Protein AF-0000000086031268 (afdb_homodimer)

Structure (mmCIF, N/CA/C/O backbone):
data_AF-0000000086031268-model_v1
#
loop_
_entity.id
_entity.type
_entity.pdbx_description
1 polymer 'Prepilin leader peptidase/N-methyltransferase'
#
loop_
_atom_site.group_PDB
_atom_site.id
_atom_site.type_symbol
_atom_site.label_atom_id
_atom_site.label_alt_id
_atom_site.label_comp_id
_atom_site.label_asym_id
_atom_site.label_entity_id
_atom_site.label_seq_id
_atom_site.pdbx_PDB_ins_code
_atom_site.Cartn_x
_atom_site.Cartn_y
_atom_site.Cartn_z
_atom_site.occupancy
_atom_site.B_iso_or_equiv
_atom_site.auth_seq_id
_atom_site.auth_comp_id
_atom_site.auth_asym_id
_atom_site.auth_atom_id
_atom_site.pdbx_PDB_model_num
ATOM 1 N N . MET A 1 1 ? 30.828 -24.812 -19.688 1 65 1 MET A N 1
ATOM 2 C CA . MET A 1 1 ? 30.031 -24.578 -18.484 1 65 1 MET A CA 1
ATOM 3 C C . MET A 1 1 ? 30.719 -23.594 -17.547 1 65 1 MET A C 1
ATOM 5 O O . MET A 1 1 ? 30.125 -22.609 -17.125 1 65 1 MET A O 1
ATOM 9 N N . MET A 1 2 ? 32.031 -23.766 -17.344 1 73.25 2 MET A N 1
ATOM 10 C CA . MET A 1 2 ? 32.812 -22.875 -16.5 1 73.25 2 MET A CA 1
ATOM 11 C C . MET A 1 2 ? 32.969 -21.5 -17.141 1 73.25 2 MET A C 1
ATOM 13 O O . MET A 1 2 ? 32.844 -20.469 -16.484 1 73.25 2 MET A O 1
ATOM 17 N N . GLU A 1 3 ? 33.156 -21.562 -18.469 1 80.81 3 GLU A N 1
ATOM 18 C CA . GLU A 1 3 ? 33.344 -20.297 -19.172 1 80.81 3 GLU A CA 1
ATOM 19 C C . GLU A 1 3 ? 32.062 -19.469 -19.156 1 80.81 3 GLU A C 1
ATOM 21 O O . GLU A 1 3 ? 32.125 -18.25 -18.984 1 80.81 3 GLU A O 1
ATOM 26 N N . GLU A 1 4 ? 31.031 -20.141 -19.266 1 86.69 4 GLU A N 1
ATOM 27 C CA . GLU A 1 4 ? 29.75 -19.438 -19.25 1 86.69 4 GLU A CA 1
ATOM 28 C C . GLU A 1 4 ? 29.484 -18.812 -17.891 1 86.69 4 GLU A C 1
ATOM 30 O O . GLU A 1 4 ? 28.953 -17.703 -17.797 1 86.69 4 GLU A O 1
ATOM 35 N N . THR A 1 5 ? 29.859 -19.516 -16.922 1 87.88 5 THR A N 1
ATOM 36 C CA . THR A 1 5 ? 29.672 -19.016 -15.562 1 87.88 5 THR A CA 1
ATOM 37 C C . THR A 1 5 ? 30.562 -17.797 -15.297 1 87.88 5 THR A C 1
ATOM 39 O O . THR A 1 5 ? 30.109 -16.812 -14.703 1 87.88 5 THR A O 1
ATOM 42 N N . VAL A 1 6 ? 31.812 -17.875 -15.766 1 90.69 6 VAL A N 1
ATOM 43 C CA . VAL A 1 6 ? 32.75 -16.781 -15.57 1 90.69 6 VAL A CA 1
ATOM 44 C C . VAL A 1 6 ? 32.219 -15.531 -16.297 1 90.69 6 VAL A C 1
ATOM 46 O O . VAL A 1 6 ? 32.281 -14.422 -15.75 1 90.69 6 VAL A O 1
ATOM 49 N N . PHE A 1 7 ? 31.75 -15.758 -17.438 1 92.69 7 PHE A N 1
ATOM 50 C CA . PHE A 1 7 ? 31.203 -14.641 -18.203 1 92.69 7 PHE A CA 1
ATOM 51 C C . PHE A 1 7 ? 29.984 -14.047 -17.5 1 92.69 7 PHE A C 1
ATOM 53 O O . PHE A 1 7 ? 29.844 -12.828 -17.422 1 92.69 7 PHE A O 1
ATOM 60 N N . ALA A 1 8 ? 29.141 -14.938 -17.047 1 94.56 8 ALA A N 1
ATOM 61 C CA . ALA A 1 8 ? 27.938 -14.484 -16.359 1 94.56 8 ALA A CA 1
ATOM 62 C C . ALA A 1 8 ? 28.297 -13.703 -15.102 1 94.56 8 ALA A C 1
ATOM 64 O O . ALA A 1 8 ? 27.672 -12.672 -14.812 1 94.56 8 ALA A O 1
ATOM 65 N N . VAL A 1 9 ? 29.219 -14.148 -14.391 1 96.44 9 VAL A N 1
ATOM 66 C CA . VAL A 1 9 ? 29.656 -13.508 -13.156 1 96.44 9 VAL A CA 1
ATOM 67 C C . VAL A 1 9 ? 30.25 -12.133 -13.477 1 96.44 9 VAL A C 1
ATOM 69 O O . VAL A 1 9 ? 29.922 -11.141 -12.82 1 96.44 9 VAL A O 1
ATOM 72 N N . ALA A 1 10 ? 31.062 -12.094 -14.5 1 96.06 10 ALA A N 1
ATOM 73 C CA . ALA A 1 10 ? 31.688 -10.836 -14.898 1 96.06 10 ALA A CA 1
ATOM 74 C C . ALA A 1 10 ? 30.641 -9.836 -15.383 1 96.06 10 ALA A C 1
ATOM 76 O O . ALA A 1 10 ? 30.672 -8.664 -15 1 96.06 10 ALA A O 1
ATOM 77 N N . ALA A 1 11 ? 29.797 -10.281 -16.188 1 96.56 11 ALA A N 1
ATOM 78 C CA . ALA A 1 11 ? 28.75 -9.422 -16.719 1 96.56 11 ALA A CA 1
ATOM 79 C C . ALA A 1 11 ? 27.844 -8.898 -15.602 1 96.56 11 ALA A C 1
ATOM 81 O O . ALA A 1 11 ? 27.516 -7.711 -15.562 1 96.56 11 ALA A O 1
ATOM 82 N N . ALA A 1 12 ? 27.438 -9.797 -14.719 1 97.5 12 ALA A N 1
ATOM 83 C CA . ALA A 1 12 ? 26.609 -9.406 -13.594 1 97.5 12 ALA A CA 1
ATOM 84 C C . ALA A 1 12 ? 27.328 -8.422 -12.68 1 97.5 12 ALA A C 1
ATOM 86 O O . ALA A 1 12 ? 26.734 -7.449 -12.203 1 97.5 12 ALA A O 1
ATOM 87 N N . GLY A 1 13 ? 28.547 -8.727 -12.453 1 97.5 13 GLY A N 1
ATOM 88 C CA . GLY A 1 13 ? 29.344 -7.816 -11.641 1 97.5 13 GLY A CA 1
ATOM 89 C C . GLY A 1 13 ? 29.422 -6.422 -12.227 1 97.5 13 GLY A C 1
ATOM 90 O O . GLY A 1 13 ? 29.234 -5.434 -11.516 1 97.5 13 GLY A O 1
ATOM 91 N N . LEU A 1 14 ? 29.688 -6.344 -13.531 1 96.31 14 LEU A N 1
ATOM 92 C CA . LEU A 1 14 ? 29.781 -5.055 -14.203 1 96.31 14 LEU A CA 1
ATOM 93 C C . LEU A 1 14 ? 28.453 -4.328 -14.18 1 96.31 14 LEU A C 1
ATOM 95 O O . LEU A 1 14 ? 28.391 -3.123 -13.922 1 96.31 14 LEU A O 1
ATOM 99 N N . LEU A 1 15 ? 27.406 -5.055 -14.461 1 96.94 15 LEU A N 1
ATOM 100 C CA . LEU A 1 15 ? 26.062 -4.477 -14.359 1 96.94 15 LEU A CA 1
ATOM 101 C C . LEU A 1 15 ? 25.797 -3.982 -12.945 1 96.94 15 LEU A C 1
ATOM 103 O O . LEU A 1 15 ? 25.188 -2.924 -12.766 1 96.94 15 LEU A O 1
ATOM 107 N N . GLY A 1 16 ? 26.156 -4.805 -11.992 1 97.88 16 GLY A N 1
ATOM 108 C CA . GLY A 1 16 ? 25.984 -4.438 -10.602 1 97.88 16 GLY A CA 1
ATOM 109 C C . GLY A 1 16 ? 26.672 -3.137 -10.234 1 97.88 16 GLY A C 1
ATOM 110 O O . GLY A 1 16 ? 26.141 -2.348 -9.445 1 97.88 16 GLY A O 1
ATOM 111 N N . LEU A 1 17 ? 27.844 -2.93 -10.797 1 96.31 17 LEU A N 1
ATOM 112 C CA . LEU A 1 17 ? 28.531 -1.673 -10.555 1 96.31 17 LEU A CA 1
ATOM 113 C C . LEU A 1 17 ? 27.719 -0.489 -11.07 1 96.31 17 LEU A C 1
ATOM 115 O O . LEU A 1 17 ? 27.609 0.533 -10.391 1 96.31 17 LEU A O 1
ATOM 119 N N . MET A 1 18 ? 27.172 -0.633 -12.219 1 95.5 18 MET A N 1
ATOM 120 C CA . MET A 1 18 ? 26.375 0.433 -12.812 1 95.5 18 MET A CA 1
ATOM 121 C C . MET A 1 18 ? 25.094 0.661 -12.008 1 95.5 18 MET A C 1
ATOM 123 O O . MET A 1 18 ? 24.734 1.802 -11.703 1 95.5 18 MET A O 1
ATOM 127 N N . VAL A 1 19 ? 24.438 -0.408 -11.648 1 97.12 19 VAL A N 1
ATOM 128 C CA . VAL A 1 19 ? 23.219 -0.322 -10.859 1 97.12 19 VAL A CA 1
ATOM 129 C C . VAL A 1 19 ? 23.516 0.261 -9.484 1 97.12 19 VAL A C 1
ATOM 131 O O . VAL A 1 19 ? 22.719 1.023 -8.938 1 97.12 19 VAL A O 1
ATOM 134 N N . GLY A 1 20 ? 24.641 -0.118 -8.992 1 96.81 20 GLY A N 1
ATOM 135 C CA . GLY A 1 20 ? 25.062 0.415 -7.703 1 96.81 20 GLY A CA 1
ATOM 136 C C . GLY A 1 20 ? 25.188 1.927 -7.695 1 96.81 20 GLY A C 1
ATOM 137 O O . GLY A 1 20 ? 24.859 2.578 -6.703 1 96.81 20 GLY A O 1
ATOM 138 N N . SER A 1 21 ? 25.703 2.461 -8.773 1 94.12 21 SER A N 1
ATOM 139 C CA . SER A 1 21 ? 25.781 3.914 -8.898 1 94.12 21 SER A CA 1
ATOM 140 C C . SER A 1 21 ? 24.391 4.551 -8.82 1 94.12 21 SER A C 1
ATOM 142 O O . SER A 1 21 ? 24.219 5.559 -8.133 1 94.12 21 SER A O 1
ATOM 144 N N . PHE A 1 22 ? 23.531 3.957 -9.461 1 94.56 22 PHE A N 1
ATOM 145 C CA . PHE A 1 22 ? 22.156 4.449 -9.43 1 94.56 22 PHE A CA 1
ATOM 146 C C . PHE A 1 22 ? 21.547 4.254 -8.047 1 94.56 22 PHE A C 1
ATOM 148 O O . PHE A 1 22 ? 20.766 5.086 -7.59 1 94.56 22 PHE A O 1
ATOM 155 N N . LEU A 1 23 ? 21.844 3.18 -7.367 1 97 23 LEU A N 1
ATOM 156 C CA . LEU A 1 23 ? 21.312 2.926 -6.031 1 97 23 LEU A CA 1
ATOM 157 C C . LEU A 1 23 ? 21.734 4.023 -5.062 1 97 23 LEU A C 1
ATOM 159 O O . LEU A 1 23 ? 20.969 4.371 -4.148 1 97 23 LEU A O 1
ATOM 163 N N . ASN A 1 24 ? 22.906 4.582 -5.281 1 94.75 24 ASN A N 1
ATOM 164 C CA . ASN A 1 24 ? 23.312 5.711 -4.449 1 94.75 24 ASN A CA 1
ATOM 165 C C . ASN A 1 24 ? 22.312 6.863 -4.543 1 94.75 24 ASN A C 1
ATOM 167 O O . ASN A 1 24 ? 22 7.5 -3.533 1 94.75 24 ASN A O 1
ATOM 171 N N . VAL A 1 25 ? 21.844 7.051 -5.719 1 93.88 25 VAL A N 1
ATOM 172 C CA . VAL A 1 25 ? 20.859 8.109 -5.945 1 93.88 25 VAL A CA 1
ATOM 173 C C . VAL A 1 25 ? 19.547 7.762 -5.246 1 93.88 25 VAL A C 1
ATOM 175 O O . VAL A 1 25 ? 18.969 8.594 -4.543 1 93.88 25 VAL A O 1
ATOM 178 N N . VAL A 1 26 ? 19.078 6.555 -5.367 1 96.75 26 VAL A N 1
ATOM 179 C CA . VAL A 1 26 ? 17.828 6.109 -4.789 1 96.75 26 VAL A CA 1
ATOM 180 C C . VAL A 1 26 ? 17.891 6.207 -3.268 1 96.75 26 VAL A C 1
ATOM 182 O O . VAL A 1 26 ? 16.969 6.727 -2.635 1 96.75 26 VAL A O 1
ATOM 185 N N . ILE A 1 27 ? 18.969 5.734 -2.74 1 96.56 27 ILE A N 1
ATOM 186 C CA . ILE A 1 27 ? 19.156 5.676 -1.295 1 96.56 27 ILE A CA 1
ATOM 187 C C . ILE A 1 27 ? 19.109 7.086 -0.712 1 96.56 27 ILE A C 1
ATOM 189 O O . ILE A 1 27 ? 18.547 7.301 0.366 1 96.56 27 ILE A O 1
ATOM 193 N N . TYR A 1 28 ? 19.609 7.977 -1.403 1 93.5 28 TYR A N 1
ATOM 194 C CA . TYR A 1 28 ? 19.672 9.352 -0.917 1 93.5 28 TYR A CA 1
ATOM 195 C C . TYR A 1 28 ? 18.391 10.102 -1.251 1 93.5 28 TYR A C 1
ATOM 197 O O . TYR A 1 28 ? 17.766 10.695 -0.371 1 93.5 28 TYR A O 1
ATOM 205 N N . ARG A 1 29 ? 17.891 10.023 -2.473 1 94.88 29 ARG A N 1
ATOM 206 C CA . ARG A 1 29 ? 16.891 10.953 -2.965 1 94.88 29 ARG A CA 1
ATOM 207 C C . ARG A 1 29 ? 15.484 10.484 -2.594 1 94.88 29 ARG A C 1
ATOM 209 O O . ARG A 1 29 ? 14.594 11.305 -2.363 1 94.88 29 ARG A O 1
ATOM 216 N N . LEU A 1 30 ? 15.258 9.227 -2.494 1 96.25 30 LEU A N 1
ATOM 217 C CA . LEU A 1 30 ? 13.906 8.734 -2.279 1 96.25 30 LEU A CA 1
ATOM 218 C C . LEU A 1 30 ? 13.367 9.188 -0.925 1 96.25 30 LEU A C 1
ATOM 220 O O . LEU A 1 30 ? 12.266 9.734 -0.841 1 96.25 30 LEU A O 1
ATOM 224 N N . PRO A 1 31 ? 14.117 8.977 0.141 1 96.12 31 PRO A N 1
ATOM 225 C CA . PRO A 1 31 ? 13.617 9.484 1.422 1 96.12 31 PRO A CA 1
ATOM 226 C C . PRO A 1 31 ? 13.375 10.992 1.404 1 96.12 31 PRO A C 1
ATOM 228 O O . PRO A 1 31 ? 12.414 11.477 2.012 1 96.12 31 PRO A O 1
ATOM 231 N N . VAL A 1 32 ? 14.25 11.734 0.732 1 94.44 32 VAL A N 1
ATOM 232 C CA . VAL A 1 32 ? 14.094 13.18 0.633 1 94.44 32 VAL A CA 1
ATOM 233 C C . VAL A 1 32 ? 12.797 13.508 -0.104 1 94.44 32 VAL A C 1
ATOM 235 O O . VAL A 1 32 ? 12.039 14.383 0.318 1 94.44 32 VAL A O 1
ATOM 238 N N . MET A 1 33 ? 12.609 12.828 -1.173 1 94.69 33 MET A N 1
ATOM 239 C CA . MET A 1 33 ? 11.383 13.008 -1.945 1 94.69 33 MET A CA 1
ATOM 240 C C . MET A 1 33 ? 10.148 12.734 -1.086 1 94.69 33 MET A C 1
ATOM 242 O O . MET A 1 33 ? 9.188 13.5 -1.111 1 94.69 33 MET A O 1
ATOM 246 N N . MET A 1 34 ? 10.164 11.734 -0.323 1 94.69 34 MET A N 1
ATOM 247 C CA . MET A 1 34 ? 9.047 11.352 0.538 1 94.69 34 MET A CA 1
ATOM 248 C C . MET A 1 34 ? 8.805 12.406 1.613 1 94.69 34 MET A C 1
ATOM 250 O O . MET A 1 34 ? 7.66 12.773 1.88 1 94.69 34 MET A O 1
ATOM 254 N N . ASN A 1 35 ? 9.844 12.852 2.188 1 93.62 35 ASN A N 1
ATOM 255 C CA . ASN A 1 35 ? 9.719 13.867 3.223 1 93.62 35 ASN A CA 1
ATOM 256 C C . ASN A 1 35 ? 9.109 15.156 2.67 1 93.62 35 ASN A C 1
ATOM 258 O O . ASN A 1 35 ? 8.273 15.781 3.322 1 93.62 35 ASN A O 1
ATOM 262 N N . ARG A 1 36 ? 9.578 15.508 1.521 1 92.19 36 ARG A N 1
ATOM 263 C CA . ARG A 1 36 ? 9.023 16.703 0.879 1 92.19 36 ARG A CA 1
ATOM 264 C C . ARG A 1 36 ? 7.531 16.531 0.604 1 92.19 36 ARG A C 1
ATOM 266 O O . ARG A 1 36 ? 6.754 17.469 0.784 1 92.19 36 ARG A O 1
ATOM 273 N N . GLU A 1 37 ? 7.211 15.383 0.177 1 92.19 37 GLU A N 1
ATOM 274 C CA . GLU A 1 37 ? 5.805 15.086 -0.093 1 92.19 37 GLU A CA 1
ATOM 275 C C . GLU A 1 37 ? 4.98 15.117 1.19 1 92.19 37 GLU A C 1
ATOM 277 O O . GLU A 1 37 ? 3.85 15.609 1.197 1 92.19 37 GLU A O 1
ATOM 282 N N . TYR A 1 38 ? 5.52 14.57 2.244 1 93.06 38 TYR A N 1
ATOM 283 C CA . TYR A 1 38 ? 4.828 14.562 3.527 1 93.06 38 TYR A CA 1
ATOM 284 C C . TYR A 1 38 ? 4.633 15.984 4.051 1 93.06 38 TYR A C 1
ATOM 286 O O . TYR A 1 38 ? 3.57 16.312 4.578 1 93.06 38 TYR A O 1
ATOM 294 N N . ASP A 1 39 ? 5.645 16.734 3.871 1 93.81 39 ASP A N 1
ATOM 295 C CA . ASP A 1 39 ? 5.582 18.125 4.316 1 93.81 39 ASP A CA 1
ATOM 296 C C . ASP A 1 39 ? 4.504 18.891 3.562 1 93.81 39 ASP A C 1
ATOM 298 O O . ASP A 1 39 ? 3.695 19.609 4.172 1 93.81 39 ASP A O 1
ATOM 302 N N . ARG A 1 40 ? 4.516 18.719 2.34 1 92.44 40 ARG A N 1
ATOM 303 C CA . ARG A 1 40 ? 3.521 19.406 1.517 1 92.44 40 ARG A CA 1
ATOM 304 C C . ARG A 1 40 ? 2.111 18.938 1.872 1 92.44 40 ARG A C 1
ATOM 306 O O . ARG A 1 40 ? 1.199 19.766 2.004 1 92.44 40 ARG A O 1
ATOM 313 N N . ALA A 1 41 ? 1.973 17.703 1.988 1 93.25 41 ALA A N 1
ATOM 314 C CA . ALA A 1 41 ? 0.667 17.141 2.334 1 93.25 41 ALA A CA 1
ATOM 315 C C . ALA A 1 41 ? 0.204 17.641 3.701 1 93.25 41 ALA A C 1
ATOM 317 O O . ALA A 1 41 ? -0.973 17.953 3.889 1 93.25 41 ALA A O 1
ATOM 318 N N . ALA A 1 42 ? 1.089 17.688 4.566 1 96 42 ALA A N 1
ATOM 319 C CA . ALA A 1 42 ? 0.761 18.156 5.91 1 96 42 ALA A CA 1
ATOM 320 C C . ALA A 1 42 ? 0.282 19.609 5.879 1 96 42 ALA A C 1
ATOM 322 O O . ALA A 1 42 ? -0.714 19.953 6.523 1 96 42 ALA A O 1
ATOM 323 N N . LYS A 1 43 ? 0.963 20.422 5.172 1 95.25 43 LYS A N 1
ATOM 324 C CA . LYS A 1 43 ? 0.586 21.828 5.066 1 95.25 43 LYS A CA 1
ATOM 325 C C . LYS A 1 43 ? -0.783 21.984 4.406 1 95.25 43 LYS A C 1
ATOM 327 O O . LYS A 1 43 ? -1.57 22.859 4.797 1 95.25 43 LYS A O 1
ATOM 332 N N . GLU A 1 44 ? -1.047 21.141 3.484 1 93.94 44 GLU A N 1
ATOM 333 C CA . GLU A 1 44 ? -2.346 21.188 2.82 1 93.94 44 GLU A CA 1
ATOM 334 C C . GLU A 1 44 ? -3.465 20.766 3.768 1 93.94 44 GLU A C 1
ATOM 336 O O . GLU A 1 44 ? -4.547 21.359 3.766 1 93.94 44 GLU A O 1
ATOM 341 N N . ILE A 1 45 ? -3.205 19.797 4.504 1 94.62 45 ILE A N 1
ATOM 342 C CA . ILE A 1 45 ? -4.199 19.266 5.43 1 94.62 45 ILE A CA 1
ATOM 343 C C . ILE A 1 45 ? -4.527 20.312 6.492 1 94.62 45 ILE A C 1
ATOM 345 O O . ILE A 1 45 ? -5.691 20.5 6.844 1 94.62 45 ILE A O 1
ATOM 349 N N . LEU A 1 46 ? -3.551 21.062 6.906 1 95.69 46 LEU A N 1
ATOM 350 C CA . LEU A 1 46 ? -3.736 22.016 7.992 1 95.69 46 LEU A CA 1
ATOM 351 C C . LEU A 1 46 ? -3.883 23.438 7.449 1 95.69 46 LEU A C 1
ATOM 353 O O . LEU A 1 46 ? -3.705 24.406 8.188 1 95.69 46 LEU A O 1
ATOM 357 N N . ALA A 1 47 ? -4.16 23.547 6.254 1 95.12 47 ALA A N 1
ATOM 358 C CA . ALA A 1 47 ? -4.18 24.844 5.59 1 95.12 47 ALA A CA 1
ATOM 359 C C . ALA A 1 47 ? -5.133 25.797 6.285 1 95.12 47 ALA A C 1
ATOM 361 O O . ALA A 1 47 ? -4.777 26.953 6.57 1 95.12 47 ALA A O 1
ATOM 362 N N . LYS A 1 48 ? -6.312 25.359 6.68 1 95.25 48 LYS A N 1
ATOM 363 C CA . LYS A 1 48 ? -7.34 26.234 7.238 1 95.25 48 LYS A CA 1
ATOM 364 C C . LYS A 1 48 ? -6.957 26.719 8.633 1 95.25 48 LYS A C 1
ATOM 366 O O . LYS A 1 48 ? -6.922 27.922 8.898 1 95.25 48 LYS A O 1
ATOM 371 N N . PRO A 1 49 ? -6.613 25.812 9.453 1 95.56 49 PRO A N 1
ATOM 372 C CA . PRO A 1 49 ? -6.195 26.297 10.766 1 95.56 49 PRO A CA 1
ATOM 373 C C . PRO A 1 49 ? -4.918 27.141 10.711 1 95.56 49 PRO A C 1
ATOM 375 O O . PRO A 1 49 ? -4.746 28.062 11.508 1 95.56 49 PRO A O 1
ATOM 378 N N . VAL A 1 50 ? -4.086 26.875 9.844 1 96.06 50 VAL A N 1
ATOM 379 C CA . VAL A 1 50 ? -2.846 27.625 9.695 1 96.06 50 VAL A CA 1
ATOM 380 C C . VAL A 1 50 ? -3.156 29.062 9.273 1 96.06 50 VAL A C 1
ATOM 382 O O . VAL A 1 50 ? -2.578 30.016 9.812 1 96.06 50 VAL A O 1
ATOM 385 N N . GLU A 1 51 ? -4.043 29.203 8.328 1 95.44 51 GLU A N 1
ATOM 386 C CA . GLU A 1 51 ? -4.418 30.547 7.883 1 95.44 51 GLU A CA 1
ATOM 387 C C . GLU A 1 51 ? -5.016 31.359 9.023 1 95.44 51 GLU A C 1
ATOM 389 O O . GLU A 1 51 ? -4.781 32.562 9.117 1 95.44 51 GLU A O 1
ATOM 394 N N . GLN A 1 52 ? -5.73 30.703 9.844 1 95.62 52 GLN A N 1
ATOM 395 C CA . GLN A 1 52 ? -6.316 31.359 11.008 1 95.62 52 GLN A CA 1
ATOM 396 C C . GLN A 1 52 ? -5.234 31.828 11.977 1 95.62 52 GLN A C 1
ATOM 398 O O . GLN A 1 52 ? -5.273 32.969 12.461 1 95.62 52 GLN A O 1
ATOM 403 N N . VAL A 1 53 ? -4.324 31.078 12.195 1 95.94 53 VAL A N 1
ATOM 404 C CA . VAL A 1 53 ? -3.256 31.406 13.133 1 95.94 53 VAL A CA 1
ATOM 405 C C . VAL A 1 53 ? -2.348 32.469 12.539 1 95.94 53 VAL A C 1
ATOM 407 O O . VAL A 1 53 ? -1.895 33.375 13.242 1 95.94 53 VAL A O 1
ATOM 410 N N . LEU A 1 54 ? -2.133 32.344 11.273 1 94.69 54 LEU A N 1
ATOM 411 C CA . LEU A 1 54 ? -1.3 33.344 10.602 1 94.69 54 LEU A CA 1
ATOM 412 C C . LEU A 1 54 ? -1.941 34.719 10.672 1 94.69 54 LEU A C 1
ATOM 414 O O . LEU A 1 54 ? -1.241 35.719 10.75 1 94.69 54 LEU A O 1
ATOM 418 N N . ALA A 1 55 ? -3.246 34.75 10.703 1 95.38 55 ALA A N 1
ATOM 419 C CA . ALA A 1 55 ? -3.986 36 10.773 1 95.38 55 ALA A CA 1
ATOM 420 C C . ALA A 1 55 ? -3.809 36.656 12.141 1 95.38 55 ALA A C 1
ATOM 422 O O . ALA A 1 55 ? -4.02 37.875 12.281 1 95.38 55 ALA A O 1
ATOM 423 N N . TRP A 1 56 ? -3.41 35.938 13.109 1 95.56 56 TRP A N 1
ATOM 424 C CA . TRP A 1 56 ? -3.266 36.438 14.469 1 95.56 56 TRP A CA 1
ATOM 425 C C . TRP A 1 56 ? -1.844 36.938 14.719 1 95.56 56 TRP A C 1
ATOM 427 O O . TRP A 1 56 ? -1.563 37.531 15.758 1 95.56 56 TRP A O 1
ATOM 437 N N . LEU A 1 57 ? -0.945 36.719 13.781 1 94.75 57 LEU A N 1
ATOM 438 C CA . LEU A 1 57 ? 0.454 37.094 13.969 1 94.75 57 LEU A CA 1
ATOM 439 C C . LEU A 1 57 ? 0.639 38.594 13.859 1 94.75 57 LEU A C 1
ATOM 441 O O . LEU A 1 57 ? -0.089 39.25 13.117 1 94.75 57 LEU A O 1
ATOM 445 N N . PRO A 1 58 ? 1.658 39.062 14.602 1 94.62 58 PRO A N 1
ATOM 446 C CA . PRO A 1 58 ? 2.031 40.469 14.375 1 94.62 58 PRO A CA 1
ATOM 447 C C . PRO A 1 58 ? 2.525 40.719 12.953 1 94.62 58 PRO A C 1
ATOM 449 O O . PRO A 1 58 ? 3.014 39.812 12.289 1 94.62 58 PRO A O 1
ATOM 452 N N . ALA A 1 59 ? 2.471 41.969 12.516 1 92.94 59 ALA A N 1
ATOM 453 C CA . ALA A 1 59 ? 2.775 42.344 11.141 1 92.94 59 ALA A CA 1
ATOM 454 C C . ALA A 1 59 ? 4.215 42 10.773 1 92.94 59 ALA A C 1
ATOM 456 O O . ALA A 1 59 ? 4.496 41.594 9.641 1 92.94 59 ALA A O 1
ATOM 457 N N . ASP A 1 60 ? 5.09 42.062 11.766 1 94.25 60 ASP A N 1
ATOM 458 C CA . ASP A 1 60 ? 6.508 41.875 11.492 1 94.25 60 ASP A CA 1
ATOM 459 C C . ASP A 1 60 ? 6.828 40.375 11.344 1 94.25 60 ASP A C 1
ATOM 461 O O . ASP A 1 60 ? 7.883 40.031 10.812 1 94.25 60 ASP A O 1
ATOM 465 N N . LYS A 1 61 ? 5.844 39.5 11.719 1 95.25 61 LYS A N 1
ATOM 466 C CA . LYS A 1 61 ? 6.113 38.062 11.68 1 95.25 61 LYS A CA 1
ATOM 467 C C . LYS A 1 61 ? 5.242 37.344 10.633 1 95.25 61 LYS A C 1
ATOM 469 O O . LYS A 1 61 ? 5.355 36.156 10.422 1 95.25 61 LYS A O 1
ATOM 474 N N . ALA A 1 62 ? 4.445 38.062 9.977 1 92.75 62 ALA A N 1
ATOM 475 C CA . ALA A 1 62 ? 3.477 37.5 9.039 1 92.75 62 ALA A CA 1
ATOM 476 C C . ALA A 1 62 ? 4.176 36.812 7.883 1 92.75 62 ALA A C 1
ATOM 478 O O . ALA A 1 62 ? 3.83 35.688 7.535 1 92.75 62 ALA A O 1
ATOM 479 N N . ALA A 1 63 ? 5.16 37.469 7.395 1 93.38 63 ALA A N 1
ATOM 480 C CA . ALA A 1 63 ? 5.879 36.906 6.254 1 93.38 63 ALA A CA 1
ATOM 481 C C . ALA A 1 63 ? 6.648 35.656 6.652 1 93.38 63 ALA A C 1
ATOM 483 O O . ALA A 1 63 ? 6.668 34.656 5.914 1 93.38 63 ALA A O 1
ATOM 484 N N . SER A 1 64 ? 7.234 35.688 7.809 1 94.44 64 SER A N 1
ATOM 485 C CA . SER A 1 64 ? 8.008 34.562 8.289 1 94.44 64 SER A CA 1
ATOM 486 C C . SER A 1 64 ? 7.105 33.375 8.602 1 94.44 64 SER A C 1
ATOM 488 O O . SER A 1 64 ? 7.461 32.219 8.328 1 94.44 64 SER A O 1
ATOM 490 N N . GLY A 1 65 ? 6.016 33.688 9.148 1 94.81 65 GLY A N 1
ATOM 491 C CA . GLY A 1 65 ? 5.059 32.625 9.438 1 94.81 65 GLY A CA 1
ATOM 492 C C . GLY A 1 65 ? 4.559 31.938 8.195 1 94.81 65 GLY A C 1
ATOM 493 O O . GLY A 1 65 ? 4.484 30.703 8.156 1 94.81 65 GLY A O 1
ATOM 494 N N . ARG A 1 66 ? 4.258 32.688 7.207 1 93.56 66 ARG A N 1
ATOM 495 C CA . ARG A 1 66 ? 3.785 32.125 5.945 1 93.56 66 ARG A CA 1
ATOM 496 C C . ARG A 1 66 ? 4.867 31.266 5.281 1 93.56 66 ARG A C 1
ATOM 498 O O . ARG A 1 66 ? 4.57 30.25 4.668 1 93.56 66 ARG A O 1
ATOM 505 N N . ALA A 1 67 ? 6.051 31.656 5.438 1 92.38 67 ALA A N 1
ATOM 506 C CA . ALA A 1 67 ? 7.164 30.906 4.863 1 92.38 67 ALA A CA 1
ATOM 507 C C . ALA A 1 67 ? 7.332 29.547 5.562 1 92.38 67 ALA A C 1
ATOM 509 O O . ALA A 1 67 ? 7.691 28.562 4.926 1 92.38 67 ALA A O 1
ATOM 510 N N . LEU A 1 68 ? 6.992 29.531 6.797 1 93.62 68 LEU A N 1
ATOM 511 C CA . LEU A 1 68 ? 7.207 28.328 7.598 1 93.62 68 LEU A CA 1
ATOM 512 C C . LEU A 1 68 ? 6.051 27.344 7.434 1 93.62 68 LEU A C 1
ATOM 514 O O . LEU A 1 68 ? 6.266 26.141 7.312 1 93.62 68 LEU A O 1
ATOM 518 N N . LEU A 1 69 ? 4.836 27.859 7.367 1 95.06 69 LEU A N 1
ATOM 519 C CA . LEU A 1 69 ? 3.695 26.953 7.492 1 95.06 69 LEU A CA 1
ATOM 520 C C . LEU A 1 69 ? 2.781 27.062 6.273 1 95.06 69 LEU A C 1
ATOM 522 O O . LEU A 1 69 ? 1.93 26.203 6.055 1 95.06 69 LEU A O 1
ATOM 526 N N . GLY A 1 70 ? 2.938 28.125 5.504 1 90.81 70 GLY A N 1
ATOM 527 C CA . GLY A 1 70 ? 2.041 28.344 4.383 1 90.81 70 GLY A CA 1
ATOM 528 C C . GLY A 1 70 ? 2.217 27.328 3.27 1 90.81 70 GLY A C 1
ATOM 529 O O . GLY A 1 70 ? 3.25 26.656 3.188 1 90.81 70 GLY A O 1
ATOM 530 N N . VAL A 1 71 ? 1.128 27.125 2.488 1 87.31 71 VAL A N 1
ATOM 531 C CA . VAL A 1 71 ? 1.193 26.281 1.294 1 87.31 71 VAL A CA 1
ATOM 532 C C . VAL A 1 71 ? 1.816 27.078 0.144 1 87.31 71 VAL A C 1
ATOM 534 O O . VAL A 1 71 ? 1.33 28.156 -0.215 1 87.31 71 VAL A O 1
ATOM 537 N N . ALA A 1 72 ? 2.873 26.578 -0.205 1 79 72 ALA A N 1
ATOM 538 C CA . ALA A 1 72 ? 3.598 27.281 -1.265 1 79 72 ALA A CA 1
ATOM 539 C C . ALA A 1 72 ? 2.748 27.391 -2.527 1 79 72 ALA A C 1
ATOM 541 O O . ALA A 1 72 ? 2.072 26.438 -2.916 1 79 72 ALA A O 1
ATOM 542 N N . ALA A 1 73 ? 2.691 28.578 -3.02 1 75.5 73 ALA A N 1
ATOM 543 C CA . ALA A 1 73 ? 1.932 28.812 -4.242 1 75.5 73 ALA A CA 1
ATOM 544 C C . ALA A 1 73 ? 2.643 28.219 -5.457 1 75.5 73 ALA A C 1
ATOM 546 O O . ALA A 1 73 ? 1.998 27.672 -6.355 1 75.5 73 ALA A O 1
ATOM 547 N N . GLU A 1 74 ? 4.055 28.344 -5.375 1 75.5 74 GLU A N 1
ATOM 548 C CA . GLU A 1 74 ? 4.844 27.859 -6.496 1 75.5 74 GLU A CA 1
ATOM 549 C C . GLU A 1 74 ? 5.367 26.453 -6.227 1 75.5 74 GLU A C 1
ATOM 551 O O . GLU A 1 74 ? 5.68 26.109 -5.082 1 75.5 74 GLU A O 1
ATOM 556 N N . PRO A 1 75 ? 5.273 25.609 -7.316 1 75.69 75 PRO A N 1
ATOM 557 C CA . PRO A 1 75 ? 5.84 24.281 -7.145 1 75.69 75 PRO A CA 1
ATOM 558 C C . PRO A 1 75 ? 7.34 24.297 -6.852 1 75.69 75 PRO A C 1
ATOM 560 O O . PRO A 1 75 ? 8.062 25.156 -7.383 1 75.69 75 PRO A O 1
ATOM 563 N N . PRO A 1 76 ? 7.758 23.625 -5.863 1 77.31 76 PRO A N 1
ATOM 564 C CA . PRO A 1 76 ? 9.195 23.531 -5.598 1 77.31 76 PRO A CA 1
ATOM 565 C C . PRO A 1 76 ? 9.984 23.031 -6.801 1 77.31 76 PRO A C 1
ATOM 567 O O . PRO A 1 76 ? 9.414 22.422 -7.715 1 77.31 76 PRO A O 1
ATOM 570 N N . PRO A 1 77 ? 11.211 23.422 -6.758 1 79.12 77 PRO A N 1
ATOM 571 C CA . PRO A 1 77 ? 12.023 22.891 -7.855 1 79.12 77 PRO A CA 1
ATOM 572 C C . PRO A 1 77 ? 11.938 21.375 -7.98 1 79.12 77 PRO A C 1
ATOM 574 O O . PRO A 1 77 ? 11.758 20.672 -6.98 1 79.12 77 PRO A O 1
ATOM 577 N N . ARG A 1 78 ? 12.078 21 -9.219 1 83.62 78 ARG A N 1
ATOM 578 C CA . ARG A 1 78 ? 11.953 19.578 -9.508 1 83.62 78 ARG A CA 1
ATOM 579 C C . ARG A 1 78 ? 13.031 18.766 -8.789 1 83.62 78 ARG A C 1
ATOM 581 O O . ARG A 1 78 ? 14.203 19.156 -8.781 1 83.62 78 ARG A O 1
ATOM 588 N N . PHE A 1 79 ? 12.664 17.828 -8.062 1 86.38 79 PHE A N 1
ATOM 589 C CA . PHE A 1 79 ? 13.555 16.922 -7.352 1 86.38 79 PHE A CA 1
ATOM 590 C C . PHE A 1 79 ? 13.031 15.484 -7.418 1 86.38 79 PHE A C 1
ATOM 592 O O . PHE A 1 79 ? 12.055 15.148 -6.746 1 86.38 79 PHE A O 1
ATOM 599 N N . ASN A 1 80 ? 13.555 14.797 -8.312 1 91 80 ASN A N 1
ATOM 600 C CA . ASN A 1 80 ? 13.227 13.383 -8.469 1 91 80 ASN A CA 1
ATOM 601 C C . ASN A 1 80 ? 14.477 12.523 -8.625 1 91 80 ASN A C 1
ATOM 603 O O . ASN A 1 80 ? 15.57 12.938 -8.242 1 91 80 ASN A O 1
ATOM 607 N N . LEU A 1 81 ? 14.32 11.336 -9.086 1 89.75 81 LEU A N 1
ATOM 608 C CA . LEU A 1 81 ? 15.461 10.43 -9.156 1 89.75 81 LEU A CA 1
ATOM 609 C C . LEU A 1 81 ? 16.359 10.781 -10.336 1 89.75 81 LEU A C 1
ATOM 611 O O . LEU A 1 81 ? 17.5 10.328 -10.398 1 89.75 81 LEU A O 1
ATOM 615 N N . LEU A 1 82 ? 15.844 11.688 -11.203 1 86.19 82 LEU A N 1
ATOM 616 C CA . LEU A 1 82 ? 16.594 12.023 -12.406 1 86.19 82 LEU A CA 1
ATOM 617 C C . LEU A 1 82 ? 17.125 13.445 -12.328 1 86.19 82 LEU A C 1
ATOM 619 O O . LEU A 1 82 ? 18.266 13.719 -12.742 1 86.19 82 LEU A O 1
ATOM 623 N N . LEU A 1 83 ? 16.297 14.398 -11.695 1 86.94 83 LEU A N 1
ATOM 624 C CA . LEU A 1 83 ? 16.641 15.812 -11.648 1 86.94 83 LEU A CA 1
ATOM 625 C C . LEU A 1 83 ? 16.594 16.344 -10.219 1 86.94 83 LEU A C 1
ATOM 627 O O . LEU A 1 83 ? 15.742 15.938 -9.43 1 86.94 83 LEU A O 1
ATOM 631 N N . PRO A 1 84 ? 17.438 17.203 -9.977 1 86 84 PRO A N 1
ATOM 632 C CA . PRO A 1 84 ? 18.531 17.719 -10.805 1 86 84 PRO A CA 1
ATOM 633 C C . PRO A 1 84 ? 19.672 16.703 -10.969 1 86 84 PRO A C 1
ATOM 635 O O . PRO A 1 84 ? 19.719 15.711 -10.242 1 86 84 PRO A O 1
ATOM 638 N N . ARG A 1 85 ? 20.5 17.031 -11.867 1 84.88 85 ARG A N 1
ATOM 639 C CA . ARG A 1 85 ? 21.625 16.141 -12.109 1 84.88 85 ARG A CA 1
ATOM 640 C C . ARG A 1 85 ? 22.578 16.141 -10.93 1 84.88 85 ARG A C 1
ATOM 642 O O . ARG A 1 85 ? 22.578 17.078 -10.117 1 84.88 85 ARG A O 1
ATOM 649 N N . SER A 1 86 ? 23.297 15.164 -10.836 1 81.38 86 SER A N 1
ATOM 650 C CA . SER A 1 86 ? 24.219 15.008 -9.719 1 81.38 86 SER A CA 1
ATOM 651 C C . SER A 1 86 ? 25.156 16.203 -9.609 1 81.38 86 SER A C 1
ATOM 653 O O . SER A 1 86 ? 25.625 16.734 -10.625 1 81.38 86 SER A O 1
ATOM 655 N N . ARG A 1 87 ? 25.188 16.688 -8.414 1 81.12 87 ARG A N 1
ATOM 656 C CA . ARG A 1 87 ? 26.047 17.844 -8.148 1 81.12 87 ARG A CA 1
ATOM 657 C C . ARG A 1 87 ? 26.859 17.641 -6.875 1 81.12 87 ARG A C 1
ATOM 659 O O . ARG A 1 87 ? 26.469 16.875 -5.996 1 81.12 87 ARG A O 1
ATOM 666 N N . CYS A 1 88 ? 27.984 18.266 -6.879 1 78.56 88 CYS A N 1
ATOM 667 C CA . CYS A 1 88 ? 28.781 18.266 -5.668 1 78.56 88 CYS A CA 1
ATOM 668 C C . CYS A 1 88 ? 28.062 18.953 -4.52 1 78.56 88 CYS A C 1
ATOM 670 O O . CYS A 1 88 ? 27.5 20.031 -4.695 1 78.56 88 CYS A O 1
ATOM 672 N N . GLY A 1 89 ? 28 18.375 -3.402 1 78.19 89 GLY A N 1
ATOM 673 C CA . GLY A 1 89 ? 27.312 18.922 -2.244 1 78.19 89 GLY A CA 1
ATOM 674 C C . GLY A 1 89 ? 27.984 20.156 -1.687 1 78.19 89 GLY A C 1
ATOM 675 O O . GLY A 1 89 ? 27.344 20.969 -1.02 1 78.19 89 GLY A O 1
ATOM 676 N N . SER A 1 90 ? 29.25 20.297 -2.041 1 80.94 90 SER A N 1
ATOM 677 C CA . SER A 1 90 ? 30.016 21.406 -1.488 1 80.94 90 SER A CA 1
ATOM 678 C C . SER A 1 90 ? 29.984 22.625 -2.408 1 80.94 90 SER A C 1
ATOM 680 O O . SER A 1 90 ? 29.625 23.719 -1.979 1 80.94 90 SER A O 1
ATOM 682 N N . CYS A 1 91 ? 30.297 22.422 -3.562 1 83.62 91 CYS A N 1
ATOM 683 C CA . CYS A 1 91 ? 30.422 23.578 -4.461 1 83.62 91 CYS A CA 1
ATOM 684 C C . CYS A 1 91 ? 29.234 23.625 -5.43 1 83.62 91 CYS A C 1
ATOM 686 O O . CYS A 1 91 ? 29.062 24.609 -6.145 1 83.62 91 CYS A O 1
ATOM 688 N N . GLY A 1 92 ? 28.5 22.531 -5.578 1 83.69 92 GLY A N 1
ATOM 689 C CA . GLY A 1 92 ? 27.312 22.531 -6.426 1 83.69 92 GLY A CA 1
ATOM 690 C C . GLY A 1 92 ? 27.641 22.25 -7.883 1 83.69 92 GLY A C 1
ATOM 691 O O . GLY A 1 92 ? 26.734 22.219 -8.727 1 83.69 92 GLY A O 1
ATOM 692 N N . ALA A 1 93 ? 28.875 22.016 -8.203 1 82.12 93 ALA A N 1
ATOM 693 C CA . ALA A 1 93 ? 29.281 21.75 -9.578 1 82.12 93 ALA A CA 1
ATOM 694 C C . ALA A 1 93 ? 28.672 20.438 -10.078 1 82.12 93 ALA A C 1
ATOM 696 O O . ALA A 1 93 ? 28.578 19.469 -9.328 1 82.12 93 ALA A O 1
ATOM 697 N N . GLY A 1 94 ? 28.281 20.484 -11.352 1 83.88 94 GLY A N 1
ATOM 698 C CA . GLY A 1 94 ? 27.719 19.297 -11.969 1 83.88 94 GLY A CA 1
ATOM 699 C C . GLY A 1 94 ? 28.734 18.188 -12.164 1 83.88 94 GLY A C 1
ATOM 700 O O . GLY A 1 94 ? 29.891 18.453 -12.508 1 83.88 94 GLY A O 1
ATOM 701 N N . ILE A 1 95 ? 28.359 17.062 -11.945 1 78.19 95 ILE A N 1
ATOM 702 C CA . ILE A 1 95 ? 29.234 15.914 -12.125 1 78.19 95 ILE A CA 1
ATOM 703 C C . ILE A 1 95 ? 29.156 15.43 -13.57 1 78.19 95 ILE A C 1
ATOM 705 O O . ILE A 1 95 ? 28.078 15.109 -14.07 1 78.19 95 ILE A O 1
ATOM 709 N N . LYS A 1 96 ? 30.328 15.43 -14.18 1 77.62 96 LYS A N 1
ATOM 710 C CA . LYS A 1 96 ? 30.406 14.992 -15.57 1 77.62 96 LYS A CA 1
ATOM 711 C C . LYS A 1 96 ? 30.141 13.492 -15.688 1 77.62 96 LYS A C 1
ATOM 713 O O . LYS A 1 96 ? 30.266 12.758 -14.703 1 77.62 96 LYS A O 1
ATOM 718 N N . ALA A 1 97 ? 29.812 13.031 -16.891 1 78 97 ALA A N 1
ATOM 719 C CA . ALA A 1 97 ? 29.422 11.648 -17.156 1 78 97 ALA A CA 1
ATOM 720 C C . ALA A 1 97 ? 30.516 10.68 -16.75 1 78 97 ALA A C 1
ATOM 722 O O . ALA A 1 97 ? 30.25 9.625 -16.156 1 78 97 ALA A O 1
ATOM 723 N N . TRP A 1 98 ? 31.75 11.07 -17.172 1 77.56 98 TRP A N 1
ATOM 724 C CA . TRP A 1 98 ? 32.844 10.148 -16.891 1 77.56 98 TRP A CA 1
ATOM 725 C C . TRP A 1 98 ? 33.125 10.07 -15.383 1 77.56 98 TRP A C 1
ATOM 727 O O . TRP A 1 98 ? 33.688 9.086 -14.898 1 77.56 98 TRP A O 1
ATOM 737 N N . GLN A 1 99 ? 32.688 11.023 -14.68 1 74.69 99 GLN A N 1
ATOM 738 C CA . GLN A 1 99 ? 32.875 11.062 -13.227 1 74.69 99 GLN A CA 1
ATOM 739 C C . GLN A 1 99 ? 31.828 10.195 -12.523 1 74.69 99 GLN A C 1
ATOM 741 O O . GLN A 1 99 ? 31.891 10.008 -11.305 1 74.69 99 GLN A O 1
ATOM 746 N N . ASN A 1 100 ? 30.953 9.609 -13.367 1 76.19 100 ASN A N 1
ATOM 747 C CA . ASN A 1 100 ? 29.922 8.727 -12.812 1 76.19 100 ASN A CA 1
ATOM 748 C C . ASN A 1 100 ? 30.25 7.258 -13.062 1 76.19 100 ASN A C 1
ATOM 750 O O . ASN A 1 100 ? 29.438 6.379 -12.789 1 76.19 100 ASN A O 1
ATOM 754 N N . ILE A 1 101 ? 31.516 7.102 -13.625 1 79.69 101 ILE A N 1
ATOM 755 C CA . ILE A 1 101 ? 31.953 5.719 -13.812 1 79.69 101 ILE A CA 1
ATOM 756 C C . ILE A 1 101 ? 32.188 5.066 -12.453 1 79.69 101 ILE A C 1
ATOM 758 O O . ILE A 1 101 ? 33.031 5.52 -11.68 1 79.69 101 ILE A O 1
ATOM 762 N N . PRO A 1 102 ? 31.5 4.055 -12.195 1 82.5 102 PRO A N 1
ATOM 763 C CA . PRO A 1 102 ? 31.516 3.477 -10.844 1 82.5 102 PRO A CA 1
ATOM 764 C C . PRO A 1 102 ? 32.906 3.135 -10.359 1 82.5 102 PRO A C 1
ATOM 766 O O . PRO A 1 102 ? 33.75 2.645 -11.133 1 82.5 102 PRO A O 1
ATOM 769 N N . VAL A 1 103 ? 33.125 3.363 -9.195 1 84.38 103 VAL A N 1
ATOM 770 C CA . VAL A 1 103 ? 34.344 3.057 -8.461 1 84.38 103 VAL A CA 1
ATOM 771 C C . VAL A 1 103 ? 35.531 3.777 -9.102 1 84.38 103 VAL A C 1
ATOM 773 O O . VAL A 1 103 ? 36.312 4.441 -8.406 1 84.38 103 VAL A O 1
ATOM 776 N N . LEU A 1 104 ? 35.625 3.805 -10.43 1 85.19 104 LEU A N 1
ATOM 777 C CA . LEU A 1 104 ? 36.812 4.305 -11.156 1 85.19 104 LEU A CA 1
ATOM 778 C C . LEU A 1 104 ? 36.906 5.816 -11.008 1 85.19 104 LEU A C 1
ATOM 780 O O . LEU A 1 104 ? 38.031 6.344 -10.852 1 85.19 104 LEU A O 1
ATOM 784 N N . SER A 1 105 ? 35.844 6.484 -11.062 1 84.31 105 SER A N 1
ATOM 785 C CA . SER A 1 105 ? 35.906 7.938 -10.945 1 84.31 105 SER A CA 1
ATOM 786 C C . SER A 1 105 ? 36.375 8.367 -9.57 1 84.31 105 SER A C 1
ATOM 788 O O . SER A 1 105 ? 37.188 9.297 -9.445 1 84.31 105 SER A O 1
ATOM 790 N N . TRP A 1 106 ? 35.906 7.625 -8.586 1 83.75 106 TRP A N 1
ATOM 791 C CA . TRP A 1 106 ? 36.312 7.941 -7.219 1 83.75 106 TRP A CA 1
ATOM 792 C C . TRP A 1 106 ? 37.781 7.688 -7.004 1 83.75 106 TRP A C 1
ATOM 794 O O . TRP A 1 106 ? 38.469 8.492 -6.375 1 83.75 106 TRP A O 1
ATOM 804 N N . LEU A 1 107 ? 38.25 6.652 -7.59 1 85.75 107 LEU A N 1
ATOM 805 C CA . LEU A 1 107 ? 39.656 6.309 -7.469 1 85.75 107 LEU A CA 1
ATOM 806 C C . LEU A 1 107 ? 40.5 7.309 -8.227 1 85.75 107 LEU A C 1
ATOM 808 O O . LEU A 1 107 ? 41.531 7.77 -7.711 1 85.75 107 LEU A O 1
ATOM 812 N N . LEU A 1 108 ? 40.094 7.637 -9.406 1 85.25 108 LEU A N 1
ATOM 813 C CA . LEU A 1 108 ? 40.875 8.539 -10.25 1 85.25 108 LEU A CA 1
ATOM 814 C C . LEU A 1 108 ? 40.938 9.938 -9.656 1 85.25 108 LEU A C 1
ATOM 816 O O . LEU A 1 108 ? 41.938 10.625 -9.766 1 85.25 108 LEU A O 1
ATOM 820 N N . LEU A 1 109 ? 39.875 10.273 -8.953 1 85.88 109 LEU A N 1
ATOM 821 C CA . LEU A 1 109 ? 39.812 11.602 -8.367 1 85.88 109 LEU A CA 1
ATOM 822 C C . LEU A 1 109 ? 40.281 11.586 -6.922 1 85.88 109 LEU A C 1
ATOM 824 O O . LEU A 1 109 ? 40.188 12.586 -6.211 1 85.88 109 LEU A O 1
ATOM 828 N N . ARG A 1 110 ? 40.688 10.406 -6.52 1 89.38 110 ARG A N 1
ATOM 829 C CA . ARG A 1 110 ? 41.219 10.219 -5.176 1 89.38 110 ARG A CA 1
ATOM 830 C C . ARG A 1 110 ? 40.188 10.602 -4.113 1 89.38 110 ARG A C 1
ATOM 832 O O . ARG A 1 110 ? 40.531 11.242 -3.117 1 89.38 110 ARG A O 1
ATOM 839 N N . GLY A 1 111 ? 39 10.375 -4.551 1 87.5 111 GLY A N 1
ATOM 840 C CA . GLY A 1 111 ? 37.906 10.562 -3.582 1 87.5 111 GLY A CA 1
ATOM 841 C C . GLY A 1 111 ? 37.562 12.023 -3.375 1 87.5 111 GLY A C 1
ATOM 842 O O . GLY A 1 111 ? 37.156 12.414 -2.281 1 87.5 111 GLY A O 1
ATOM 843 N N . ARG A 1 112 ? 37.844 12.836 -4.359 1 89.69 112 ARG A N 1
ATOM 844 C CA . ARG A 1 112 ? 37.562 14.266 -4.234 1 89.69 112 ARG A CA 1
ATOM 845 C C . ARG A 1 112 ? 36.781 14.773 -5.438 1 89.69 112 ARG A C 1
ATOM 847 O O . ARG A 1 112 ? 36.781 14.148 -6.496 1 89.69 112 ARG A O 1
ATOM 854 N N . CYS A 1 113 ? 36.094 15.844 -5.086 1 87.25 113 CYS A N 1
ATOM 855 C CA . CYS A 1 113 ? 35.375 16.5 -6.176 1 87.25 113 CYS A CA 1
ATOM 856 C C . CYS A 1 113 ? 36.344 17 -7.246 1 87.25 113 CYS A C 1
ATOM 858 O O . CYS A 1 113 ? 37.406 17.484 -6.934 1 87.25 113 CYS A O 1
ATOM 860 N N . GLY A 1 114 ? 35.969 16.984 -8.477 1 84.62 114 GLY A N 1
ATOM 861 C CA . GLY A 1 114 ? 36.812 17.422 -9.578 1 84.62 114 GLY A CA 1
ATOM 862 C C . GLY A 1 114 ? 36.969 18.938 -9.656 1 84.62 114 GLY A C 1
ATOM 863 O O . GLY A 1 114 ? 37.938 19.438 -10.227 1 84.62 114 GLY A O 1
ATOM 864 N N . SER A 1 115 ? 36.062 19.609 -8.953 1 84.69 115 SER A N 1
ATOM 865 C CA . SER A 1 115 ? 36.031 21.062 -9.055 1 84.69 115 SER A CA 1
ATOM 866 C C . SER A 1 115 ? 36.594 21.719 -7.797 1 84.69 115 SER A C 1
ATOM 868 O O . SER A 1 115 ? 37.562 22.5 -7.871 1 84.69 115 SER A O 1
ATOM 870 N N . CYS A 1 116 ? 36.094 21.359 -6.727 1 89 116 CYS A N 1
ATOM 871 C CA . CYS A 1 116 ? 36.469 22.062 -5.512 1 89 116 CYS A CA 1
ATOM 872 C C . CYS A 1 116 ? 37.375 21.188 -4.645 1 89 116 CYS A C 1
ATOM 874 O O . CYS A 1 116 ? 37.844 21.625 -3.592 1 89 116 CYS A O 1
ATOM 876 N N . ARG A 1 117 ? 37.5 19.953 -4.902 1 87.5 117 ARG A N 1
ATOM 877 C CA . ARG A 1 117 ? 38.406 18.984 -4.25 1 87.5 117 ARG A CA 1
ATOM 878 C C . ARG A 1 117 ? 37.875 18.625 -2.861 1 87.5 117 ARG A C 1
ATOM 880 O O . ARG A 1 117 ? 38.625 18.125 -2.021 1 87.5 117 ARG A O 1
ATOM 887 N N . ALA A 1 118 ? 36.656 18.844 -2.678 1 89.88 118 ALA A N 1
ATOM 888 C CA . ALA A 1 118 ? 36.031 18.391 -1.436 1 89.88 118 ALA A CA 1
ATOM 889 C C . ALA A 1 118 ? 35.938 16.859 -1.384 1 89.88 118 ALA A C 1
ATOM 891 O O . ALA A 1 118 ? 35.781 16.219 -2.414 1 89.88 118 ALA A O 1
ATOM 892 N N . PRO A 1 119 ? 36.156 16.438 -0.242 1 90.94 119 PRO A N 1
ATOM 893 C CA . PRO A 1 119 ? 36.125 14.984 -0.133 1 90.94 119 PRO A CA 1
ATOM 894 C C . PRO A 1 119 ? 34.75 14.383 -0.457 1 90.94 119 PRO A C 1
ATOM 896 O O . PRO A 1 119 ? 33.719 14.953 -0.094 1 90.94 119 PRO A O 1
ATOM 899 N N . VAL A 1 120 ? 34.781 13.289 -1.21 1 86.56 120 VAL A N 1
ATOM 900 C CA . VAL A 1 120 ? 33.594 12.508 -1.527 1 86.56 120 VAL A CA 1
ATOM 901 C C . VAL A 1 120 ? 33.531 11.266 -0.646 1 86.56 120 VAL A C 1
ATOM 903 O O . VAL A 1 120 ? 34.531 10.539 -0.516 1 86.56 120 VAL A O 1
ATOM 906 N N . SER A 1 121 ? 32.469 11.023 -0.084 1 89.19 121 SER A N 1
ATOM 907 C CA . SER A 1 121 ? 32.312 9.922 0.86 1 89.19 121 SER A CA 1
ATOM 908 C C . SER A 1 121 ? 32.656 8.586 0.213 1 89.19 121 SER A C 1
ATOM 910 O O . SER A 1 121 ? 32.312 8.344 -0.943 1 89.19 121 SER A O 1
ATOM 912 N N . VAL A 1 122 ? 33.312 7.738 0.964 1 92 122 VAL A N 1
ATOM 913 C CA . VAL A 1 122 ? 33.719 6.41 0.501 1 92 122 VAL A CA 1
ATOM 914 C C . VAL A 1 122 ? 32.469 5.508 0.392 1 92 122 VAL A C 1
ATOM 916 O O . VAL A 1 122 ? 32.531 4.457 -0.247 1 92 122 VAL A O 1
ATOM 919 N N . ARG A 1 123 ? 31.375 5.914 0.905 1 92 123 ARG A N 1
ATOM 920 C CA . ARG A 1 123 ? 30.141 5.133 0.84 1 92 123 ARG A CA 1
ATOM 921 C C . ARG A 1 123 ? 29.703 4.922 -0.605 1 92 123 ARG A C 1
ATOM 923 O O . ARG A 1 123 ? 29.156 3.869 -0.948 1 92 123 ARG A O 1
ATOM 930 N N . TYR A 1 124 ? 29.953 5.879 -1.413 1 91.25 124 TYR A N 1
ATOM 931 C CA . TYR A 1 124 ? 29.484 5.828 -2.795 1 91.25 124 TYR A CA 1
ATOM 932 C C . TYR A 1 124 ? 30.141 4.688 -3.553 1 91.25 124 TYR A C 1
ATOM 934 O O . TYR A 1 124 ? 29.469 3.762 -4.012 1 91.25 124 TYR A O 1
ATOM 942 N N . PRO A 1 125 ? 31.5 4.645 -3.545 1 93.06 125 PRO A N 1
ATOM 943 C CA . PRO A 1 125 ? 32.125 3.514 -4.242 1 93.06 125 PRO A CA 1
ATOM 944 C C . PRO A 1 125 ? 31.906 2.186 -3.521 1 93.06 125 PRO A C 1
ATOM 946 O O . PRO A 1 125 ? 31.875 1.13 -4.16 1 93.06 125 PRO A O 1
ATOM 949 N N . LEU A 1 126 ? 31.688 2.193 -2.322 1 95.19 126 LEU A N 1
ATOM 950 C CA . LEU A 1 126 ? 31.453 0.963 -1.574 1 95.19 126 LEU A CA 1
ATOM 951 C C . LEU A 1 126 ? 30.109 0.334 -1.968 1 95.19 126 LEU A C 1
ATOM 953 O O . LEU A 1 126 ? 30.016 -0.888 -2.102 1 95.19 126 LEU A O 1
ATOM 957 N N . VAL A 1 127 ? 29.109 1.155 -2.121 1 96.62 127 VAL A N 1
ATOM 958 C CA . VAL A 1 127 ? 27.797 0.652 -2.551 1 96.62 127 VAL A CA 1
ATOM 959 C C . VAL A 1 127 ? 27.906 0.089 -3.967 1 96.62 127 VAL A C 1
ATOM 961 O O . VAL A 1 127 ? 27.328 -0.959 -4.27 1 96.62 127 VAL A O 1
ATOM 964 N N . GLU A 1 128 ? 28.656 0.787 -4.777 1 96.94 128 GLU A N 1
ATOM 965 C CA . GLU A 1 128 ? 28.891 0.305 -6.141 1 96.94 128 GLU A CA 1
ATOM 966 C C . GLU A 1 128 ? 29.578 -1.054 -6.137 1 96.94 128 GLU A C 1
ATOM 968 O O . GLU A 1 128 ? 29.125 -1.989 -6.797 1 96.94 128 GLU A O 1
ATOM 973 N N . LEU A 1 129 ? 30.609 -1.122 -5.355 1 96.94 129 LEU A N 1
ATOM 974 C CA . LEU A 1 129 ? 31.391 -2.355 -5.281 1 96.94 129 LEU A CA 1
ATOM 975 C C . LEU A 1 129 ? 30.562 -3.482 -4.672 1 96.94 129 LEU A C 1
ATOM 977 O O . LEU A 1 129 ? 30.578 -4.613 -5.164 1 96.94 129 LEU A O 1
ATOM 981 N N . LEU A 1 130 ? 29.875 -3.152 -3.65 1 97.75 130 LEU A N 1
ATOM 982 C CA . LEU A 1 130 ? 29.031 -4.137 -2.984 1 97.75 130 LEU A CA 1
ATOM 983 C C . LEU A 1 130 ? 27.984 -4.691 -3.943 1 97.75 130 LEU A C 1
ATOM 985 O O . LEU A 1 130 ? 27.75 -5.902 -3.994 1 97.75 130 LEU A O 1
ATOM 989 N N . THR A 1 131 ? 27.328 -3.811 -4.676 1 98.38 131 THR A N 1
ATOM 990 C CA . THR A 1 131 ? 26.312 -4.238 -5.629 1 98.38 131 THR A CA 1
ATOM 991 C C . THR A 1 131 ? 26.922 -5.129 -6.707 1 98.38 131 THR A C 1
ATOM 993 O O . THR A 1 131 ? 26.359 -6.16 -7.066 1 98.38 131 THR A O 1
ATOM 996 N N . GLY A 1 132 ? 28.078 -4.688 -7.195 1 98.31 132 GLY A N 1
ATOM 997 C CA . GLY A 1 132 ? 28.766 -5.504 -8.18 1 98.31 132 GLY A CA 1
ATOM 998 C C . GLY A 1 132 ? 29.125 -6.891 -7.676 1 98.31 132 GLY A C 1
ATOM 999 O O . GLY A 1 132 ? 28.875 -7.887 -8.359 1 98.31 132 GLY A O 1
ATOM 1000 N N . VAL A 1 133 ? 29.641 -6.945 -6.504 1 98.19 133 VAL A N 1
ATOM 1001 C CA . VAL A 1 133 ? 30.062 -8.211 -5.914 1 98.19 133 VAL A CA 1
ATOM 1002 C C . VAL A 1 133 ? 28.828 -9.102 -5.684 1 98.19 133 VAL A C 1
ATOM 1004 O O . VAL A 1 133 ? 28.844 -10.281 -6.031 1 98.19 133 VAL A O 1
ATOM 1007 N N . LEU A 1 134 ? 27.766 -8.586 -5.164 1 98.62 134 LEU A N 1
ATOM 1008 C CA . LEU A 1 134 ? 26.578 -9.383 -4.832 1 98.62 134 LEU A CA 1
ATOM 1009 C C . LEU A 1 134 ? 25.875 -9.859 -6.098 1 98.62 134 LEU A C 1
ATOM 1011 O O . LEU A 1 134 ? 25.328 -10.961 -6.129 1 98.62 134 LEU A O 1
ATOM 1015 N N . PHE A 1 135 ? 25.844 -8.938 -7.109 1 98.56 135 PHE A N 1
ATOM 1016 C CA . PHE A 1 135 ? 25.344 -9.398 -8.398 1 98.56 135 PHE A CA 1
ATOM 1017 C C . PHE A 1 135 ? 26.156 -10.578 -8.914 1 98.56 135 PHE A C 1
ATOM 1019 O O . PHE A 1 135 ? 25.594 -11.562 -9.398 1 98.56 135 PHE A O 1
ATOM 1026 N N . GLY A 1 136 ? 27.5 -10.453 -8.773 1 98.19 136 GLY A N 1
ATOM 1027 C CA . GLY A 1 136 ? 28.391 -11.539 -9.164 1 98.19 136 GLY A CA 1
ATOM 1028 C C . GLY A 1 136 ? 28.125 -12.828 -8.398 1 98.19 136 GLY A C 1
ATOM 1029 O O . GLY A 1 136 ? 28.156 -13.914 -8.977 1 98.19 136 GLY A O 1
ATOM 1030 N N . VAL A 1 137 ? 27.844 -12.711 -7.141 1 98.06 137 VAL A N 1
ATOM 1031 C CA . VAL A 1 137 ? 27.562 -13.867 -6.293 1 98.06 137 VAL A CA 1
ATOM 1032 C C . VAL A 1 137 ? 26.297 -14.562 -6.766 1 98.06 137 VAL A C 1
ATOM 1034 O O . VAL A 1 137 ? 26.234 -15.789 -6.812 1 98.06 137 VAL A O 1
ATOM 1037 N N . VAL A 1 138 ? 25.281 -13.812 -7.141 1 98.25 138 VAL A N 1
ATOM 1038 C CA . VAL A 1 138 ? 24.031 -14.391 -7.637 1 98.25 138 VAL A CA 1
ATOM 1039 C C . VAL A 1 138 ? 24.297 -15.172 -8.922 1 98.25 138 VAL A C 1
ATOM 1041 O O . VAL A 1 138 ? 23.812 -16.281 -9.094 1 98.25 138 VAL A O 1
ATOM 1044 N N . ALA A 1 139 ? 25.109 -14.562 -9.766 1 97.69 139 ALA A N 1
ATOM 1045 C CA . ALA A 1 139 ? 25.438 -15.211 -11.039 1 97.69 139 ALA A CA 1
ATOM 1046 C C . ALA A 1 139 ? 26.281 -16.469 -10.812 1 97.69 139 ALA A C 1
ATOM 1048 O O . ALA A 1 139 ? 26.156 -17.438 -11.555 1 97.69 139 ALA A O 1
ATOM 1049 N N . TRP A 1 140 ? 27.125 -16.359 -9.836 1 96.38 140 TRP A N 1
ATOM 1050 C CA . TRP A 1 140 ? 27.938 -17.516 -9.492 1 96.38 140 TRP A CA 1
ATOM 1051 C C . TRP A 1 140 ? 27.078 -18.672 -9.008 1 96.38 140 TRP A C 1
ATOM 1053 O O . TRP A 1 140 ? 27.328 -19.828 -9.344 1 96.38 140 TRP A O 1
ATOM 1063 N N . ARG A 1 141 ? 26.047 -18.406 -8.336 1 95.88 141 ARG A N 1
ATOM 1064 C CA . ARG A 1 141 ? 25.172 -19.406 -7.719 1 95.88 141 ARG A CA 1
ATOM 1065 C C . ARG A 1 141 ? 24.234 -20.016 -8.75 1 95.88 141 ARG A C 1
ATOM 1067 O O . ARG A 1 141 ? 23.969 -21.219 -8.727 1 95.88 141 ARG A O 1
ATOM 1074 N N . TYR A 1 142 ? 23.641 -19.172 -9.68 1 96.12 142 TYR A N 1
ATOM 1075 C CA . TYR A 1 142 ? 22.547 -19.656 -10.508 1 96.12 142 TYR A CA 1
ATOM 1076 C C . TYR A 1 142 ? 22.938 -19.688 -11.984 1 96.12 142 TYR A C 1
ATOM 1078 O O . TYR A 1 142 ? 22.188 -20.172 -12.828 1 96.12 142 TYR A O 1
ATOM 1086 N N . GLY A 1 143 ? 24.156 -19.156 -12.305 1 94.5 143 GLY A N 1
ATOM 1087 C CA . GLY A 1 143 ? 24.641 -19.203 -13.68 1 94.5 143 GLY A CA 1
ATOM 1088 C C . GLY A 1 143 ? 23.906 -18.25 -14.602 1 94.5 143 GLY A C 1
ATOM 1089 O O . GLY A 1 143 ? 23.359 -17.25 -14.148 1 94.5 143 GLY A O 1
ATOM 1090 N N . ALA A 1 144 ? 24.031 -18.453 -15.891 1 93.19 144 ALA A N 1
ATOM 1091 C CA . ALA A 1 144 ? 23.359 -17.641 -16.891 1 93.19 144 ALA A CA 1
ATOM 1092 C C . ALA A 1 144 ? 21.906 -18.094 -17.062 1 93.19 144 ALA A C 1
ATOM 1094 O O . ALA A 1 144 ? 21.562 -18.781 -18.016 1 93.19 144 ALA A O 1
ATOM 1095 N N . ASP A 1 145 ? 21.125 -17.75 -16.172 1 94.44 145 ASP A N 1
ATOM 1096 C CA . ASP A 1 145 ? 19.719 -18.156 -16.078 1 94.44 145 ASP A CA 1
ATOM 1097 C C . ASP A 1 145 ? 18.828 -16.953 -15.773 1 94.44 145 ASP A C 1
ATOM 1099 O O . ASP A 1 145 ? 19.297 -15.898 -15.367 1 94.44 145 ASP A O 1
ATOM 1103 N N . ALA A 1 146 ? 17.594 -17.156 -16.062 1 97.12 146 ALA A N 1
ATOM 1104 C CA . ALA A 1 146 ? 16.625 -16.125 -15.742 1 97.12 146 ALA A CA 1
ATOM 1105 C C . ALA A 1 146 ? 16.609 -15.836 -14.242 1 97.12 146 ALA A C 1
ATOM 1107 O O . ALA A 1 146 ? 16.375 -14.695 -13.828 1 97.12 146 ALA A O 1
ATOM 1108 N N . VAL A 1 147 ? 16.812 -16.844 -13.445 1 97.94 147 VAL A N 1
ATOM 1109 C CA . VAL A 1 147 ? 16.844 -16.688 -12 1 97.94 147 VAL A CA 1
ATOM 1110 C C . VAL A 1 147 ? 17.922 -15.664 -11.609 1 97.94 147 VAL A C 1
ATOM 1112 O O . VAL A 1 147 ? 17.719 -14.875 -10.688 1 97.94 147 VAL A O 1
ATOM 1115 N N . THR A 1 148 ? 19.031 -15.672 -12.297 1 98.06 148 THR A N 1
ATOM 1116 C CA . THR A 1 148 ? 20.109 -14.734 -12.023 1 98.06 148 THR A CA 1
ATOM 1117 C C . THR A 1 148 ? 19.656 -13.297 -12.289 1 98.06 148 THR A C 1
ATOM 1119 O O . THR A 1 148 ? 19.906 -12.406 -11.477 1 98.06 148 THR A O 1
ATOM 1122 N N . ALA A 1 149 ? 19 -13.062 -13.406 1 98.12 149 ALA A N 1
ATOM 1123 C CA . ALA A 1 149 ? 18.5 -11.727 -13.727 1 98.12 149 ALA A CA 1
ATOM 1124 C C . ALA A 1 149 ? 17.547 -11.227 -12.656 1 98.12 149 ALA A C 1
ATOM 1126 O O . ALA A 1 149 ? 17.672 -10.102 -12.172 1 98.12 149 ALA A O 1
ATOM 1127 N N . TRP A 1 150 ? 16.578 -12.07 -12.273 1 98.56 150 TRP A N 1
ATOM 1128 C CA . TRP A 1 150 ? 15.625 -11.719 -11.234 1 98.56 150 TRP A CA 1
ATOM 1129 C C . TRP A 1 150 ? 16.328 -11.531 -9.891 1 98.56 150 TRP A C 1
ATOM 1131 O O . TRP A 1 150 ? 15.977 -10.633 -9.125 1 98.56 150 TRP A O 1
ATOM 1141 N N . GLY A 1 151 ? 17.297 -12.391 -9.641 1 98.69 151 GLY A N 1
ATOM 1142 C CA . GLY A 1 151 ? 18.047 -12.273 -8.406 1 98.69 151 GLY A CA 1
ATOM 1143 C C . GLY A 1 151 ? 18.812 -10.961 -8.289 1 98.69 151 GLY A C 1
ATOM 1144 O O . GLY A 1 151 ? 18.969 -10.43 -7.191 1 98.69 151 GLY A O 1
ATOM 1145 N N . CYS A 1 152 ? 19.297 -10.5 -9.422 1 98.62 152 CYS A N 1
ATOM 1146 C CA . CYS A 1 152 ? 19.969 -9.203 -9.422 1 98.62 152 CYS A CA 1
ATOM 1147 C C . CYS A 1 152 ? 19 -8.086 -9.078 1 98.62 152 CYS A C 1
ATOM 1149 O O . CYS A 1 152 ? 19.344 -7.16 -8.336 1 98.62 152 CYS A O 1
ATOM 1151 N N . VAL A 1 153 ? 17.766 -8.172 -9.547 1 98.75 153 VAL A N 1
ATOM 1152 C CA . VAL A 1 153 ? 16.719 -7.203 -9.211 1 98.75 153 VAL A CA 1
ATOM 1153 C C . VAL A 1 153 ? 16.438 -7.258 -7.711 1 98.75 153 VAL A C 1
ATOM 1155 O O . VAL A 1 153 ? 16.391 -6.223 -7.043 1 98.75 153 VAL A O 1
ATOM 1158 N N . LEU A 1 154 ? 16.266 -8.453 -7.215 1 98.81 154 LEU A N 1
ATOM 1159 C CA . LEU A 1 154 ? 16.047 -8.633 -5.781 1 98.81 154 LEU A CA 1
ATOM 1160 C C . LEU A 1 154 ? 17.188 -8.008 -4.98 1 98.81 154 LEU A C 1
ATOM 1162 O O . LEU A 1 154 ? 16.938 -7.293 -4.004 1 98.81 154 LEU A O 1
ATOM 1166 N N . THR A 1 155 ? 18.391 -8.258 -5.434 1 98.81 155 THR A N 1
ATOM 1167 C CA . THR A 1 155 ? 19.562 -7.762 -4.742 1 98.81 155 THR A CA 1
ATOM 1168 C C . THR A 1 155 ? 19.578 -6.234 -4.707 1 98.81 155 THR A C 1
ATOM 1170 O O . THR A 1 155 ? 19.875 -5.637 -3.67 1 98.81 155 THR A O 1
ATOM 1173 N N . ALA A 1 156 ? 19.25 -5.629 -5.801 1 98.75 156 ALA A N 1
ATOM 1174 C CA . ALA A 1 156 ? 19.203 -4.172 -5.871 1 98.75 156 ALA A CA 1
ATOM 1175 C C . ALA A 1 156 ? 18.203 -3.607 -4.867 1 98.75 156 ALA A C 1
ATOM 1177 O O . ALA A 1 156 ? 18.5 -2.639 -4.164 1 98.75 156 ALA A O 1
ATOM 1178 N N . PHE A 1 157 ? 17.016 -4.203 -4.809 1 98.69 157 PHE A N 1
ATOM 1179 C CA . PHE A 1 157 ? 15.992 -3.752 -3.879 1 98.69 157 PHE A CA 1
ATOM 1180 C C . PHE A 1 157 ? 16.453 -3.945 -2.436 1 98.69 157 PHE A C 1
ATOM 1182 O O . PHE A 1 157 ? 16.25 -3.062 -1.597 1 98.69 157 PHE A O 1
ATOM 1189 N N . VAL A 1 158 ? 17.031 -5.098 -2.186 1 98.31 158 VAL A N 1
ATOM 1190 C CA . VAL A 1 158 ? 17.5 -5.418 -0.84 1 98.31 158 VAL A CA 1
ATOM 1191 C C . VAL A 1 158 ? 18.531 -4.391 -0.396 1 98.31 158 VAL A C 1
ATOM 1193 O O . VAL A 1 158 ? 18.469 -3.883 0.726 1 98.31 158 VAL A O 1
ATOM 1196 N N . LEU A 1 159 ? 19.438 -4.07 -1.262 1 98.38 159 LEU A N 1
ATOM 1197 C CA . LEU A 1 159 ? 20.484 -3.102 -0.938 1 98.38 159 LEU A CA 1
ATOM 1198 C C . LEU A 1 159 ? 19.875 -1.722 -0.689 1 98.38 159 LEU A C 1
ATOM 1200 O O . LEU A 1 159 ? 20.203 -1.071 0.308 1 98.38 159 LEU A O 1
ATOM 1204 N N . ALA A 1 160 ? 19 -1.303 -1.542 1 98.25 160 ALA A N 1
ATOM 1205 C CA . ALA A 1 160 ? 18.359 -0 -1.377 1 98.25 160 ALA A CA 1
ATOM 1206 C C . ALA A 1 160 ? 17.609 0.073 -0.058 1 98.25 160 ALA A C 1
ATOM 1208 O O . ALA A 1 160 ? 17.766 1.027 0.707 1 98.25 160 ALA A O 1
ATOM 1209 N N . LEU A 1 161 ? 16.844 -0.938 0.208 1 97.88 161 LEU A N 1
ATOM 1210 C CA . LEU A 1 161 ? 16.016 -0.96 1.416 1 97.88 161 LEU A CA 1
ATOM 1211 C C . LEU A 1 161 ? 16.891 -1.022 2.664 1 97.88 161 LEU A C 1
ATOM 1213 O O . LEU A 1 161 ? 16.594 -0.385 3.674 1 97.88 161 LEU A O 1
ATOM 1217 N N . THR A 1 162 ? 17.969 -1.778 2.592 1 96.31 162 THR A N 1
ATOM 1218 C CA . THR A 1 162 ? 18.875 -1.927 3.721 1 96.31 162 THR A CA 1
ATOM 1219 C C . THR A 1 162 ? 19.516 -0.588 4.078 1 96.31 162 THR A C 1
ATOM 1221 O O . THR A 1 162 ? 19.484 -0.169 5.238 1 96.31 162 THR A O 1
ATOM 1224 N N . PHE A 1 163 ? 20.016 0.1 3.107 1 96.44 163 PHE A N 1
ATOM 1225 C CA . PHE A 1 163 ? 20.719 1.351 3.371 1 96.44 163 PHE A CA 1
ATOM 1226 C C . PHE A 1 163 ? 19.734 2.453 3.75 1 96.44 163 PHE A C 1
ATOM 1228 O O . PHE A 1 163 ? 20.016 3.266 4.633 1 96.44 163 PHE A O 1
ATOM 1235 N N . ILE A 1 164 ? 18.578 2.516 3.135 1 96.5 164 ILE A N 1
ATOM 1236 C CA . ILE A 1 164 ? 17.578 3.512 3.479 1 96.5 164 ILE A CA 1
ATOM 1237 C C . ILE A 1 164 ? 17.109 3.299 4.918 1 96.5 164 ILE A C 1
ATOM 1239 O O . ILE A 1 164 ? 17.031 4.25 5.699 1 96.5 164 ILE A O 1
ATOM 1243 N N . ASP A 1 165 ? 16.828 2.045 5.211 1 95.12 165 ASP A N 1
ATOM 1244 C CA . ASP A 1 165 ? 16.359 1.729 6.562 1 95.12 165 ASP A CA 1
ATOM 1245 C C . ASP A 1 165 ? 17.438 2.061 7.598 1 95.12 165 ASP A C 1
ATOM 1247 O O . ASP A 1 165 ? 17.125 2.631 8.648 1 95.12 165 ASP A O 1
ATOM 1251 N N . ALA A 1 166 ? 18.672 1.8 7.336 1 90.5 166 ALA A N 1
ATOM 1252 C CA . ALA A 1 166 ? 19.781 2.09 8.242 1 90.5 166 ALA A CA 1
ATOM 1253 C C . ALA A 1 166 ? 19.906 3.592 8.477 1 90.5 166 ALA A C 1
ATOM 1255 O O . ALA A 1 166 ? 20.234 4.023 9.586 1 90.5 166 ALA A O 1
ATOM 1256 N N . ASP A 1 167 ? 19.609 4.348 7.43 1 92.62 167 ASP A N 1
ATOM 1257 C CA . ASP A 1 167 ? 19.797 5.797 7.504 1 92.62 167 ASP A CA 1
ATOM 1258 C C . ASP A 1 167 ? 18.578 6.473 8.133 1 92.62 167 ASP A C 1
ATOM 1260 O O . ASP A 1 167 ? 18.719 7.488 8.82 1 92.62 167 ASP A O 1
ATOM 1264 N N . THR A 1 168 ? 17.375 5.938 7.852 1 91.69 168 THR A N 1
ATOM 1265 C CA . THR A 1 168 ? 16.188 6.715 8.164 1 91.69 168 THR A CA 1
ATOM 1266 C C . THR A 1 168 ? 15.203 5.891 8.992 1 91.69 168 THR A C 1
ATOM 1268 O O . THR A 1 168 ? 14.234 6.43 9.539 1 91.69 168 THR A O 1
ATOM 1271 N N . GLN A 1 169 ? 15.406 4.512 9.062 1 88.88 169 GLN A N 1
ATOM 1272 C CA . GLN A 1 169 ? 14.516 3.578 9.734 1 88.88 169 GLN A CA 1
ATOM 1273 C C . GLN A 1 169 ? 13.172 3.479 9.016 1 88.88 169 GLN A C 1
ATOM 1275 O O . GLN A 1 169 ? 12.141 3.201 9.641 1 88.88 169 GLN A O 1
ATOM 1280 N N . LEU A 1 170 ? 13.227 3.844 7.715 1 91 170 LEU A N 1
ATOM 1281 C CA . LEU A 1 170 ? 12.031 3.762 6.879 1 91 170 LEU A CA 1
ATOM 1282 C C . LEU A 1 170 ? 12.188 2.672 5.824 1 91 170 LEU A C 1
ATOM 1284 O O . LEU A 1 170 ? 13.266 2.488 5.266 1 91 170 LEU A O 1
ATOM 1288 N N . LEU A 1 171 ? 11.148 1.955 5.605 1 95.69 171 LEU A N 1
ATOM 1289 C CA . LEU A 1 171 ? 11.008 1.056 4.469 1 95.69 171 LEU A CA 1
ATOM 1290 C C . LEU A 1 171 ? 9.93 1.552 3.512 1 95.69 171 LEU A C 1
ATOM 1292 O O . LEU A 1 171 ? 8.742 1.266 3.705 1 95.69 171 LEU A O 1
ATOM 1296 N N . PRO A 1 172 ? 10.336 2.271 2.482 1 96.44 172 PRO A N 1
ATOM 1297 C CA . PRO A 1 172 ? 9.367 2.926 1.601 1 96.44 172 PRO A CA 1
ATOM 1298 C C . PRO A 1 172 ? 8.453 1.932 0.895 1 96.44 172 PRO A C 1
ATOM 1300 O O . PRO A 1 172 ? 8.922 0.958 0.302 1 96.44 172 PRO A O 1
ATOM 1303 N N . ASP A 1 173 ? 7.215 2.248 0.83 1 95.44 173 ASP A N 1
ATOM 1304 C CA . ASP A 1 173 ? 6.223 1.441 0.124 1 95.44 173 ASP A CA 1
ATOM 1305 C C . ASP A 1 173 ? 6.531 1.381 -1.37 1 95.44 173 ASP A C 1
ATOM 1307 O O . ASP A 1 173 ? 6.238 0.38 -2.029 1 95.44 173 ASP A O 1
ATOM 1311 N N . ASP A 1 174 ? 7.137 2.359 -1.855 1 95.88 174 ASP A N 1
ATOM 1312 C CA . ASP A 1 174 ? 7.465 2.453 -3.275 1 95.88 174 ASP A CA 1
ATOM 1313 C C . ASP A 1 174 ? 8.492 1.395 -3.674 1 95.88 174 ASP A C 1
ATOM 1315 O O . ASP A 1 174 ? 8.703 1.14 -4.859 1 95.88 174 ASP A O 1
ATOM 1319 N N . LEU A 1 175 ? 9.086 0.838 -2.68 1 97.75 175 LEU A N 1
ATOM 1320 C CA . LEU A 1 175 ? 10.031 -0.24 -2.943 1 97.75 175 LEU A CA 1
ATOM 1321 C C . LEU A 1 175 ? 9.477 -1.578 -2.469 1 97.75 175 LEU A C 1
ATOM 1323 O O . LEU A 1 175 ? 9.492 -2.562 -3.213 1 97.75 175 LEU A O 1
ATOM 1327 N N . THR A 1 176 ? 8.875 -1.607 -1.308 1 97.75 176 THR A N 1
ATOM 1328 C CA . THR A 1 176 ? 8.445 -2.865 -0.706 1 97.75 176 THR A CA 1
ATOM 1329 C C . THR A 1 176 ? 7.281 -3.469 -1.484 1 97.75 176 THR A C 1
ATOM 1331 O O . THR A 1 176 ? 7.266 -4.672 -1.759 1 97.75 176 THR A O 1
ATOM 1334 N N . LEU A 1 177 ? 6.352 -2.613 -1.864 1 97.06 177 LEU A N 1
ATOM 1335 C CA . LEU A 1 177 ? 5.16 -3.139 -2.521 1 97.06 177 LEU A CA 1
ATOM 1336 C C . LEU A 1 177 ? 5.496 -3.678 -3.908 1 97.06 177 LEU A C 1
ATOM 1338 O O . LEU A 1 177 ? 5.129 -4.805 -4.246 1 97.06 177 LEU A O 1
ATOM 1342 N N . PRO A 1 178 ? 6.23 -2.939 -4.727 1 97.75 178 PRO A N 1
ATOM 1343 C CA . PRO A 1 178 ? 6.648 -3.525 -6.004 1 97.75 178 PRO A CA 1
ATOM 1344 C C . PRO A 1 178 ? 7.473 -4.797 -5.828 1 97.75 178 PRO A C 1
ATOM 1346 O O . PRO A 1 178 ? 7.391 -5.711 -6.652 1 97.75 178 PRO A O 1
ATOM 1349 N N . LEU A 1 179 ? 8.266 -4.785 -4.758 1 98.56 179 LEU A N 1
ATOM 1350 C CA . LEU A 1 179 ? 9.102 -5.957 -4.523 1 98.56 179 LEU A CA 1
ATOM 1351 C C . LEU A 1 179 ? 8.242 -7.195 -4.289 1 98.56 179 LEU A C 1
ATOM 1353 O O . LEU A 1 179 ? 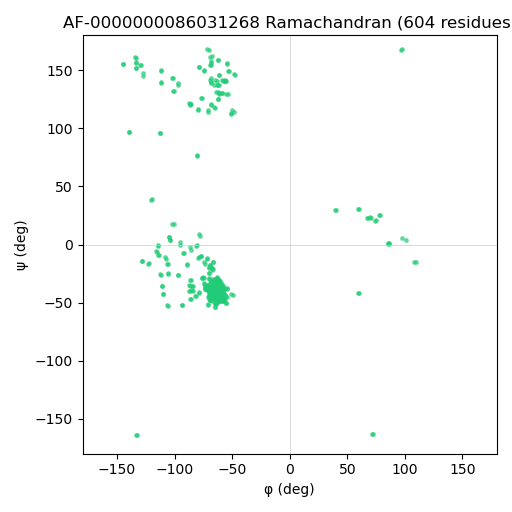8.602 -8.297 -4.711 1 98.56 179 LEU A O 1
ATOM 1357 N N . VAL A 1 180 ? 7.105 -7.051 -3.639 1 98.69 180 VAL A N 1
ATOM 1358 C CA . VAL A 1 180 ? 6.18 -8.156 -3.434 1 98.69 180 VAL A CA 1
ATOM 1359 C C . VAL A 1 180 ? 5.699 -8.688 -4.785 1 98.69 180 VAL A C 1
ATOM 1361 O O . VAL A 1 180 ? 5.766 -9.891 -5.047 1 98.69 180 VAL A O 1
ATOM 1364 N N . TRP A 1 181 ? 5.305 -7.82 -5.629 1 98.62 181 TRP A N 1
ATOM 1365 C CA . TRP A 1 181 ? 4.723 -8.227 -6.902 1 98.62 181 TRP A CA 1
ATOM 1366 C C . TRP A 1 181 ? 5.789 -8.781 -7.836 1 98.62 181 TRP A C 1
ATOM 1368 O O . TRP A 1 181 ? 5.527 -9.703 -8.609 1 98.62 181 TRP A O 1
ATOM 1378 N N . LEU A 1 182 ? 6.996 -8.234 -7.777 1 98.69 182 LEU A N 1
ATOM 1379 C CA . LEU A 1 182 ? 8.094 -8.789 -8.562 1 98.69 182 LEU A CA 1
ATOM 1380 C C . LEU A 1 182 ? 8.398 -10.219 -8.133 1 98.69 182 LEU A C 1
ATOM 1382 O O . LEU A 1 182 ? 8.781 -11.047 -8.961 1 98.69 182 LEU A O 1
ATOM 1386 N N . GLY A 1 183 ? 8.234 -10.453 -6.816 1 98.75 183 GLY A N 1
ATOM 1387 C CA . GLY A 1 183 ? 8.422 -11.812 -6.344 1 98.75 183 GLY A CA 1
ATOM 1388 C C . GLY A 1 183 ? 7.406 -12.781 -6.922 1 98.75 183 GLY A C 1
ATOM 1389 O O . GLY A 1 183 ? 7.762 -13.898 -7.305 1 98.75 183 GLY A O 1
ATOM 1390 N N . LEU A 1 184 ? 6.176 -12.359 -7.016 1 98.69 184 LEU A N 1
ATOM 1391 C CA . LEU A 1 184 ? 5.145 -13.203 -7.609 1 98.69 184 LEU A CA 1
ATOM 1392 C C . LEU A 1 184 ? 5.418 -13.438 -9.094 1 98.69 184 LEU A C 1
ATOM 1394 O O . LEU A 1 184 ? 5.297 -14.562 -9.578 1 98.69 184 LEU A O 1
ATOM 1398 N N . LEU A 1 185 ? 5.812 -12.422 -9.797 1 98.56 185 LEU A N 1
ATOM 1399 C CA . LEU A 1 185 ? 6.094 -12.531 -11.219 1 98.56 185 LEU A CA 1
ATOM 1400 C C . LEU A 1 185 ? 7.328 -13.391 -11.469 1 98.56 185 LEU A C 1
ATOM 1402 O O . LEU A 1 185 ? 7.383 -14.133 -12.453 1 98.56 185 LEU A O 1
ATOM 1406 N N . PHE A 1 186 ? 8.328 -13.289 -10.539 1 98.69 186 PHE A N 1
ATOM 1407 C CA . PHE A 1 186 ? 9.523 -14.125 -10.594 1 98.69 186 PHE A CA 1
ATOM 1408 C C . PHE A 1 186 ? 9.148 -15.602 -10.562 1 98.69 186 PHE A C 1
ATOM 1410 O O . PHE A 1 186 ? 9.609 -16.375 -11.398 1 98.69 186 PHE A O 1
ATOM 1417 N N . ASN A 1 187 ? 8.281 -15.914 -9.664 1 98.5 187 ASN A N 1
ATOM 1418 C CA . ASN A 1 187 ? 7.906 -17.328 -9.516 1 98.5 187 ASN A CA 1
ATOM 1419 C C . ASN A 1 187 ? 6.969 -17.766 -10.633 1 98.5 187 ASN A C 1
ATOM 1421 O O . ASN A 1 187 ? 6.988 -18.938 -11.039 1 98.5 187 ASN A O 1
ATOM 1425 N N . LEU A 1 188 ? 6.207 -16.828 -11.141 1 97.06 188 LEU A N 1
ATOM 1426 C CA . LEU A 1 188 ? 5.383 -17.125 -12.305 1 97.06 188 LEU A CA 1
ATOM 1427 C C . LEU A 1 188 ? 6.25 -17.422 -13.523 1 97.06 188 LEU A C 1
ATOM 1429 O O . LEU A 1 188 ? 5.93 -18.312 -14.312 1 97.06 188 LEU A O 1
ATOM 1433 N N . HIS A 1 189 ? 7.301 -16.766 -13.625 1 97.19 189 HIS A N 1
ATOM 1434 C CA . HIS A 1 189 ? 8.172 -16.875 -14.781 1 97.19 189 HIS A CA 1
ATOM 1435 C C . HIS A 1 189 ? 9.094 -18.094 -14.664 1 97.19 189 HIS A C 1
ATOM 1437 O O . HIS A 1 189 ? 9.258 -18.844 -15.625 1 97.19 189 HIS A O 1
ATOM 1443 N N . THR A 1 190 ? 9.68 -18.328 -13.5 1 97.38 190 THR A N 1
ATOM 1444 C CA . THR A 1 190 ? 10.781 -19.281 -13.383 1 97.38 190 THR A CA 1
ATOM 1445 C C . THR A 1 190 ? 10.32 -20.578 -12.719 1 97.38 190 THR A C 1
ATOM 1447 O O . THR A 1 190 ? 10.961 -21.609 -12.852 1 97.38 190 THR A O 1
ATOM 1450 N N . GLY A 1 191 ? 9.227 -20.391 -11.93 1 97.31 191 GLY A N 1
ATOM 1451 C CA . GLY A 1 191 ? 8.812 -21.562 -11.172 1 97.31 191 GLY A CA 1
ATOM 1452 C C . GLY A 1 191 ? 9.781 -21.938 -10.07 1 97.31 191 GLY A C 1
ATOM 1453 O O . GLY A 1 191 ? 9.891 -23.109 -9.711 1 97.31 191 GLY A O 1
ATOM 1454 N N . PHE A 1 192 ? 10.578 -20.953 -9.586 1 97.38 192 PHE A N 1
ATOM 1455 C CA . PHE A 1 192 ? 11.531 -21.188 -8.508 1 97.38 192 PHE A CA 1
ATOM 1456 C C . PHE A 1 192 ? 10.852 -21.875 -7.328 1 97.38 192 PHE A C 1
ATOM 1458 O O . PHE A 1 192 ? 11.414 -22.797 -6.734 1 97.38 192 PHE A O 1
ATOM 1465 N N . VAL A 1 193 ? 9.656 -21.469 -6.953 1 97.62 193 VAL A N 1
ATOM 1466 C CA . VAL A 1 193 ? 8.68 -22.141 -6.102 1 97.62 193 VAL A CA 1
ATOM 1467 C C . VAL A 1 193 ? 7.297 -22.062 -6.746 1 97.62 193 VAL A C 1
ATOM 1469 O O . VAL A 1 193 ? 7.051 -21.234 -7.613 1 97.62 193 VAL A O 1
ATOM 1472 N N . PRO A 1 194 ? 6.449 -23.016 -6.344 1 97.94 194 PRO A N 1
ATOM 1473 C CA . PRO A 1 194 ? 5.09 -22.891 -6.883 1 97.94 194 PRO A CA 1
ATOM 1474 C C . PRO A 1 194 ? 4.441 -21.547 -6.57 1 97.94 194 PRO A C 1
ATOM 1476 O O . PRO A 1 194 ? 4.633 -21 -5.477 1 97.94 194 PRO A O 1
ATOM 1479 N N . LEU A 1 195 ? 3.73 -21.047 -7.551 1 98.19 195 LEU A N 1
ATOM 1480 C CA . LEU A 1 195 ? 3.088 -19.75 -7.387 1 98.19 195 LEU A CA 1
ATOM 1481 C C . LEU A 1 195 ? 2.211 -19.719 -6.141 1 98.19 195 LEU A C 1
ATOM 1483 O O . LEU A 1 195 ? 2.121 -18.703 -5.457 1 98.19 195 LEU A O 1
ATOM 1487 N N . SER A 1 196 ? 1.518 -20.812 -5.828 1 98.19 196 SER A N 1
ATOM 1488 C CA . SER A 1 196 ? 0.71 -20.906 -4.617 1 98.19 196 SER A CA 1
ATOM 1489 C C . SER A 1 196 ? 1.554 -20.672 -3.371 1 98.19 196 SER A C 1
ATOM 1491 O O . SER A 1 196 ? 1.124 -19.969 -2.451 1 98.19 196 SER A O 1
ATOM 1493 N N . GLN A 1 197 ? 2.777 -21.188 -3.377 1 97.88 197 GLN A N 1
ATOM 1494 C CA . GLN A 1 197 ? 3.689 -21 -2.252 1 97.88 197 GLN A CA 1
ATOM 1495 C C . GLN A 1 197 ? 4.141 -19.547 -2.141 1 97.88 197 GLN A C 1
ATOM 1497 O O . GLN A 1 197 ? 4.348 -19.047 -1.036 1 97.88 197 GLN A O 1
ATOM 1502 N N . ALA A 1 198 ? 4.32 -18.953 -3.291 1 98.62 198 ALA A N 1
ATOM 1503 C CA . ALA A 1 198 ? 4.707 -17.547 -3.309 1 98.62 198 ALA A CA 1
ATOM 1504 C C . ALA A 1 198 ? 3.602 -16.672 -2.73 1 98.62 198 ALA A C 1
ATOM 1506 O O . ALA A 1 198 ? 3.869 -15.766 -1.931 1 98.62 198 ALA A O 1
ATOM 1507 N N . VAL A 1 199 ? 2.352 -16.922 -3.107 1 98.56 199 VAL A N 1
ATOM 1508 C CA . VAL A 1 199 ? 1.21 -16.156 -2.621 1 98.56 199 VAL A CA 1
ATOM 1509 C C . VAL A 1 199 ? 1.043 -16.375 -1.118 1 98.56 199 VAL A C 1
ATOM 1511 O O . VAL A 1 199 ? 0.92 -15.414 -0.354 1 98.56 199 VAL A O 1
ATOM 1514 N N . TRP A 1 200 ? 1.114 -17.609 -0.688 1 98.12 200 TRP A N 1
ATOM 1515 C CA . TRP A 1 200 ? 1.034 -17.906 0.739 1 98.12 200 TRP A CA 1
ATOM 1516 C C . TRP A 1 200 ? 2.203 -17.281 1.491 1 98.12 200 TRP A C 1
ATOM 1518 O O . TRP A 1 200 ? 2.053 -16.844 2.639 1 98.12 200 TRP A O 1
ATOM 1528 N N . GLY A 1 201 ? 3.352 -17.312 0.835 1 98.38 201 GLY A N 1
ATOM 1529 C CA . GLY A 1 201 ? 4.512 -16.688 1.446 1 98.38 201 GLY A CA 1
ATOM 1530 C C . GLY A 1 201 ? 4.312 -15.203 1.721 1 98.38 201 GLY A C 1
ATOM 1531 O O . GLY A 1 201 ? 4.672 -14.711 2.793 1 98.38 201 GLY A O 1
ATOM 1532 N N . ALA A 1 202 ? 3.773 -14.523 0.748 1 98.62 202 ALA A N 1
ATOM 1533 C CA . ALA A 1 202 ? 3.492 -13.094 0.922 1 98.62 202 ALA A CA 1
ATOM 1534 C C . ALA A 1 202 ? 2.473 -12.875 2.033 1 98.62 202 ALA A C 1
ATOM 1536 O O . ALA A 1 202 ? 2.686 -12.047 2.924 1 98.62 202 ALA A O 1
ATOM 1537 N N . VAL A 1 203 ? 1.405 -13.648 2.037 1 98.38 203 VAL A N 1
ATOM 1538 C CA . VAL A 1 203 ? 0.32 -13.492 3 1 98.38 203 VAL A CA 1
ATOM 1539 C C . VAL A 1 203 ? 0.81 -13.867 4.398 1 98.38 203 VAL A C 1
ATOM 1541 O O . VAL A 1 203 ? 0.626 -13.109 5.352 1 98.38 203 VAL A O 1
ATOM 1544 N N . ALA A 1 204 ? 1.442 -14.977 4.48 1 98 204 ALA A N 1
ATOM 1545 C CA . ALA A 1 204 ? 1.95 -15.43 5.77 1 98 204 ALA A CA 1
ATOM 1546 C C . ALA A 1 204 ? 3.045 -14.508 6.289 1 98 204 ALA A C 1
ATOM 1548 O O . ALA A 1 204 ? 3.146 -14.273 7.496 1 98 204 ALA A O 1
ATOM 1549 N N . GLY A 1 205 ? 3.883 -14.109 5.379 1 97.81 205 GLY A N 1
ATOM 1550 C CA . GLY A 1 205 ? 4.914 -13.164 5.781 1 97.81 205 GLY A CA 1
ATOM 1551 C C . GLY A 1 205 ? 4.355 -11.906 6.422 1 97.81 205 GLY A C 1
ATOM 1552 O O . GLY A 1 205 ? 4.738 -11.547 7.535 1 97.81 205 GLY A O 1
ATOM 1553 N N . TYR A 1 206 ? 3.426 -11.297 5.793 1 97.88 206 TYR A N 1
ATOM 1554 C CA . TYR A 1 206 ? 2.805 -10.094 6.332 1 97.88 206 TYR A CA 1
ATOM 1555 C C . TYR A 1 206 ? 2.064 -10.398 7.633 1 97.88 206 TYR A C 1
ATOM 1557 O O . TYR A 1 206 ? 2.271 -9.719 8.641 1 97.88 206 TYR A O 1
ATOM 1565 N N . MET A 1 207 ? 1.238 -11.398 7.605 1 97.31 207 MET A N 1
ATOM 1566 C CA . MET A 1 207 ? 0.308 -11.664 8.703 1 97.31 207 MET A CA 1
ATOM 1567 C C . MET A 1 207 ? 1.053 -12.133 9.945 1 97.31 207 MET A C 1
ATOM 1569 O O . MET A 1 207 ? 0.634 -11.852 11.07 1 97.31 207 MET A O 1
ATOM 1573 N N . SER A 1 208 ? 2.123 -12.844 9.766 1 96 208 SER A N 1
ATOM 1574 C CA . SER A 1 208 ? 2.857 -13.352 10.922 1 96 208 SER A CA 1
ATOM 1575 C C . SER A 1 208 ? 3.416 -12.203 11.766 1 96 208 SER A C 1
ATOM 1577 O O . SER A 1 208 ? 3.193 -12.148 12.977 1 96 208 SER A O 1
ATOM 1579 N N . LEU A 1 209 ? 4.047 -11.289 11.102 1 94.44 209 LEU A N 1
ATOM 1580 C CA . LEU A 1 209 ? 4.617 -10.172 11.852 1 94.44 209 LEU A CA 1
ATOM 1581 C C . LEU A 1 209 ? 3.521 -9.219 12.312 1 94.44 209 LEU A C 1
ATOM 1583 O O . LEU A 1 209 ? 3.621 -8.625 13.391 1 94.44 209 LEU A O 1
ATOM 1587 N N . TRP A 1 210 ? 2.523 -9.047 11.484 1 94.12 210 TRP A N 1
ATOM 1588 C CA . TRP A 1 210 ? 1.392 -8.219 11.891 1 94.12 210 TRP A CA 1
ATOM 1589 C C . TRP A 1 210 ? 0.739 -8.766 13.156 1 94.12 210 TRP A C 1
ATOM 1591 O O . TRP A 1 210 ? 0.416 -8.008 14.07 1 94.12 210 TRP A O 1
ATOM 1601 N N . THR A 1 211 ? 0.505 -10.039 13.203 1 95.06 211 THR A N 1
ATOM 1602 C CA . THR A 1 211 ? -0.099 -10.68 14.367 1 95.06 211 THR A CA 1
ATOM 1603 C C . THR A 1 211 ? 0.797 -10.531 15.594 1 95.06 211 THR A C 1
ATOM 1605 O O . THR A 1 211 ? 0.315 -10.234 16.688 1 95.06 211 THR A O 1
ATOM 1608 N N . LEU A 1 212 ? 2.025 -10.742 15.398 1 90.5 212 LEU A N 1
ATOM 1609 C CA . LEU A 1 212 ? 2.977 -10.555 16.484 1 90.5 212 LEU A CA 1
ATOM 1610 C C . LEU A 1 212 ? 2.932 -9.125 17.016 1 90.5 212 LEU A C 1
ATOM 1612 O O . LEU A 1 212 ? 2.951 -8.898 18.234 1 90.5 212 LEU A O 1
ATOM 1616 N N . TYR A 1 213 ? 2.928 -8.242 16.172 1 90.62 213 TYR A N 1
ATOM 1617 C CA . TYR A 1 213 ? 2.857 -6.828 16.531 1 90.62 213 TYR A CA 1
ATOM 16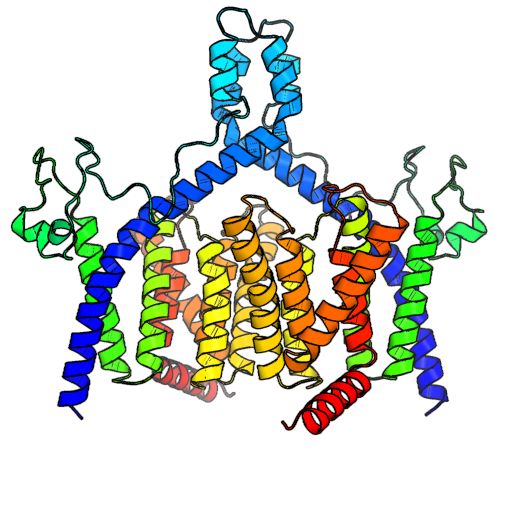18 C C . TYR A 1 213 ? 1.6 -6.523 17.328 1 90.62 213 TYR A C 1
ATOM 1620 O O . TYR A 1 213 ? 1.663 -5.863 18.375 1 90.62 213 TYR A O 1
ATOM 1628 N N . GLN A 1 214 ? 0.481 -6.992 16.828 1 91.56 214 GLN A N 1
ATOM 1629 C CA . GLN A 1 214 ? -0.789 -6.734 17.484 1 91.56 214 GLN A CA 1
ATOM 1630 C C . GLN A 1 214 ? -0.816 -7.359 18.875 1 91.56 214 GLN A C 1
ATOM 1632 O O . GLN A 1 214 ? -1.302 -6.746 19.828 1 91.56 214 GLN A O 1
ATOM 1637 N N . THR A 1 215 ? -0.375 -8.547 18.953 1 92.75 215 THR A N 1
ATOM 1638 C CA . THR A 1 215 ? -0.346 -9.25 20.234 1 92.75 215 THR A CA 1
ATOM 1639 C C . THR A 1 215 ? 0.576 -8.531 21.219 1 92.75 215 THR A C 1
ATOM 1641 O O . THR A 1 215 ? 0.22 -8.344 22.375 1 92.75 215 THR A O 1
ATOM 1644 N N . PHE A 1 216 ? 1.7 -8.133 20.766 1 89.44 216 PHE A N 1
ATOM 1645 C CA . PHE A 1 216 ? 2.648 -7.395 21.594 1 89.44 216 PHE A CA 1
ATOM 1646 C C . PHE A 1 216 ? 2.049 -6.074 22.062 1 89.44 216 PHE A C 1
ATOM 1648 O O . PHE A 1 216 ? 2.176 -5.711 23.234 1 89.44 216 PHE A O 1
ATOM 1655 N N . LYS A 1 217 ? 1.429 -5.418 21.141 1 89.75 217 LYS A N 1
ATOM 1656 C CA . LYS A 1 217 ? 0.805 -4.137 21.469 1 89.75 217 LYS A CA 1
ATOM 1657 C C . LYS A 1 217 ? -0.32 -4.309 22.484 1 89.75 217 LYS A C 1
ATOM 1659 O O . LYS A 1 217 ? -0.47 -3.496 23.391 1 89.75 217 LYS A O 1
ATOM 1664 N N . LEU A 1 218 ? -1.092 -5.277 22.312 1 89.12 218 LEU A N 1
ATOM 1665 C CA . LEU A 1 218 ? -2.193 -5.559 23.234 1 89.12 218 LEU A CA 1
ATOM 1666 C C . LEU A 1 218 ? -1.672 -5.867 24.625 1 89.12 218 LEU A C 1
ATOM 1668 O O . LEU A 1 218 ? -2.266 -5.445 25.625 1 89.12 218 LEU A O 1
ATOM 1672 N N . LEU A 1 219 ? -0.56 -6.492 24.75 1 90.94 219 LEU A N 1
ATOM 1673 C CA . LEU A 1 219 ? -0.022 -6.965 26.031 1 90.94 219 LEU A CA 1
ATOM 1674 C C . LEU A 1 219 ? 0.789 -5.867 26.719 1 90.94 219 LEU A C 1
ATOM 1676 O O . LEU A 1 219 ? 0.784 -5.766 27.938 1 90.94 219 LEU A O 1
ATOM 1680 N N . THR A 1 220 ? 1.487 -5.062 25.984 1 87.38 220 THR A N 1
ATOM 1681 C CA . THR A 1 220 ? 2.438 -4.133 26.578 1 87.38 220 THR A CA 1
ATOM 1682 C C . THR A 1 220 ? 1.973 -2.691 26.406 1 87.38 220 THR A C 1
ATOM 1684 O O . THR A 1 220 ? 2.463 -1.787 27.078 1 87.38 220 THR A O 1
ATOM 1687 N N . GLY A 1 221 ? 1.178 -2.512 25.359 1 82.25 221 GLY A N 1
ATOM 1688 C CA . GLY A 1 221 ? 0.735 -1.159 25.062 1 82.25 221 GLY A CA 1
ATOM 1689 C C . GLY A 1 221 ? 1.727 -0.384 24.203 1 82.25 221 GLY A C 1
ATOM 1690 O O . GLY A 1 221 ? 1.476 0.769 23.844 1 82.25 221 GLY A O 1
ATOM 1691 N N . LYS A 1 222 ? 2.791 -1.077 23.891 1 82.75 222 LYS A N 1
ATOM 1692 C CA . LYS A 1 222 ? 3.838 -0.408 23.125 1 82.75 222 LYS A CA 1
ATOM 1693 C C . LYS A 1 222 ? 3.934 -0.977 21.719 1 82.75 222 LYS A C 1
ATOM 1695 O O . LYS A 1 222 ? 3.557 -2.127 21.484 1 82.75 222 LYS A O 1
ATOM 1700 N N . GLU A 1 223 ? 4.344 -0.004 20.859 1 79.62 223 GLU A N 1
ATOM 1701 C CA . GLU A 1 223 ? 4.586 -0.468 19.5 1 79.62 223 GLU A CA 1
ATOM 1702 C C . GLU A 1 223 ? 6.008 -0.998 19.344 1 79.62 223 GLU A C 1
ATOM 1704 O O . GLU A 1 223 ? 6.973 -0.307 19.672 1 79.62 223 GLU A O 1
ATOM 1709 N N . GLY A 1 224 ? 6.211 -2.205 18.984 1 68.31 224 GLY A N 1
ATOM 1710 C CA . GLY A 1 224 ? 7.508 -2.861 19 1 68.31 224 GLY A CA 1
ATOM 1711 C C . GLY A 1 224 ? 8.195 -2.857 17.656 1 68.31 224 GLY A C 1
ATOM 1712 O O . GLY A 1 224 ? 9.406 -3.057 17.562 1 68.31 224 GLY A O 1
ATOM 1713 N N . MET A 1 225 ? 7.43 -2.797 16.609 1 78.62 225 MET A N 1
ATOM 1714 C CA . MET A 1 225 ? 8.07 -2.941 15.305 1 78.62 225 MET A CA 1
ATOM 1715 C C . MET A 1 225 ? 7.387 -2.055 14.266 1 78.62 225 MET A C 1
ATOM 1717 O O . MET A 1 225 ? 6.234 -1.661 14.438 1 78.62 225 MET A O 1
ATOM 1721 N N . GLY A 1 226 ? 8.148 -1.731 13.258 1 80.25 226 GLY A N 1
ATOM 1722 C CA . GLY A 1 226 ? 7.605 -0.886 12.211 1 80.25 226 GLY A CA 1
ATOM 1723 C C . GLY A 1 226 ? 6.723 -1.641 11.227 1 80.25 226 GLY A C 1
ATOM 1724 O O . GLY A 1 226 ? 6.949 -2.824 10.969 1 80.25 226 GLY A O 1
ATOM 1725 N N . HIS A 1 227 ? 5.805 -1.009 10.617 1 87 227 HIS A N 1
ATOM 1726 C CA . HIS A 1 227 ? 4.879 -1.586 9.648 1 87 227 HIS A CA 1
ATOM 1727 C C . HIS A 1 227 ? 5.594 -1.96 8.352 1 87 227 HIS A C 1
ATOM 1729 O O . HIS A 1 227 ? 5.105 -2.793 7.586 1 87 227 HIS A O 1
ATOM 1735 N N . GLY A 1 228 ? 6.758 -1.397 8.203 1 92.62 228 GLY A N 1
ATOM 1736 C CA . GLY A 1 228 ? 7.539 -1.7 7.012 1 92.62 228 GLY A CA 1
ATOM 1737 C C . GLY A 1 228 ? 8.078 -3.117 7 1 92.62 228 GLY A C 1
ATOM 1738 O O . GLY A 1 228 ? 8.25 -3.711 5.934 1 92.62 228 GLY A O 1
ATOM 1739 N N . ASP A 1 229 ? 8.297 -3.596 8.18 1 94.88 229 ASP A N 1
ATOM 1740 C CA . ASP A 1 229 ? 8.852 -4.941 8.297 1 94.88 229 ASP A CA 1
ATOM 1741 C C . ASP A 1 229 ? 7.852 -5.992 7.828 1 94.88 229 ASP A C 1
ATOM 1743 O O . ASP A 1 229 ? 8.242 -7.016 7.262 1 94.88 229 ASP A O 1
ATOM 1747 N N . PHE A 1 230 ? 6.523 -5.695 8.016 1 95.75 230 PHE A N 1
ATOM 1748 C CA . PHE A 1 230 ? 5.492 -6.605 7.531 1 95.75 230 PHE A CA 1
ATOM 1749 C C . PHE A 1 230 ? 5.57 -6.75 6.016 1 95.75 230 PHE A C 1
ATOM 1751 O O . PHE A 1 230 ? 5.543 -7.863 5.492 1 95.75 230 PHE A O 1
ATOM 1758 N N . LYS A 1 231 ? 5.664 -5.676 5.391 1 97.56 231 LYS A N 1
ATOM 1759 C CA . LYS A 1 231 ? 5.668 -5.637 3.932 1 97.56 231 LYS A CA 1
ATOM 1760 C C . LYS A 1 231 ? 6.945 -6.246 3.367 1 97.56 231 LYS A C 1
ATOM 1762 O O . LYS A 1 231 ? 6.922 -6.902 2.324 1 97.56 231 LYS A O 1
ATOM 1767 N N . LEU A 1 232 ? 7.984 -5.973 4.086 1 97.94 232 LEU A N 1
ATOM 1768 C CA . LEU A 1 232 ? 9.25 -6.543 3.639 1 97.94 232 LEU A CA 1
ATOM 1769 C C . LEU A 1 232 ? 9.227 -8.062 3.744 1 97.94 232 LEU A C 1
ATOM 1771 O O . LEU A 1 232 ? 9.68 -8.758 2.832 1 97.94 232 LEU A O 1
ATOM 1775 N N . LEU A 1 233 ? 8.727 -8.57 4.848 1 97.94 233 LEU A N 1
ATOM 1776 C CA . LEU A 1 233 ? 8.656 -10.023 4.984 1 97.94 233 LEU A CA 1
ATOM 1777 C C . LEU A 1 233 ? 7.688 -10.609 3.967 1 97.94 233 LEU A C 1
ATOM 1779 O O . LEU A 1 233 ? 7.906 -11.719 3.465 1 97.94 233 LEU A O 1
ATOM 1783 N N . ALA A 1 234 ? 6.613 -9.906 3.711 1 98.62 234 ALA A N 1
ATOM 1784 C CA . ALA A 1 234 ? 5.719 -10.32 2.631 1 98.62 234 ALA A CA 1
ATOM 1785 C C . ALA A 1 234 ? 6.473 -10.438 1.311 1 98.62 234 ALA A C 1
ATOM 1787 O O . ALA A 1 234 ? 6.281 -11.398 0.562 1 98.62 234 ALA A O 1
ATOM 1788 N N . ALA A 1 235 ? 7.32 -9.461 1.051 1 98.75 235 ALA A N 1
ATOM 1789 C CA . ALA A 1 235 ? 8.109 -9.484 -0.178 1 98.75 235 ALA A CA 1
ATOM 1790 C C . ALA A 1 235 ? 9.047 -10.688 -0.204 1 98.75 235 ALA A C 1
ATOM 1792 O O . ALA A 1 235 ? 9.125 -11.406 -1.205 1 98.75 235 ALA A O 1
ATOM 1793 N N . VAL A 1 236 ? 9.719 -10.891 0.907 1 98.56 236 VAL A N 1
ATOM 1794 C CA . VAL A 1 236 ? 10.617 -12.031 1 1 98.56 236 VAL A CA 1
ATOM 1795 C C . VAL A 1 236 ? 9.836 -13.328 0.768 1 98.56 236 VAL A C 1
ATOM 1797 O O . VAL A 1 236 ? 10.266 -14.188 -0.004 1 98.56 236 VAL A O 1
ATOM 1800 N N . GLY A 1 237 ? 8.703 -13.414 1.382 1 98.56 237 GLY A N 1
ATOM 1801 C CA . GLY A 1 237 ? 7.855 -14.578 1.209 1 98.56 237 GLY A CA 1
ATOM 1802 C C . GLY A 1 237 ? 7.406 -14.781 -0.226 1 98.56 237 GLY A C 1
ATOM 1803 O O . GLY A 1 237 ? 7.328 -15.922 -0.703 1 98.56 237 GLY A O 1
ATOM 1804 N N . ALA A 1 238 ? 7.078 -13.719 -0.908 1 98.81 238 ALA A N 1
ATOM 1805 C CA . ALA A 1 238 ? 6.672 -13.789 -2.309 1 98.81 238 ALA A CA 1
ATOM 1806 C C . ALA A 1 238 ? 7.797 -14.352 -3.178 1 98.81 238 ALA A C 1
ATOM 1808 O O . ALA A 1 238 ? 7.539 -15 -4.191 1 98.81 238 ALA A O 1
ATOM 1809 N N . TRP A 1 239 ? 9.047 -14.109 -2.771 1 98.75 239 TRP A N 1
ATOM 1810 C CA . TRP A 1 239 ? 10.195 -14.516 -3.582 1 98.75 239 TRP A CA 1
ATOM 1811 C C . TRP A 1 239 ? 10.594 -15.953 -3.27 1 98.75 239 TRP A C 1
ATOM 1813 O O . TRP A 1 239 ? 10.867 -16.75 -4.18 1 98.75 239 TRP A O 1
ATOM 1823 N N . VAL A 1 240 ? 10.562 -16.359 -1.938 1 98.38 240 VAL A N 1
ATOM 1824 C CA . VAL A 1 240 ? 11.211 -17.609 -1.591 1 98.38 240 VAL A CA 1
ATOM 1825 C C . VAL A 1 240 ? 10.172 -18.625 -1.122 1 98.38 240 VAL A C 1
ATOM 1827 O O . VAL A 1 240 ? 10.484 -19.797 -0.909 1 98.38 240 VAL A O 1
ATOM 1830 N N . GLY A 1 241 ? 8.945 -18.156 -0.931 1 97.88 241 GLY A N 1
ATOM 1831 C CA . GLY A 1 241 ? 7.883 -19.078 -0.582 1 97.88 241 GLY A CA 1
ATOM 1832 C C . GLY A 1 241 ? 7.617 -19.156 0.91 1 97.88 241 GLY A C 1
ATOM 1833 O O . GLY A 1 241 ? 8.453 -18.734 1.715 1 97.88 241 GLY A O 1
ATOM 1834 N N . ALA A 1 242 ? 6.539 -19.75 1.239 1 96.94 242 ALA A N 1
ATOM 1835 C CA . ALA A 1 242 ? 6.055 -19.797 2.615 1 96.94 242 ALA A CA 1
ATOM 1836 C C . ALA A 1 242 ? 6.875 -20.766 3.455 1 96.94 242 ALA A C 1
ATOM 1838 O O . ALA A 1 242 ? 7.121 -20.516 4.637 1 96.94 242 ALA A O 1
ATOM 1839 N N . ALA A 1 243 ? 7.328 -21.766 2.887 1 95.06 243 ALA A N 1
ATOM 1840 C CA . ALA A 1 243 ? 7.941 -22.891 3.602 1 95.06 243 ALA A CA 1
ATOM 1841 C C . ALA A 1 243 ? 9.227 -22.453 4.301 1 95.06 243 ALA A C 1
ATOM 1843 O O . ALA A 1 243 ? 9.578 -23 5.352 1 95.06 243 ALA A O 1
ATOM 1844 N N . VAL A 1 244 ? 9.914 -21.5 3.779 1 95.69 244 VAL A N 1
ATOM 1845 C CA . VAL A 1 244 ? 11.242 -21.172 4.297 1 95.69 244 VAL A CA 1
ATOM 1846 C C . VAL A 1 244 ? 11.164 -19.891 5.133 1 95.69 244 VAL A C 1
ATOM 1848 O O . VAL A 1 244 ? 12.18 -19.422 5.652 1 95.69 244 VAL A O 1
ATOM 1851 N N . LEU A 1 245 ? 10.031 -19.359 5.328 1 96.06 245 LEU A N 1
ATOM 1852 C CA . LEU A 1 245 ? 9.844 -18.094 6.051 1 96.06 245 LEU A CA 1
ATOM 1853 C C . LEU A 1 245 ? 10.312 -18.234 7.496 1 96.06 245 LEU A C 1
ATOM 1855 O O . LEU A 1 245 ? 10.922 -17.312 8.039 1 96.06 245 LEU A O 1
ATOM 1859 N N . PRO A 1 246 ? 10.016 -19.359 8.164 1 94.56 246 PRO A N 1
ATOM 1860 C CA . PRO A 1 246 ? 10.484 -19.484 9.547 1 94.56 246 PRO A CA 1
ATOM 1861 C C . PRO A 1 246 ? 12 -19.359 9.664 1 94.56 246 PRO A C 1
ATOM 1863 O O . PRO A 1 246 ? 12.5 -18.781 10.625 1 94.56 246 PRO A O 1
ATOM 1866 N N . VAL A 1 247 ? 12.688 -19.875 8.688 1 95.12 247 VAL A N 1
ATOM 1867 C CA . VAL A 1 247 ? 14.141 -19.797 8.688 1 95.12 247 VAL A CA 1
ATOM 1868 C C . VAL A 1 247 ? 14.578 -18.344 8.508 1 95.12 247 VAL A C 1
ATOM 1870 O O . VAL A 1 247 ? 15.531 -17.891 9.156 1 95.12 247 VAL A O 1
ATOM 1873 N N . VAL A 1 248 ? 13.906 -17.609 7.668 1 96.44 248 VAL A N 1
ATOM 1874 C CA . VAL A 1 248 ? 14.211 -16.203 7.441 1 96.44 248 VAL A CA 1
ATOM 1875 C C . VAL A 1 248 ? 14.023 -15.422 8.734 1 96.44 248 VAL A C 1
ATOM 1877 O O . VAL A 1 248 ? 14.906 -14.656 9.141 1 96.44 248 VAL A O 1
ATOM 1880 N N . VAL A 1 249 ? 12.891 -15.625 9.383 1 95.12 249 VAL A N 1
ATOM 1881 C CA . VAL A 1 249 ? 12.555 -14.875 10.594 1 95.12 249 VAL A CA 1
ATOM 1882 C C . VAL A 1 249 ? 13.523 -15.242 11.711 1 95.12 249 VAL A C 1
ATOM 1884 O O . VAL A 1 249 ? 14 -14.375 12.445 1 95.12 249 VAL A O 1
ATOM 1887 N N . LEU A 1 250 ? 13.828 -16.484 11.812 1 93.19 250 LEU A N 1
ATOM 1888 C CA . LEU A 1 250 ? 14.773 -16.938 12.828 1 93.19 250 LEU A CA 1
ATOM 1889 C C . LEU A 1 250 ? 16.156 -16.344 12.594 1 93.19 250 LEU A C 1
ATOM 1891 O O . LEU A 1 250 ? 16.781 -15.82 13.523 1 93.19 250 LEU A O 1
ATOM 1895 N N . GLY A 1 251 ? 16.578 -16.484 11.391 1 94.31 251 GLY A N 1
ATOM 1896 C CA . GLY A 1 251 ? 17.875 -15.898 11.062 1 94.31 251 GLY A CA 1
ATOM 1897 C C . GLY A 1 251 ? 17.938 -14.406 11.32 1 94.31 251 GLY A C 1
ATOM 1898 O O . GLY A 1 251 ? 18.906 -13.906 11.898 1 94.31 251 GLY A O 1
ATOM 1899 N N . ALA A 1 252 ? 16.922 -13.695 10.844 1 94.31 252 ALA A N 1
ATOM 1900 C CA . ALA A 1 252 ? 16.875 -12.25 11.039 1 94.31 252 ALA A CA 1
ATOM 1901 C C . ALA A 1 252 ? 16.859 -11.891 12.523 1 94.31 252 ALA A C 1
ATOM 1903 O O . ALA A 1 252 ? 17.547 -10.953 12.945 1 94.31 252 ALA A O 1
ATOM 1904 N N . SER A 1 253 ? 16.125 -12.625 13.305 1 91.12 253 SER A N 1
ATOM 1905 C CA . SER A 1 253 ? 16.016 -12.359 14.742 1 91.12 253 SER A CA 1
ATOM 1906 C C . SER A 1 253 ? 17.359 -12.602 15.445 1 91.12 253 SER A C 1
ATOM 1908 O O . SER A 1 253 ? 17.75 -11.836 16.328 1 91.12 253 SER A O 1
ATOM 1910 N N . LEU A 1 254 ? 18.016 -13.617 15.094 1 91.56 254 LEU A N 1
ATOM 1911 C CA . LEU A 1 254 ? 19.297 -13.938 15.695 1 91.56 254 LEU A CA 1
ATOM 1912 C C . LEU A 1 254 ? 20.328 -12.844 15.406 1 91.56 254 LEU A C 1
ATOM 1914 O O . LEU A 1 254 ? 21.031 -12.406 16.312 1 91.56 254 LEU A O 1
ATOM 1918 N N . VAL A 1 255 ? 20.312 -12.469 14.211 1 88.06 255 VAL A N 1
ATOM 1919 C CA . VAL A 1 255 ? 21.25 -11.414 13.828 1 88.06 255 VAL A CA 1
ATOM 1920 C C . VAL A 1 255 ? 20.859 -10.109 14.523 1 88.06 255 VAL A C 1
ATOM 1922 O O . VAL A 1 255 ? 21.734 -9.367 14.992 1 88.06 255 VAL A O 1
ATOM 1925 N N . GLY A 1 256 ? 19.594 -9.852 14.539 1 85.12 256 GLY A N 1
ATOM 1926 C CA . GLY A 1 256 ? 19.125 -8.656 15.203 1 85.12 256 GLY A CA 1
ATOM 1927 C C . GLY A 1 256 ? 19.453 -8.609 16.688 1 85.12 256 GLY A C 1
ATOM 1928 O O . GLY A 1 256 ? 19.906 -7.582 17.188 1 85.12 256 GLY A O 1
ATOM 1929 N N . ILE A 1 257 ? 19.328 -9.672 17.312 1 84.25 257 ILE A N 1
ATOM 1930 C CA . ILE A 1 257 ? 19.641 -9.773 18.734 1 84.25 257 ILE A CA 1
ATOM 1931 C C . ILE A 1 257 ? 21.141 -9.617 18.953 1 84.25 257 ILE A C 1
ATOM 1933 O O . ILE A 1 257 ? 21.578 -8.898 19.844 1 84.25 257 ILE A O 1
ATOM 1937 N N . ALA A 1 258 ? 21.797 -10.289 18.172 1 87.56 258 ALA A N 1
ATOM 1938 C CA . ALA A 1 258 ? 23.25 -10.203 18.266 1 87.56 258 ALA A CA 1
ATOM 1939 C C . ALA A 1 258 ? 23.734 -8.766 18.078 1 87.56 258 ALA A C 1
ATOM 1941 O O . ALA A 1 258 ? 24.578 -8.289 18.828 1 87.56 258 ALA A O 1
ATOM 1942 N N . ALA A 1 259 ? 23.203 -8.18 17.078 1 83.5 259 ALA A N 1
ATOM 1943 C CA . ALA A 1 259 ? 23.562 -6.789 16.797 1 83.5 259 ALA A CA 1
ATOM 1944 C C . ALA A 1 259 ? 23.172 -5.883 17.969 1 83.5 259 ALA A C 1
ATOM 1946 O O . ALA A 1 259 ? 23.922 -4.973 18.328 1 83.5 259 ALA A O 1
ATOM 1947 N N . ALA A 1 260 ? 22.062 -6.09 18.5 1 81 260 ALA A N 1
ATOM 1948 C CA . ALA A 1 260 ? 21.578 -5.297 19.625 1 81 260 ALA A CA 1
ATOM 1949 C C . ALA A 1 260 ? 22.469 -5.469 20.859 1 81 260 ALA A C 1
ATOM 1951 O O . ALA A 1 260 ? 22.734 -4.508 21.578 1 81 260 ALA A O 1
ATOM 1952 N N . LEU A 1 261 ? 22.922 -6.633 21.062 1 82.25 261 LEU A N 1
ATOM 1953 C CA . LEU A 1 261 ? 23.781 -6.938 22.219 1 82.25 261 LEU A CA 1
ATOM 1954 C C . LEU A 1 261 ? 25.141 -6.293 22.047 1 82.25 261 LEU A C 1
ATOM 1956 O O . LEU A 1 261 ? 25.703 -5.762 23.016 1 82.25 261 LEU A O 1
ATOM 1960 N N . VAL A 1 262 ? 25.609 -6.344 20.922 1 83.31 262 VAL A N 1
ATOM 1961 C CA . VAL A 1 262 ? 26.938 -5.809 20.656 1 83.31 262 VAL A CA 1
ATOM 1962 C C . VAL A 1 262 ? 26.906 -4.285 20.734 1 83.31 262 VAL A C 1
ATOM 1964 O O . VAL A 1 262 ? 27.812 -3.67 21.297 1 83.31 262 VAL A O 1
ATOM 1967 N N . LYS A 1 263 ? 25.875 -3.648 20.109 1 77.31 263 LYS A N 1
ATOM 1968 C CA . LYS A 1 263 ? 25.781 -2.191 20.078 1 77.31 263 LYS A CA 1
ATOM 1969 C C . LYS A 1 263 ? 25.25 -1.644 21.406 1 77.31 263 LYS A C 1
ATOM 1971 O O . LYS A 1 263 ? 25.156 -0.428 21.578 1 77.31 263 LYS A O 1
ATOM 1976 N N . ARG A 1 264 ? 25.141 -2.467 22.375 1 68.81 264 ARG A N 1
ATOM 1977 C CA . ARG A 1 264 ? 24.609 -2.096 23.688 1 68.81 264 ARG A CA 1
ATOM 1978 C C . ARG A 1 264 ? 23.422 -1.156 23.547 1 68.81 264 ARG A C 1
ATOM 1980 O O . ARG A 1 264 ? 23.359 -0.11 24.188 1 68.81 264 ARG A O 1
ATOM 1987 N N . VAL A 1 265 ? 22.812 -1.381 22.469 1 64.44 265 VAL A N 1
ATOM 1988 C CA . VAL A 1 265 ? 21.641 -0.539 22.266 1 64.44 265 VAL A CA 1
ATOM 1989 C C . VAL A 1 265 ? 20.75 -0.597 23.5 1 64.44 265 VAL A C 1
ATOM 1991 O O . VAL A 1 265 ? 20.484 -1.678 24.031 1 64.44 265 VAL A O 1
ATOM 1994 N N . GLY A 1 266 ? 20.656 0.458 24.156 1 59.81 266 GLY A N 1
ATOM 1995 C CA . GLY A 1 266 ? 19.859 0.542 25.375 1 59.81 266 GLY A CA 1
ATOM 1996 C C . GLY A 1 266 ? 18.453 -0.032 25.219 1 59.81 266 GLY A C 1
ATOM 1997 O O . GLY A 1 266 ? 17.969 -0.185 24.094 1 59.81 266 GLY A O 1
ATOM 1998 N N . LYS A 1 267 ? 18.047 -0.57 26.281 1 59.34 267 LYS A N 1
ATOM 1999 C CA . LYS A 1 267 ? 16.672 -1.05 26.344 1 59.34 267 LYS A CA 1
ATOM 2000 C C . LYS A 1 267 ? 15.688 0.022 25.875 1 59.34 267 LYS A C 1
ATOM 2002 O O . LYS A 1 267 ? 15.742 1.167 26.328 1 59.34 267 LYS A O 1
ATOM 2007 N N . GLY A 1 268 ? 14.969 -0.254 24.734 1 58.94 268 GLY A N 1
ATOM 2008 C CA . GLY A 1 268 ? 13.945 0.686 24.297 1 58.94 268 GLY A CA 1
ATOM 2009 C C . GLY A 1 268 ? 14.344 1.459 23.047 1 58.94 268 GLY A C 1
ATOM 2010 O O . GLY A 1 268 ? 13.523 2.17 22.469 1 58.94 268 GLY A O 1
ATOM 2011 N N . GLN A 1 269 ? 15.719 1.386 22.75 1 62.66 269 GLN A N 1
ATOM 2012 C CA . GLN A 1 269 ? 16.109 2.121 21.562 1 62.66 269 GLN A CA 1
ATOM 2013 C C . GLN A 1 269 ? 15.711 1.36 20.297 1 62.66 269 GLN A C 1
ATOM 2015 O O . GLN A 1 269 ? 15.93 0.151 20.203 1 62.66 269 GLN A O 1
ATOM 2020 N N . PRO A 1 270 ? 15.016 2.033 19.469 1 65 270 PRO A N 1
ATOM 2021 C CA . PRO A 1 270 ? 14.547 1.361 18.25 1 65 270 PRO A CA 1
ATOM 2022 C C . PRO A 1 270 ? 15.695 0.967 17.328 1 65 270 PRO A C 1
ATOM 2024 O O . PRO A 1 270 ? 16.688 1.689 17.219 1 65 270 PRO A O 1
ATOM 2027 N N . MET A 1 271 ? 15.883 -0.317 17.062 1 72.31 271 MET A N 1
ATOM 2028 C CA . MET A 1 271 ? 16.828 -0.772 16.047 1 72.31 271 MET A CA 1
ATOM 2029 C C . MET A 1 271 ? 16.109 -1.174 14.766 1 72.31 271 MET A C 1
ATOM 2031 O O . MET A 1 271 ? 15.008 -1.723 14.82 1 72.31 271 MET A O 1
ATOM 2035 N N . ALA A 1 272 ? 16.781 -0.856 13.664 1 80.75 272 ALA A N 1
ATOM 2036 C CA . ALA A 1 272 ? 16.188 -1.213 12.375 1 80.75 272 ALA A CA 1
ATOM 2037 C C . ALA A 1 272 ? 16.234 -2.723 12.148 1 80.75 272 ALA A C 1
ATOM 2039 O O . ALA A 1 272 ? 17.312 -3.324 12.148 1 80.75 272 ALA A O 1
ATOM 2040 N N . PHE A 1 273 ? 15.203 -3.328 12.078 1 87.19 273 PHE A N 1
ATOM 2041 C CA . PHE A 1 273 ? 15.094 -4.766 11.867 1 87.19 273 PHE A CA 1
ATOM 2042 C C . PHE A 1 273 ? 15.039 -5.094 10.383 1 87.19 273 PHE A C 1
ATOM 2044 O O . PHE A 1 273 ? 15.312 -6.227 9.977 1 87.19 273 PHE A O 1
ATOM 2051 N N . GLY A 1 274 ? 14.742 -4.137 9.547 1 91.06 274 GLY A N 1
ATOM 2052 C CA . GLY A 1 274 ? 14.578 -4.285 8.109 1 91.06 274 GLY A CA 1
ATOM 2053 C C . GLY A 1 274 ? 15.797 -4.891 7.43 1 91.06 274 GLY A C 1
ATOM 2054 O O . GLY A 1 274 ? 15.68 -5.875 6.699 1 91.06 274 GLY A O 1
ATOM 2055 N N . PRO A 1 275 ? 16.891 -4.387 7.773 1 94.12 275 PRO A N 1
ATOM 2056 C CA . PRO A 1 275 ? 18.109 -4.922 7.168 1 94.12 275 PRO A CA 1
ATOM 2057 C C . PRO A 1 275 ? 18.328 -6.398 7.484 1 94.12 275 PRO A C 1
ATOM 2059 O O . PRO A 1 275 ? 18.734 -7.168 6.609 1 94.12 275 PRO A O 1
ATOM 2062 N N . CYS A 1 276 ? 18.062 -6.773 8.68 1 94.12 276 CYS A N 1
ATOM 2063 C CA . CYS A 1 276 ? 18.219 -8.172 9.07 1 94.12 276 CYS A CA 1
ATOM 2064 C C . CYS A 1 276 ? 17.281 -9.062 8.266 1 94.12 276 CYS A C 1
ATOM 2066 O O . CYS A 1 276 ? 17.688 -10.117 7.773 1 94.12 276 CYS A O 1
ATOM 2068 N N . LEU A 1 277 ? 16.109 -8.641 8.109 1 94.88 277 LEU A N 1
ATOM 2069 C CA . LEU A 1 277 ? 15.125 -9.391 7.344 1 94.88 277 LEU A CA 1
ATOM 2070 C C . LEU A 1 277 ? 15.523 -9.477 5.875 1 94.88 277 LEU A C 1
ATOM 2072 O O . LEU A 1 277 ? 15.43 -10.539 5.262 1 94.88 277 LEU A O 1
ATOM 2076 N N . ALA A 1 278 ? 15.922 -8.359 5.324 1 96.56 278 ALA A N 1
ATOM 2077 C CA . ALA A 1 278 ? 16.297 -8.281 3.91 1 96.56 278 ALA A CA 1
ATOM 2078 C C . ALA A 1 278 ? 17.484 -9.188 3.602 1 96.56 278 ALA A C 1
ATOM 2080 O O . ALA A 1 278 ? 17.453 -9.945 2.629 1 96.56 278 ALA A O 1
ATOM 2081 N N . VAL A 1 279 ? 18.453 -9.125 4.43 1 96.06 279 VAL A N 1
ATOM 2082 C CA . VAL A 1 279 ? 19.672 -9.906 4.215 1 96.06 279 VAL A CA 1
ATOM 2083 C C . VAL A 1 279 ? 19.375 -11.391 4.43 1 96.06 279 VAL A C 1
ATOM 2085 O O . VAL A 1 279 ? 19.812 -12.234 3.65 1 96.06 279 VAL A O 1
ATOM 2088 N N . ALA A 1 280 ? 18.641 -11.672 5.465 1 96.94 280 ALA A N 1
ATOM 2089 C CA . ALA A 1 280 ? 18.25 -13.055 5.703 1 96.94 280 ALA A CA 1
ATOM 2090 C C . ALA A 1 280 ? 17.453 -13.617 4.52 1 96.94 280 ALA A C 1
ATOM 2092 O O . ALA A 1 280 ? 17.703 -14.734 4.074 1 96.94 280 ALA A O 1
ATOM 2093 N N . GLY A 1 281 ? 16.484 -12.828 4.07 1 97.88 281 GLY A N 1
ATOM 2094 C CA . GLY A 1 281 ? 15.719 -13.242 2.906 1 97.88 281 GLY A CA 1
ATOM 2095 C C . GLY A 1 281 ? 16.578 -13.477 1.679 1 97.88 281 GLY A C 1
ATOM 2096 O O . GLY A 1 281 ? 16.375 -14.453 0.949 1 97.88 281 GLY A O 1
ATOM 2097 N N . TRP A 1 282 ? 17.531 -12.602 1.462 1 98.12 282 TRP A N 1
ATOM 2098 C CA . TRP A 1 282 ? 18.438 -12.711 0.322 1 98.12 282 TRP A CA 1
ATOM 2099 C C . TRP A 1 282 ? 19.297 -13.969 0.437 1 98.12 282 TRP A C 1
ATOM 2101 O O . TRP A 1 282 ? 19.5 -14.68 -0.55 1 98.12 282 TRP A O 1
ATOM 2111 N N . LEU A 1 283 ? 19.781 -14.266 1.619 1 97.56 283 LEU A N 1
ATOM 2112 C CA . LEU A 1 283 ? 20.594 -15.453 1.849 1 97.56 283 LEU A CA 1
ATOM 2113 C C . LEU A 1 283 ? 19.781 -16.719 1.625 1 97.56 283 LEU A C 1
ATOM 2115 O O . LEU A 1 283 ? 20.281 -17.688 1.044 1 97.56 283 LEU A O 1
ATOM 2119 N N . VAL A 1 284 ? 18.594 -16.672 2.094 1 97.56 284 VAL A N 1
ATOM 2120 C CA . VAL A 1 284 ? 17.719 -17.812 1.895 1 97.56 284 VAL A CA 1
ATOM 2121 C C . VAL A 1 284 ? 17.453 -18.016 0.405 1 97.56 284 VAL A C 1
ATOM 2123 O O . VAL A 1 284 ? 17.375 -19.141 -0.078 1 97.56 284 VAL A O 1
ATOM 2126 N N . PHE A 1 285 ? 17.297 -16.938 -0.331 1 98.25 285 PHE A N 1
ATOM 2127 C CA . PHE A 1 285 ? 17.141 -17.016 -1.779 1 98.25 285 PHE A CA 1
ATOM 2128 C C . PHE A 1 285 ? 18.375 -17.656 -2.41 1 98.25 285 PHE A C 1
ATOM 2130 O O . PHE A 1 285 ? 18.25 -18.547 -3.264 1 98.25 285 PHE A O 1
ATOM 2137 N N . LEU A 1 286 ? 19.562 -17.281 -1.949 1 97.56 286 LEU A N 1
ATOM 2138 C CA . LEU A 1 286 ? 20.812 -17.781 -2.502 1 97.56 286 LEU A CA 1
ATOM 2139 C C . LEU A 1 286 ? 20.984 -19.266 -2.205 1 97.56 286 LEU A C 1
ATOM 2141 O O . LEU A 1 286 ? 21.531 -20.016 -3.029 1 97.56 286 LEU A O 1
ATOM 2145 N N . PHE A 1 287 ? 20.531 -19.688 -1.069 1 96.69 287 PHE A N 1
ATOM 2146 C CA . PHE A 1 287 ? 20.75 -21.062 -0.649 1 96.69 287 PHE A CA 1
ATOM 2147 C C . PHE A 1 287 ? 19.422 -21.781 -0.422 1 96.69 287 PHE A C 1
ATOM 2149 O O . PHE A 1 287 ? 19.281 -22.531 0.542 1 96.69 287 PHE A O 1
ATOM 2156 N N . HIS A 1 288 ? 18.516 -21.5 -1.232 1 95.56 288 HIS A N 1
ATOM 2157 C CA . HIS A 1 288 ? 17.141 -21.984 -1.06 1 95.56 288 HIS A CA 1
ATOM 2158 C C . HIS A 1 288 ? 17.094 -23.5 -0.966 1 95.56 288 HIS A C 1
ATOM 2160 O O . HIS A 1 288 ? 16.406 -24.047 -0.111 1 95.56 288 HIS A O 1
ATOM 2166 N N . ASN A 1 289 ? 17.828 -24.234 -1.832 1 92.88 289 ASN A N 1
ATOM 2167 C CA . ASN A 1 289 ? 17.828 -25.688 -1.846 1 92.88 289 ASN A CA 1
ATOM 2168 C C . ASN A 1 289 ? 18.359 -26.266 -0.542 1 92.88 289 ASN A C 1
ATOM 2170 O O . ASN A 1 289 ? 17.812 -27.234 -0.007 1 92.88 289 ASN A O 1
ATOM 2174 N N . GLN A 1 290 ? 19.406 -25.641 -0.093 1 91.81 290 GLN A N 1
ATOM 2175 C CA . GLN A 1 290 ? 20.016 -26.094 1.157 1 91.81 290 GLN A CA 1
ATOM 2176 C C . GLN A 1 290 ? 19.062 -25.875 2.336 1 91.81 290 GLN A C 1
ATOM 2178 O O . GLN A 1 290 ? 18.953 -26.719 3.223 1 91.81 290 GLN A O 1
ATOM 2183 N N . VAL A 1 291 ? 18.422 -24.781 2.312 1 91.56 291 VAL A N 1
ATOM 2184 C CA . VAL A 1 291 ? 17.484 -24.453 3.375 1 91.56 291 VAL A CA 1
ATOM 2185 C C . VAL A 1 291 ? 16.297 -25.422 3.338 1 91.56 291 VAL A C 1
ATOM 2187 O O . VAL A 1 291 ? 15.844 -25.906 4.383 1 91.56 291 VAL A O 1
ATOM 2190 N N . GLY A 1 292 ? 15.844 -25.703 2.162 1 88.75 292 GLY A N 1
ATOM 2191 C CA . GLY A 1 292 ? 14.781 -26.688 2.006 1 88.75 292 GLY A CA 1
ATOM 2192 C C . GLY A 1 292 ? 15.148 -28.047 2.553 1 88.75 292 GLY A C 1
ATOM 2193 O O . GLY A 1 292 ? 14.336 -28.688 3.221 1 88.75 292 GLY A O 1
ATOM 2194 N N . THR A 1 293 ? 16.328 -28.438 2.293 1 87.5 293 THR A N 1
ATOM 2195 C CA . THR A 1 293 ? 16.828 -29.719 2.768 1 87.5 293 THR A CA 1
ATOM 2196 C C . THR A 1 293 ? 16.922 -29.734 4.289 1 87.5 293 THR A C 1
ATOM 2198 O O . THR A 1 293 ? 16.625 -30.75 4.93 1 87.5 293 THR A O 1
ATOM 2201 N N . LEU A 1 294 ? 17.344 -28.625 4.766 1 86.06 294 LEU A N 1
ATOM 2202 C CA . LEU A 1 294 ? 17.438 -28.5 6.219 1 86.06 294 LEU A CA 1
ATOM 2203 C C . LEU A 1 294 ? 16.078 -28.609 6.875 1 86.06 294 LEU A C 1
ATOM 2205 O O . LEU A 1 294 ? 15.93 -29.281 7.902 1 86.06 294 LEU A O 1
ATOM 2209 N N . ILE A 1 295 ? 15.141 -28.047 6.309 1 85.19 295 ILE A N 1
ATOM 2210 C CA . ILE A 1 295 ? 13.789 -28.078 6.848 1 85.19 295 ILE A CA 1
ATOM 2211 C C . ILE A 1 295 ? 13.227 -29.484 6.758 1 85.19 295 ILE A C 1
ATOM 2213 O O . ILE A 1 295 ? 12.617 -29.984 7.711 1 85.19 295 ILE A O 1
ATOM 2217 N N . ALA A 1 296 ? 13.414 -30.125 5.609 1 84.31 296 ALA A N 1
ATOM 2218 C CA . ALA A 1 296 ? 12.953 -31.484 5.426 1 84.31 296 ALA A CA 1
ATOM 2219 C C . ALA A 1 296 ? 13.609 -32.438 6.441 1 84.31 296 ALA A C 1
ATOM 2221 O O . ALA A 1 296 ? 12.945 -33.312 7 1 84.31 296 ALA A O 1
ATOM 2222 N N . TRP A 1 297 ? 14.844 -32.188 6.652 1 83.31 297 TRP A N 1
ATOM 2223 C CA . TRP A 1 297 ? 15.586 -33 7.621 1 83.31 297 TRP A CA 1
ATOM 2224 C C . TRP A 1 297 ? 15.031 -32.812 9.031 1 83.31 297 TRP A C 1
ATOM 2226 O O . TRP A 1 297 ? 14.797 -33.781 9.75 1 83.31 297 TRP A O 1
ATOM 2236 N N . TRP A 1 298 ? 14.82 -31.531 9.367 1 80.88 298 TRP A N 1
ATOM 2237 C CA . TRP A 1 298 ? 14.289 -31.203 10.688 1 80.88 298 TRP A CA 1
ATOM 2238 C C . TRP A 1 298 ? 12.891 -31.797 10.867 1 80.88 298 TRP A C 1
ATOM 2240 O O . TRP A 1 298 ? 12.578 -32.312 11.938 1 80.88 298 TRP A O 1
ATOM 2250 N N . LEU A 1 299 ? 12.086 -31.703 9.82 1 83 299 LEU A N 1
ATOM 2251 C CA . LEU A 1 299 ? 10.727 -32.25 9.883 1 83 299 LEU A CA 1
ATOM 2252 C C . LEU A 1 299 ? 10.758 -33.781 10.008 1 83 299 LEU A C 1
ATOM 2254 O O . LEU A 1 299 ? 10 -34.344 10.781 1 83 299 LEU A O 1
ATOM 2258 N N . ALA A 1 300 ? 11.594 -34.438 9.266 1 84.38 300 ALA A N 1
ATOM 2259 C CA . ALA A 1 300 ? 11.742 -35.875 9.328 1 84.38 300 ALA A CA 1
ATOM 2260 C C . ALA A 1 300 ? 12.227 -36.312 10.703 1 84.38 300 ALA A C 1
ATOM 2262 O O . ALA A 1 300 ? 11.734 -37.312 11.25 1 84.38 300 ALA A O 1
ATOM 2263 N N . LYS A 1 301 ? 13.047 -35.625 11.242 1 86.62 301 LYS A N 1
ATOM 2264 C CA . LYS A 1 301 ? 13.602 -35.969 12.547 1 86.62 301 LYS A CA 1
ATOM 2265 C C . LYS A 1 301 ? 12.602 -35.688 13.664 1 86.62 301 LYS A C 1
ATOM 2267 O O . LYS A 1 301 ? 12.609 -36.375 14.695 1 86.62 301 LYS A O 1
ATOM 2272 N N . SER A 1 302 ? 11.75 -34.719 13.391 1 83.31 302 SER A N 1
ATOM 2273 C CA . SER A 1 302 ? 10.758 -34.344 14.398 1 83.31 302 SER A CA 1
ATOM 2274 C C . SER A 1 302 ? 9.516 -35.219 14.281 1 83.31 302 SER A C 1
ATOM 2276 O O . SER A 1 302 ? 8.578 -35.094 15.078 1 83.31 302 SER A O 1
ATOM 2278 N N . GLY A 1 303 ? 9.461 -36.094 13.344 1 72.94 303 GLY A N 1
ATOM 2279 C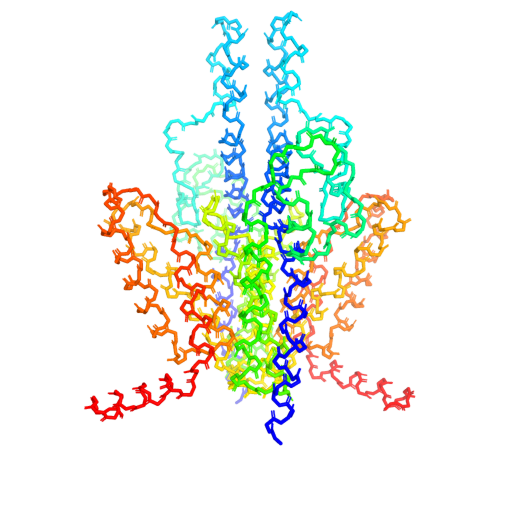 CA . GLY A 1 303 ? 8.375 -37.031 13.203 1 72.94 303 GLY A CA 1
ATOM 2280 C C . GLY A 1 303 ? 7.332 -36.594 12.188 1 72.94 303 GLY A C 1
ATOM 2281 O O . GLY A 1 303 ? 6.207 -37.125 12.195 1 72.94 303 GLY A O 1
ATOM 2282 N N . PHE A 1 304 ? 7.527 -35.562 11.5 1 66.31 304 PHE A N 1
ATOM 2283 C CA . PHE A 1 304 ? 6.586 -35.156 10.469 1 66.31 304 PHE A CA 1
ATOM 2284 C C . PHE A 1 304 ? 7.012 -35.688 9.102 1 66.31 304 PHE A C 1
ATOM 2286 O O . PHE A 1 304 ? 8.203 -35.875 8.859 1 66.31 304 PHE A O 1
ATOM 2293 N N . MET B 1 1 ? -32.031 -29.734 -5.453 1 65.12 1 MET B N 1
ATOM 2294 C CA . MET B 1 1 ? -31.219 -28.703 -6.082 1 65.12 1 MET B CA 1
ATOM 2295 C C . MET B 1 1 ? -31.859 -27.328 -5.922 1 65.12 1 MET B C 1
ATOM 2297 O O . MET B 1 1 ? -31.203 -26.391 -5.461 1 65.12 1 MET B O 1
ATOM 2301 N N . MET B 1 2 ? -33.188 -27.234 -6.145 1 73.62 2 MET B N 1
ATOM 2302 C CA . MET B 1 2 ? -33.906 -25.969 -6.004 1 73.62 2 MET B CA 1
ATOM 2303 C C . MET B 1 2 ? -34.031 -25.562 -4.539 1 73.62 2 MET B C 1
ATOM 2305 O O . MET B 1 2 ? -33.812 -24.391 -4.199 1 73.62 2 MET B O 1
ATOM 2309 N N . GLU B 1 3 ? -34.219 -26.594 -3.725 1 81 3 GLU B N 1
ATOM 2310 C CA . GLU B 1 3 ? -34.344 -26.297 -2.303 1 81 3 GLU B CA 1
ATOM 2311 C C . GLU B 1 3 ? -33.031 -25.797 -1.714 1 81 3 GLU B C 1
ATOM 2313 O O . GLU B 1 3 ? -33.031 -24.875 -0.896 1 81 3 GLU B O 1
ATOM 2318 N N . GLU B 1 4 ? -32.031 -26.375 -2.174 1 86.75 4 GLU B N 1
ATOM 2319 C CA . GLU B 1 4 ? -30.734 -25.953 -1.678 1 86.75 4 GLU B CA 1
ATOM 2320 C C . GLU B 1 4 ? -30.406 -24.531 -2.104 1 86.75 4 GLU B C 1
ATOM 2322 O O . GLU B 1 4 ? -29.844 -23.75 -1.325 1 86.75 4 GLU B O 1
ATOM 2327 N N . THR B 1 5 ? -30.812 -24.234 -3.254 1 87.94 5 THR B N 1
ATOM 2328 C CA . THR B 1 5 ? -30.562 -22.891 -3.766 1 87.94 5 THR B CA 1
ATOM 2329 C C . THR B 1 5 ? -31.391 -21.859 -3.002 1 87.94 5 THR B C 1
ATOM 2331 O O . THR B 1 5 ? -30.891 -20.781 -2.654 1 87.94 5 THR B O 1
ATOM 2334 N N . VAL B 1 6 ? -32.656 -22.219 -2.723 1 90.75 6 VAL B N 1
ATOM 2335 C CA . VAL B 1 6 ? -33.531 -21.297 -1.996 1 90.75 6 VAL B CA 1
ATOM 2336 C C . VAL B 1 6 ? -32.969 -21.062 -0.593 1 90.75 6 VAL B C 1
ATOM 2338 O O . VAL B 1 6 ? -32.969 -19.922 -0.108 1 90.75 6 VAL B O 1
ATOM 2341 N N . PHE B 1 7 ? -32.531 -22.094 -0.021 1 92.69 7 PHE B N 1
ATOM 2342 C CA . PHE B 1 7 ? -31.953 -21.969 1.312 1 92.69 7 PHE B CA 1
ATOM 2343 C C . PHE B 1 7 ? -30.703 -21.109 1.276 1 92.69 7 PHE B C 1
ATOM 2345 O O . PHE B 1 7 ? -30.5 -20.266 2.141 1 92.69 7 PHE B O 1
ATOM 2352 N N . ALA B 1 8 ? -29.891 -21.391 0.295 1 94.56 8 ALA B N 1
ATOM 2353 C CA . ALA B 1 8 ? -28.656 -20.625 0.162 1 94.56 8 ALA B CA 1
ATOM 2354 C C . ALA B 1 8 ? -28.953 -19.141 -0.057 1 94.56 8 ALA B C 1
ATOM 2356 O O . ALA B 1 8 ? -28.281 -18.281 0.521 1 94.56 8 ALA B O 1
ATOM 2357 N N . VAL B 1 9 ? -29.891 -18.859 -0.846 1 96.5 9 VAL B N 1
ATOM 2358 C CA . VAL B 1 9 ? -30.266 -17.484 -1.15 1 96.5 9 VAL B CA 1
ATOM 2359 C C . VAL B 1 9 ? -30.812 -16.812 0.105 1 96.5 9 VAL B C 1
ATOM 2361 O O . VAL B 1 9 ? -30.422 -15.68 0.428 1 96.5 9 VAL B O 1
ATOM 2364 N N . ALA B 1 10 ? -31.625 -17.516 0.82 1 96.06 10 ALA B N 1
ATOM 2365 C CA . ALA B 1 10 ? -32.219 -16.969 2.045 1 96.06 10 ALA B CA 1
ATOM 2366 C C . ALA B 1 10 ? -31.125 -16.734 3.098 1 96.06 10 ALA B C 1
ATOM 2368 O O . ALA B 1 10 ? -31.094 -15.68 3.738 1 96.06 10 ALA B O 1
ATOM 2369 N N . ALA B 1 11 ? -30.328 -17.672 3.268 1 96.56 11 ALA B N 1
ATOM 2370 C CA . ALA B 1 11 ? -29.25 -17.562 4.246 1 96.56 11 ALA B CA 1
ATOM 2371 C C . ALA B 1 11 ? -28.297 -16.406 3.893 1 96.56 11 ALA B C 1
ATOM 2373 O O . ALA B 1 11 ? -27.922 -15.617 4.758 1 96.56 11 ALA B O 1
ATOM 2374 N N . ALA B 1 12 ? -27.922 -16.344 2.623 1 97.5 12 ALA B N 1
ATOM 2375 C CA . ALA B 1 12 ? -27.047 -15.266 2.166 1 97.5 12 ALA B CA 1
ATOM 2376 C C . ALA B 1 12 ? -27.719 -13.906 2.334 1 97.5 12 ALA B C 1
ATOM 2378 O O . ALA B 1 12 ? -27.078 -12.938 2.74 1 97.5 12 ALA B O 1
ATOM 2379 N N . GLY B 1 13 ? -28.938 -13.883 1.977 1 97.44 13 GLY B N 1
ATOM 2380 C CA . GLY B 1 13 ? -29.688 -12.641 2.15 1 97.44 13 GLY B CA 1
ATOM 2381 C C . GLY B 1 13 ? -29.719 -12.164 3.592 1 97.44 13 GLY B C 1
ATOM 2382 O O . GLY B 1 13 ? -29.484 -10.992 3.871 1 97.44 13 GLY B O 1
ATOM 2383 N N . LEU B 1 14 ? -30 -13.094 4.504 1 96.25 14 LEU B N 1
ATOM 2384 C CA . LEU B 1 14 ? -30.062 -12.766 5.922 1 96.25 14 LEU B CA 1
ATOM 2385 C C . LEU B 1 14 ? -28.688 -12.328 6.43 1 96.25 14 LEU B C 1
ATOM 2387 O O . LEU B 1 14 ? -28.578 -11.352 7.172 1 96.25 14 LEU B O 1
ATOM 2391 N N . LEU B 1 15 ? -27.688 -13.055 6.039 1 96.88 15 LEU B N 1
ATOM 2392 C CA . LEU B 1 15 ? -26.328 -12.664 6.387 1 96.88 15 LEU B CA 1
ATOM 2393 C C . LEU B 1 15 ? -26 -11.281 5.832 1 96.88 15 LEU B C 1
ATOM 2395 O O . LEU B 1 15 ? -25.344 -10.477 6.504 1 96.88 15 LEU B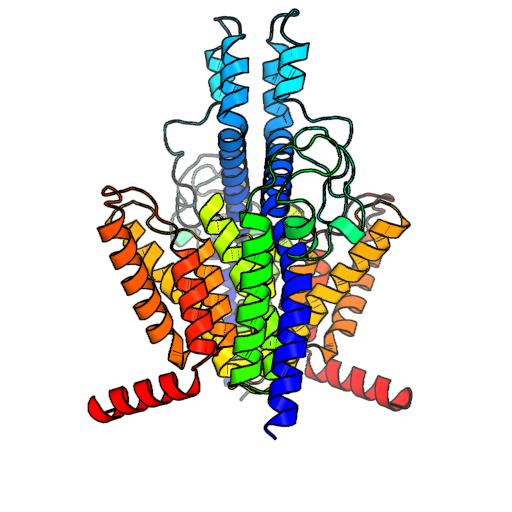 O 1
ATOM 2399 N N . GLY B 1 16 ? -26.391 -11.078 4.594 1 97.88 16 GLY B N 1
ATOM 2400 C CA . GLY B 1 16 ? -26.156 -9.789 3.957 1 97.88 16 GLY B CA 1
ATOM 2401 C C . GLY B 1 16 ? -26.797 -8.633 4.711 1 97.88 16 GLY B C 1
ATOM 2402 O O . GLY B 1 16 ? -26.219 -7.543 4.785 1 97.88 16 GLY B O 1
ATOM 2403 N N . LEU B 1 17 ? -27.953 -8.875 5.266 1 96.19 17 LEU B N 1
ATOM 2404 C CA . LEU B 1 17 ? -28.609 -7.84 6.07 1 96.19 17 LEU B CA 1
ATOM 2405 C C . LEU B 1 17 ? -27.75 -7.492 7.285 1 96.19 17 LEU B C 1
ATOM 2407 O O . LEU B 1 17 ? -27.578 -6.316 7.613 1 96.19 17 LEU B O 1
ATOM 2411 N N . MET B 1 18 ? -27.219 -8.477 7.914 1 95.44 18 MET B N 1
ATOM 2412 C CA . MET B 1 18 ? -26.391 -8.266 9.094 1 95.44 18 MET B CA 1
ATOM 2413 C C . MET B 1 18 ? -25.078 -7.559 8.711 1 95.44 18 MET B C 1
ATOM 2415 O O . MET B 1 18 ? -24.672 -6.605 9.375 1 95.44 18 MET B O 1
ATOM 2419 N N . VAL B 1 19 ? -24.469 -8.008 7.656 1 97.12 19 VAL B N 1
ATOM 2420 C CA . VAL B 1 19 ? -23.234 -7.41 7.184 1 97.12 19 VAL B CA 1
ATOM 2421 C C . VAL B 1 19 ? -23.484 -5.973 6.73 1 97.12 19 VAL B C 1
ATOM 2423 O O . VAL B 1 19 ? -22.641 -5.094 6.934 1 97.12 19 VAL B O 1
ATOM 2426 N N . GLY B 1 20 ? -24.609 -5.801 6.148 1 96.75 20 GLY B N 1
ATOM 2427 C CA . GLY B 1 20 ? -25 -4.465 5.723 1 96.75 20 GLY B CA 1
ATOM 2428 C C . GLY B 1 20 ? -25.062 -3.469 6.863 1 96.75 20 GLY B C 1
ATOM 2429 O O . GLY B 1 20 ? -24.672 -2.305 6.703 1 96.75 20 GLY B O 1
ATOM 2430 N N . SER B 1 21 ? -25.578 -3.91 7.977 1 94 21 SER B N 1
ATOM 2431 C CA . SER B 1 21 ? -25.594 -3.055 9.156 1 94 21 SER B CA 1
ATOM 2432 C C . SER B 1 21 ? -24.172 -2.641 9.562 1 94 21 SER B C 1
ATOM 2434 O O . SER B 1 21 ? -23.938 -1.475 9.883 1 94 21 SER B O 1
ATOM 2436 N N . PHE B 1 22 ? -23.344 -3.551 9.523 1 94.56 22 PHE B N 1
ATOM 2437 C CA . PHE B 1 22 ? -21.953 -3.268 9.844 1 94.56 22 PHE B CA 1
ATOM 2438 C C . PHE B 1 22 ? -21.328 -2.373 8.781 1 94.56 22 PHE B C 1
ATOM 2440 O O . PHE B 1 22 ? -20.5 -1.519 9.102 1 94.56 22 PHE B O 1
ATOM 2447 N N . LEU B 1 23 ? -21.656 -2.547 7.531 1 96.94 23 LEU B N 1
ATOM 2448 C CA . LEU B 1 23 ? -21.109 -1.726 6.457 1 96.94 23 LEU B CA 1
ATOM 2449 C C . LEU B 1 23 ? -21.469 -0.256 6.66 1 96.94 23 LEU B C 1
ATOM 2451 O O . LEU B 1 23 ? -20.672 0.629 6.312 1 96.94 23 LEU B O 1
ATOM 2455 N N . ASN B 1 24 ? -22.609 -0.012 7.258 1 94.62 24 ASN B N 1
ATOM 2456 C CA . ASN B 1 24 ? -22.953 1.37 7.578 1 94.62 24 ASN B CA 1
ATOM 2457 C C . ASN B 1 24 ? -21.906 2.01 8.492 1 94.62 24 ASN B C 1
ATOM 2459 O O . ASN B 1 24 ? -21.547 3.174 8.305 1 94.62 24 ASN B O 1
ATOM 2463 N N . VAL B 1 25 ? -21.453 1.226 9.383 1 93.81 25 VAL B N 1
ATOM 2464 C CA . VAL B 1 25 ? -20.438 1.704 10.312 1 93.81 25 VAL B CA 1
ATOM 2465 C C . VAL B 1 25 ? -19.125 1.948 9.57 1 93.81 25 VAL B C 1
ATOM 2467 O O . VAL B 1 25 ? -18.5 2.998 9.734 1 93.81 25 VAL B O 1
ATOM 2470 N N . VAL B 1 26 ? -18.719 1.058 8.727 1 96.69 26 VAL B N 1
ATOM 2471 C CA . VAL B 1 26 ? -17.469 1.15 7.984 1 96.69 26 VAL B CA 1
ATOM 2472 C C . VAL B 1 26 ? -17.5 2.371 7.066 1 96.69 26 VAL B C 1
ATOM 2474 O O . VAL B 1 26 ? -16.547 3.15 7.027 1 96.69 26 VAL B O 1
ATOM 2477 N N . ILE B 1 27 ? -18.578 2.506 6.387 1 96.5 27 ILE B N 1
ATOM 2478 C CA . ILE B 1 27 ? -18.75 3.572 5.406 1 96.5 27 ILE B CA 1
ATOM 2479 C C . ILE B 1 27 ? -18.625 4.93 6.094 1 96.5 27 ILE B C 1
ATOM 2481 O O . ILE B 1 27 ? -18.031 5.859 5.543 1 96.5 27 ILE B O 1
ATOM 2485 N N . TYR B 1 28 ? -19.109 5.008 7.219 1 93.44 28 TYR B N 1
ATOM 2486 C CA . TYR B 1 28 ? -19.094 6.273 7.945 1 93.44 28 TYR B CA 1
ATOM 2487 C C . TYR B 1 28 ? -17.797 6.457 8.703 1 93.44 28 TYR B C 1
ATOM 2489 O O . TYR B 1 28 ? -17.125 7.484 8.57 1 93.44 28 TYR B O 1
ATOM 2497 N N . ARG B 1 29 ? -17.328 5.461 9.438 1 94.81 29 ARG B N 1
ATOM 2498 C CA . ARG B 1 29 ? -16.297 5.648 10.445 1 94.81 29 ARG B CA 1
ATOM 2499 C C . ARG B 1 29 ? -14.898 5.566 9.82 1 94.81 29 ARG B C 1
ATOM 2501 O O . ARG B 1 29 ? -13.969 6.238 10.273 1 94.81 29 ARG B O 1
ATOM 2508 N N . LEU B 1 30 ? -14.727 4.809 8.797 1 96.25 30 LEU B N 1
ATOM 2509 C CA . LEU B 1 30 ? -13.391 4.594 8.258 1 96.25 30 LEU B CA 1
ATOM 2510 C C . LEU B 1 30 ? -12.812 5.895 7.711 1 96.25 30 LEU B C 1
ATOM 2512 O O . LEU B 1 30 ? -11.688 6.27 8.055 1 96.25 30 LEU B O 1
ATOM 2516 N N . PRO B 1 31 ? -13.539 6.598 6.863 1 96.12 31 PRO B N 1
ATOM 2517 C CA . PRO B 1 31 ? -13 7.875 6.402 1 96.12 31 PRO B CA 1
ATOM 2518 C C . PRO B 1 31 ? -12.695 8.836 7.551 1 96.12 31 PRO B C 1
ATOM 2520 O O . PRO B 1 31 ? -11.703 9.57 7.496 1 96.12 31 PRO B O 1
ATOM 2523 N N . VAL B 1 32 ? -13.547 8.852 8.57 1 94.44 32 VAL B N 1
ATOM 2524 C CA . VAL B 1 32 ? -13.32 9.711 9.727 1 94.44 32 VAL B CA 1
ATOM 2525 C C . VAL B 1 32 ? -12.031 9.305 10.43 1 94.44 32 VAL B C 1
ATOM 2527 O O . VAL B 1 32 ? -11.227 10.164 10.805 1 94.44 32 VAL B O 1
ATOM 2530 N N . MET B 1 33 ? -11.891 8.055 10.617 1 94.62 33 MET B N 1
ATOM 2531 C CA . MET B 1 33 ? -10.672 7.527 11.227 1 94.62 33 MET B CA 1
ATOM 2532 C C . MET B 1 33 ? -9.438 7.945 10.438 1 94.62 33 MET B C 1
ATOM 2534 O O . MET B 1 33 ? -8.445 8.383 11.016 1 94.62 33 MET B O 1
ATOM 2538 N N . MET B 1 34 ? -9.484 7.871 9.18 1 94.75 34 MET B N 1
ATOM 2539 C CA . MET B 1 34 ? -8.367 8.227 8.305 1 94.75 34 MET B CA 1
ATOM 2540 C C . MET B 1 34 ? -8.055 9.711 8.398 1 94.75 34 MET B C 1
ATOM 2542 O O . MET B 1 34 ? -6.895 10.102 8.484 1 94.75 34 MET B O 1
ATOM 2546 N N . ASN B 1 35 ? -9.062 10.484 8.383 1 93.62 35 ASN B N 1
ATOM 2547 C CA . ASN B 1 35 ? -8.867 11.93 8.477 1 93.62 35 ASN B CA 1
ATOM 2548 C C . ASN B 1 35 ? -8.219 12.328 9.797 1 93.62 35 ASN B C 1
ATOM 2550 O O . ASN B 1 35 ? -7.344 13.188 9.836 1 93.62 35 ASN B O 1
ATOM 2554 N N . ARG B 1 36 ? -8.695 11.703 10.82 1 92.19 36 ARG B N 1
ATOM 2555 C CA . ARG B 1 36 ? -8.109 11.969 12.125 1 92.19 36 ARG B CA 1
ATOM 2556 C C . ARG B 1 36 ? -6.633 11.586 12.156 1 92.19 36 ARG B C 1
ATOM 2558 O O . ARG B 1 36 ? -5.809 12.305 12.734 1 92.19 36 ARG B O 1
ATOM 2565 N N . GLU B 1 37 ? -6.371 10.516 11.562 1 92.25 37 GLU B N 1
ATOM 2566 C CA . GLU B 1 37 ? -4.984 10.055 11.492 1 92.25 37 GLU B CA 1
ATOM 2567 C C . GLU B 1 37 ? -4.133 11.008 10.656 1 92.25 37 GLU B C 1
ATOM 2569 O O . GLU B 1 37 ? -2.984 11.289 11.008 1 92.25 37 GLU B O 1
ATOM 2574 N N . TYR B 1 38 ? -4.66 11.469 9.562 1 93.12 38 TYR B N 1
ATOM 2575 C CA . TYR B 1 38 ? -3.947 12.406 8.703 1 93.12 38 TYR B CA 1
ATOM 2576 C C . TYR B 1 38 ? -3.684 13.719 9.43 1 93.12 38 TYR B C 1
ATOM 2578 O O . TYR B 1 38 ? -2.596 14.289 9.32 1 93.12 38 TYR B O 1
ATOM 2586 N N . ASP B 1 39 ? -4.664 14.125 10.141 1 93.88 39 ASP B N 1
ATOM 2587 C CA . ASP B 1 39 ? -4.535 15.367 10.898 1 93.88 39 ASP B CA 1
ATOM 2588 C C . ASP B 1 39 ? -3.439 15.25 11.953 1 93.88 39 ASP B C 1
ATOM 2590 O O . ASP B 1 39 ? -2.594 16.141 12.078 1 93.88 39 ASP B O 1
ATOM 2594 N N . ARG B 1 40 ? -3.488 14.211 12.625 1 92.5 40 ARG B N 1
ATOM 2595 C CA . ARG B 1 40 ? -2.482 13.992 13.656 1 92.5 40 ARG B CA 1
ATOM 2596 C C . ARG B 1 40 ? -1.086 13.898 13.047 1 92.5 40 ARG B C 1
ATOM 2598 O O . ARG B 1 40 ? -0.14 14.5 13.562 1 92.5 40 ARG B O 1
ATOM 2605 N N . ALA B 1 41 ? -1.001 13.18 12.023 1 93.19 41 ALA B N 1
ATOM 2606 C CA . ALA B 1 41 ? 0.288 13.023 11.359 1 93.19 41 ALA B CA 1
ATOM 2607 C C . ALA B 1 41 ? 0.797 14.367 10.836 1 93.19 41 ALA B C 1
ATOM 2609 O O . ALA B 1 41 ? 1.99 14.664 10.93 1 93.19 41 ALA B O 1
ATOM 2610 N N . ALA B 1 42 ? -0.069 15.086 10.328 1 96 42 ALA B N 1
ATOM 2611 C CA . ALA B 1 42 ? 0.305 16.391 9.797 1 96 42 ALA B CA 1
ATOM 2612 C C . ALA B 1 42 ? 0.843 17.297 10.906 1 96 42 ALA B C 1
ATOM 2614 O O . ALA B 1 42 ? 1.865 17.969 10.727 1 96 42 ALA B O 1
ATOM 2615 N N . LYS B 1 43 ? 0.183 17.328 12.008 1 95.31 43 LYS B N 1
ATOM 2616 C CA . LYS B 1 43 ? 0.617 18.141 13.141 1 95.31 43 LYS B CA 1
ATOM 2617 C C . LYS B 1 43 ? 1.978 17.688 13.656 1 95.31 43 LYS B C 1
ATOM 2619 O O . LYS B 1 43 ? 2.809 18.516 14.039 1 95.31 43 LYS B O 1
ATOM 2624 N N . GLU B 1 44 ? 2.188 16.422 13.609 1 93.94 44 GLU B N 1
ATOM 2625 C CA . GLU B 1 44 ? 3.475 15.898 14.055 1 93.94 44 GLU B CA 1
ATOM 2626 C C . GLU B 1 44 ? 4.594 16.297 13.094 1 93.94 44 GLU B C 1
ATOM 2628 O O . GLU B 1 44 ? 5.695 16.641 13.523 1 93.94 44 GLU B O 1
ATOM 2633 N N . ILE B 1 45 ? 4.301 16.234 11.883 1 94.62 45 ILE B N 1
ATOM 2634 C CA . ILE B 1 45 ? 5.293 16.547 10.867 1 94.62 45 ILE B CA 1
ATOM 2635 C C . ILE B 1 45 ? 5.68 18.031 10.961 1 94.62 45 ILE B C 1
ATOM 2637 O O . ILE B 1 45 ? 6.859 18.375 10.852 1 94.62 45 ILE B O 1
ATOM 2641 N N . LEU B 1 46 ? 4.746 18.859 11.258 1 95.75 46 LEU B N 1
ATOM 2642 C CA . LEU B 1 46 ? 4.988 20.297 11.273 1 95.75 46 LEU B CA 1
ATOM 2643 C C . LEU B 1 46 ? 5.184 20.812 12.695 1 95.75 46 LEU B C 1
ATOM 2645 O O . LEU B 1 46 ? 5.051 22.016 12.961 1 95.75 46 LEU B O 1
ATOM 2649 N N . ALA B 1 47 ? 5.445 19.969 13.562 1 95.12 47 ALA B N 1
ATOM 2650 C CA . ALA B 1 47 ? 5.504 20.312 14.977 1 95.12 47 ALA B CA 1
ATOM 2651 C C . ALA B 1 47 ? 6.512 21.422 15.234 1 95.12 47 ALA B C 1
ATOM 2653 O O . ALA B 1 47 ? 6.203 22.406 15.922 1 95.12 47 ALA B O 1
ATOM 2654 N N . LYS B 1 48 ? 7.676 21.391 14.617 1 95.19 48 LYS B N 1
ATOM 2655 C CA . LYS B 1 48 ? 8.75 22.344 14.891 1 95.19 48 LYS B CA 1
ATOM 2656 C C . LYS B 1 48 ? 8.406 23.719 14.352 1 95.19 48 LYS B C 1
ATOM 2658 O O . LYS B 1 48 ? 8.43 24.703 15.094 1 95.19 48 LYS B O 1
ATOM 2663 N N . PRO B 1 49 ? 8.047 23.781 13.148 1 95.5 49 PRO B N 1
ATOM 2664 C CA . PRO B 1 49 ? 7.672 25.109 12.664 1 95.5 49 PRO B CA 1
ATOM 2665 C C . PRO B 1 49 ? 6.426 25.656 13.359 1 95.5 49 PRO B C 1
ATOM 2667 O O . PRO B 1 49 ? 6.301 26.875 13.539 1 95.5 49 PRO B O 1
ATOM 2670 N N . VAL B 1 50 ? 5.566 24.859 13.742 1 96.06 50 VAL B N 1
ATOM 2671 C CA . VAL B 1 50 ? 4.352 25.281 14.43 1 96.06 50 VAL B CA 1
ATOM 2672 C C . VAL B 1 50 ? 4.711 25.891 15.781 1 96.06 50 VAL B C 1
ATOM 2674 O O . VAL B 1 50 ? 4.176 26.938 16.172 1 96.06 50 VAL B O 1
ATOM 2677 N N . GLU B 1 51 ? 5.586 25.234 16.484 1 95.38 51 GLU B N 1
ATOM 2678 C CA . GLU B 1 51 ? 6.004 25.75 17.797 1 95.38 51 GLU B CA 1
ATOM 2679 C C . GLU B 1 51 ? 6.652 27.125 17.656 1 95.38 51 GLU B C 1
ATOM 2681 O O . GLU B 1 51 ? 6.465 27.984 18.516 1 95.38 51 GLU B O 1
ATOM 2686 N N . GLN B 1 52 ? 7.359 27.281 16.609 1 95.62 52 GLN B N 1
ATOM 2687 C CA . GLN B 1 52 ? 7.992 28.578 16.344 1 95.62 52 GLN B CA 1
ATOM 2688 C C . GLN B 1 52 ? 6.945 29.656 16.094 1 95.62 52 GLN B C 1
ATOM 2690 O O . GLN B 1 52 ? 7.039 30.766 16.625 1 95.62 52 GLN B O 1
ATOM 2695 N N . VAL B 1 53 ? 6.004 29.375 15.398 1 95.88 53 VAL B N 1
ATOM 2696 C CA . VAL B 1 53 ? 4.969 30.328 15.047 1 95.88 53 VAL B CA 1
ATOM 2697 C C . VAL B 1 53 ? 4.09 30.609 16.266 1 95.88 53 VAL B C 1
ATOM 2699 O O . VAL B 1 53 ? 3.686 31.75 16.5 1 95.88 53 VAL B O 1
ATOM 2702 N N . LEU B 1 54 ? 3.85 29.578 17 1 94.69 54 LEU B N 1
ATOM 2703 C CA . LEU B 1 54 ? 3.043 29.766 18.203 1 94.69 54 LEU B CA 1
ATOM 2704 C C . LEU B 1 54 ? 3.738 30.688 19.188 1 94.69 54 LEU B C 1
ATOM 2706 O O . LEU B 1 54 ? 3.08 31.438 19.922 1 94.69 54 LEU B O 1
ATOM 2710 N N . ALA B 1 55 ? 5.039 30.672 19.141 1 95.31 55 ALA B N 1
ATOM 2711 C CA . ALA B 1 55 ? 5.832 31.516 20.031 1 95.31 55 ALA B CA 1
ATOM 2712 C C . ALA B 1 55 ? 5.703 33 19.656 1 95.31 55 ALA B C 1
ATOM 2714 O O . ALA B 1 55 ? 5.969 33.875 20.469 1 95.31 55 ALA B O 1
ATOM 2715 N N . TRP B 1 56 ? 5.297 33.25 18.469 1 95.5 56 TRP B N 1
ATOM 2716 C CA . TRP B 1 56 ? 5.195 34.625 17.969 1 95.5 56 TRP B CA 1
ATOM 2717 C C . TRP B 1 56 ? 3.801 35.188 18.219 1 95.5 56 TRP B C 1
ATOM 2719 O O . TRP B 1 56 ? 3.564 36.375 18.016 1 95.5 56 TRP B O 1
ATOM 2729 N N . LEU B 1 57 ? 2.877 34.375 18.688 1 94.75 57 LEU B N 1
ATOM 2730 C CA . LEU B 1 57 ? 1.496 34.812 18.875 1 94.75 57 LEU B CA 1
ATOM 2731 C C . LEU B 1 57 ? 1.369 35.719 20.094 1 94.75 57 LEU B C 1
ATOM 2733 O O . LEU B 1 57 ? 2.107 35.562 21.062 1 94.75 57 LEU B O 1
ATOM 2737 N N . PRO B 1 58 ? 0.388 36.625 19.969 1 94.62 58 PRO B N 1
ATOM 2738 C CA . PRO B 1 58 ? 0.066 37.406 21.188 1 94.62 58 PRO B CA 1
ATOM 2739 C C . PRO B 1 58 ? -0.445 36.5 22.312 1 94.62 58 PRO B C 1
ATOM 2741 O O . PRO B 1 58 ? -0.979 35.406 22.062 1 94.62 58 PRO B O 1
ATOM 2744 N N . ALA B 1 59 ? -0.36 36.969 23.531 1 92.88 59 ALA B N 1
ATOM 2745 C CA . ALA B 1 59 ? -0.672 36.188 24.719 1 92.88 59 ALA B CA 1
ATOM 2746 C C . ALA B 1 59 ? -2.131 35.75 24.719 1 92.88 59 ALA B C 1
ATOM 2748 O O . ALA B 1 59 ? -2.445 34.625 25.156 1 92.88 59 ALA B O 1
ATOM 2749 N N . ASP B 1 60 ? -2.975 36.562 24.156 1 94.25 60 ASP B N 1
ATOM 2750 C CA . ASP B 1 60 ? -4.406 36.281 24.219 1 94.25 60 ASP B CA 1
ATOM 2751 C C . ASP B 1 60 ? -4.785 35.219 23.188 1 94.25 60 ASP B C 1
ATOM 2753 O O . ASP B 1 60 ? -5.863 34.625 23.281 1 94.25 60 ASP B O 1
ATOM 2757 N N . LYS B 1 61 ? -3.846 34.875 22.25 1 95.31 61 LYS B N 1
ATOM 2758 C CA . LYS B 1 61 ? -4.164 33.938 21.188 1 95.31 61 LYS B CA 1
ATOM 2759 C C . LYS B 1 61 ? -3.342 32.656 21.328 1 95.31 61 LYS B C 1
ATOM 2761 O O . LYS B 1 61 ? -3.512 31.719 20.547 1 95.31 61 LYS B O 1
ATOM 2766 N N . ALA B 1 62 ? -2.518 32.594 22.281 1 92.69 62 ALA B N 1
ATOM 2767 C CA . ALA B 1 62 ? -1.587 31.469 22.453 1 92.69 62 ALA B CA 1
ATOM 2768 C C . ALA B 1 62 ? -2.334 30.156 22.688 1 92.69 62 ALA B C 1
ATOM 2770 O O . ALA B 1 62 ? -2.035 29.156 22.047 1 92.69 62 ALA B O 1
ATOM 2771 N N . ALA B 1 63 ? -3.299 30.266 23.5 1 93.38 63 ALA B N 1
ATOM 2772 C CA . ALA B 1 63 ? -4.059 29.062 23.844 1 93.38 63 ALA B CA 1
ATOM 2773 C C . ALA B 1 63 ? -4.871 28.578 22.641 1 93.38 63 ALA B C 1
ATOM 2775 O O . ALA B 1 63 ? -4.938 27.375 22.375 1 93.38 63 ALA B O 1
ATOM 2776 N N . SER B 1 64 ? -5.434 29.5 21.938 1 94.44 64 SER B N 1
ATOM 2777 C CA . SER B 1 64 ? -6.242 29.141 20.766 1 94.44 64 SER B CA 1
ATOM 2778 C C . SER B 1 64 ? -5.383 28.578 19.656 1 94.44 64 SER B C 1
ATOM 2780 O O . SER B 1 64 ? -5.789 27.625 18.969 1 94.44 64 SER B O 1
ATOM 2782 N N . GLY B 1 65 ? -4.27 29.172 19.516 1 94.88 65 GLY B N 1
ATOM 2783 C CA . GLY B 1 65 ? -3.35 28.656 18.516 1 94.88 65 GLY B CA 1
ATOM 2784 C C . GLY B 1 65 ? -2.896 27.234 18.781 1 94.88 65 GLY B C 1
ATOM 2785 O O . GLY B 1 65 ? -2.871 26.406 17.875 1 94.88 65 GLY B O 1
ATOM 2786 N N . ARG B 1 66 ? -2.592 26.969 19.984 1 93.62 66 ARG B N 1
ATOM 2787 C CA . ARG B 1 66 ? -2.16 25.625 20.375 1 93.62 66 ARG B CA 1
ATOM 2788 C C . ARG B 1 66 ? -3.283 24.625 20.188 1 93.62 66 ARG B C 1
ATOM 2790 O O . ARG B 1 66 ? -3.035 23.469 19.812 1 93.62 66 ARG B O 1
ATOM 2797 N N . ALA B 1 67 ? -4.438 25.016 20.406 1 92.44 67 ALA B N 1
ATOM 2798 C CA . ALA B 1 67 ? -5.586 24.141 20.234 1 92.44 67 ALA B CA 1
ATOM 2799 C C . ALA B 1 67 ? -5.793 23.781 18.766 1 92.44 67 ALA B C 1
ATOM 2801 O O . ALA B 1 67 ? -6.195 22.672 18.422 1 92.44 67 ALA B O 1
ATOM 2802 N N . LEU B 1 68 ? -5.445 24.703 17.938 1 93.69 68 LEU B N 1
ATOM 2803 C CA . LEU B 1 68 ? -5.695 24.531 16.5 1 93.69 68 LEU B CA 1
ATOM 2804 C C . LEU B 1 68 ? -4.578 23.719 15.852 1 93.69 68 LEU B C 1
ATOM 2806 O O . LEU B 1 68 ? -4.84 22.859 15.016 1 93.69 68 LEU B O 1
ATOM 2810 N N . LEU B 1 69 ? -3.344 23.969 16.25 1 95.06 69 LEU B N 1
ATOM 2811 C CA . LEU B 1 69 ? -2.238 23.438 15.469 1 95.06 69 LEU B CA 1
ATOM 2812 C C . LEU B 1 69 ? -1.34 22.547 16.328 1 95.06 69 LEU B C 1
ATOM 2814 O O . LEU B 1 69 ? -0.526 21.781 15.797 1 95.06 69 LEU B O 1
ATOM 2818 N N . GLY B 1 70 ? -1.464 22.641 17.625 1 90.88 70 GLY B N 1
ATOM 2819 C CA . GLY B 1 70 ? -0.575 21.906 18.516 1 90.88 70 GLY B CA 1
ATOM 2820 C C . GLY B 1 70 ? -0.811 20.406 18.469 1 90.88 70 GLY B C 1
ATOM 2821 O O . GLY B 1 70 ? -1.872 19.953 18.047 1 90.88 70 GLY B O 1
ATOM 2822 N N . VAL B 1 71 ? 0.259 19.641 18.812 1 87.5 71 VAL B N 1
ATOM 2823 C CA . VAL B 1 71 ? 0.138 18.188 18.969 1 87.5 71 VAL B CA 1
ATOM 2824 C C . VAL B 1 71 ? -0.469 17.859 20.328 1 87.5 71 VAL B C 1
ATOM 2826 O O . VAL B 1 71 ? 0.057 18.266 21.359 1 87.5 71 VAL B O 1
ATOM 2829 N N . ALA B 1 72 ? -1.558 17.312 20.203 1 79.38 72 ALA B N 1
ATOM 2830 C CA . ALA B 1 72 ? -2.268 17 21.438 1 79.38 72 ALA B CA 1
ATOM 2831 C C . ALA B 1 72 ? -1.439 16.078 22.328 1 79.38 72 ALA B C 1
ATOM 2833 O O . ALA B 1 72 ? -0.817 15.125 21.844 1 79.38 72 ALA B O 1
ATOM 2834 N N . ALA B 1 73 ? -1.338 16.469 23.547 1 75.62 73 ALA B N 1
ATOM 2835 C CA . ALA B 1 73 ? -0.589 15.656 24.5 1 75.62 73 ALA B CA 1
ATOM 2836 C C . ALA B 1 73 ? -1.347 14.383 24.859 1 75.62 73 ALA B C 1
ATOM 2838 O O . ALA B 1 73 ? -0.745 13.32 25 1 75.62 73 ALA B O 1
ATOM 2839 N N . GLU B 1 74 ? -2.752 14.594 24.938 1 75.5 74 GLU B N 1
ATOM 2840 C CA . GLU B 1 74 ? -3.578 13.453 25.297 1 75.5 74 GLU B CA 1
ATOM 2841 C C . GLU B 1 74 ? -4.164 12.766 24.062 1 75.5 74 GLU B C 1
ATOM 2843 O O . GLU B 1 74 ? -4.473 13.43 23.078 1 75.5 74 GLU B O 1
ATOM 2848 N N . PRO B 1 75 ? -4.137 11.391 24.141 1 75.62 75 PRO B N 1
ATOM 2849 C CA . PRO B 1 75 ? -4.762 10.68 23.031 1 75.62 75 PRO B CA 1
ATOM 2850 C C . PRO B 1 75 ? -6.25 10.992 22.891 1 75.62 75 PRO B C 1
ATOM 2852 O O . PRO B 1 75 ? -6.941 11.172 23.906 1 75.62 75 PRO B O 1
ATOM 2855 N N . PRO B 1 76 ? -6.688 11.32 21.75 1 77.31 76 PRO B N 1
ATOM 2856 C CA . PRO B 1 76 ? -8.125 11.523 21.547 1 77.31 76 PRO B CA 1
ATOM 2857 C C . PRO B 1 76 ? -8.961 10.32 21.969 1 77.31 76 PRO B C 1
ATOM 2859 O O . PRO B 1 76 ? -8.438 9.211 22.094 1 77.31 76 PRO B O 1
ATOM 2862 N N . PRO B 1 77 ? -10.156 10.648 22.25 1 79.19 77 PRO B N 1
ATOM 2863 C CA . PRO B 1 77 ? -11.016 9.516 22.594 1 79.19 77 PRO B CA 1
ATOM 2864 C C . PRO B 1 77 ? -11 8.422 21.531 1 79.19 77 PRO B C 1
ATOM 2866 O O . PRO B 1 77 ? -10.836 8.719 20.344 1 79.19 77 PRO B O 1
ATOM 2869 N N . ARG B 1 78 ? -11.188 7.258 22.047 1 82.62 78 ARG B N 1
ATOM 2870 C CA . ARG B 1 78 ? -11.133 6.098 21.156 1 82.62 78 ARG B CA 1
ATOM 2871 C C . ARG B 1 78 ? -12.219 6.168 20.094 1 82.62 78 ARG B C 1
ATOM 2873 O O . ARG B 1 78 ? -13.383 6.461 20.406 1 82.62 78 ARG B O 1
ATOM 2880 N N . PHE B 1 79 ? -11.883 6.082 18.906 1 86.56 79 PHE B N 1
ATOM 2881 C CA . PHE B 1 79 ? -12.789 6.07 17.766 1 86.56 79 PHE B CA 1
ATOM 2882 C C . PHE B 1 79 ? -12.328 5.066 16.719 1 86.56 79 PHE B C 1
ATOM 2884 O O . PHE B 1 79 ? -11.359 5.316 16 1 86.56 79 PHE B O 1
ATOM 2891 N N . ASN B 1 80 ? -12.898 3.959 16.781 1 91.06 80 ASN B N 1
ATOM 2892 C CA . ASN B 1 80 ? -12.625 2.906 15.812 1 91.06 80 ASN B CA 1
ATOM 2893 C C . ASN B 1 80 ? -13.914 2.277 15.289 1 91.06 80 ASN B C 1
ATOM 2895 O O . ASN B 1 80 ? -14.984 2.883 15.375 1 91.06 80 ASN B O 1
ATOM 2899 N N . LEU B 1 81 ? -13.82 1.16 14.688 1 89.81 81 LEU B N 1
ATOM 2900 C CA . LEU B 1 81 ? -15 0.568 14.07 1 89.81 81 LEU B CA 1
ATOM 2901 C C . LEU B 1 81 ? -15.906 -0.059 15.117 1 89.81 81 LEU B C 1
ATOM 2903 O O . LEU B 1 81 ? -17.078 -0.356 14.844 1 89.81 81 LEU B O 1
ATOM 2907 N N . LEU B 1 82 ? -15.367 -0.149 16.359 1 86.31 82 LEU B N 1
ATOM 2908 C CA . LEU B 1 82 ? -16.141 -0.807 17.406 1 86.31 82 LEU B CA 1
ATOM 2909 C C . LEU B 1 82 ? -16.609 0.201 18.453 1 86.31 82 LEU B C 1
ATOM 2911 O O . LEU B 1 82 ? -17.734 0.118 18.938 1 86.31 82 LEU B O 1
ATOM 2915 N N . LEU B 1 83 ? -15.711 1.266 18.75 1 86.94 83 LEU B N 1
ATOM 2916 C CA . LEU B 1 83 ? -16.016 2.238 19.797 1 86.94 83 LEU B CA 1
ATOM 2917 C C . LEU B 1 83 ? -15.914 3.662 19.25 1 86.94 83 LEU B C 1
ATOM 2919 O O . LEU B 1 83 ? -15.062 3.957 18.406 1 86.94 83 LEU B O 1
ATOM 2923 N N . PRO B 1 84 ? -16.703 4.453 19.766 1 85.88 84 PRO B N 1
ATOM 2924 C CA . PRO B 1 84 ? -17.797 4.211 20.719 1 85.88 84 PRO B CA 1
ATOM 2925 C C . PRO B 1 84 ? -18.969 3.473 20.094 1 85.88 84 PRO B C 1
ATOM 2927 O O . PRO B 1 84 ? -19.062 3.373 18.859 1 85.88 84 PRO B O 1
ATOM 2930 N N . ARG B 1 85 ? -19.812 3.035 20.938 1 84.75 85 ARG B N 1
ATOM 2931 C CA . ARG B 1 85 ? -20.984 2.322 20.453 1 84.75 85 ARG B CA 1
ATOM 2932 C C . ARG B 1 85 ? -21.922 3.26 19.703 1 84.75 85 ARG B C 1
ATOM 2934 O O . ARG B 1 85 ? -21.844 4.48 19.875 1 84.75 85 ARG B O 1
ATOM 2941 N N . SER B 1 86 ? -22.656 2.711 18.906 1 81.19 86 SER B N 1
ATOM 2942 C CA . SER B 1 86 ? -23.578 3.492 18.078 1 81.19 86 SER B CA 1
ATOM 2943 C C . SER B 1 86 ? -24.453 4.395 18.938 1 81.19 86 SER B C 1
ATOM 2945 O O . SER B 1 86 ? -24.922 3.99 20 1 81.19 86 SER B O 1
ATOM 2947 N N . ARG B 1 87 ? -24.438 5.613 18.516 1 80.75 87 ARG B N 1
ATOM 2948 C CA . ARG B 1 87 ? -25.234 6.602 19.219 1 80.75 87 ARG B CA 1
ATOM 2949 C C . ARG B 1 87 ? -26.031 7.469 18.25 1 80.75 87 ARG B C 1
ATOM 2951 O O . ARG B 1 87 ? -25.656 7.613 17.094 1 80.75 87 ARG B O 1
ATOM 2958 N N . CYS B 1 88 ? -27.125 7.922 18.766 1 77.94 88 CYS B N 1
ATOM 2959 C CA . CYS B 1 88 ? -27.922 8.867 17.969 1 77.94 88 CYS B CA 1
ATOM 2960 C C . CYS B 1 88 ? -27.141 10.156 17.734 1 77.94 88 CYS B C 1
ATOM 2962 O O . CYS B 1 88 ? -26.547 10.711 18.672 1 77.94 88 CYS B O 1
ATOM 2964 N N . GLY B 1 89 ? -27.078 10.617 16.562 1 77.69 89 GLY B N 1
ATOM 2965 C CA . GLY B 1 89 ? -26.359 11.828 16.203 1 77.69 89 GLY B CA 1
ATOM 2966 C C . GLY B 1 89 ? -26.969 13.086 16.797 1 77.69 89 GLY B C 1
ATOM 2967 O O . GLY B 1 89 ? -26.281 14.094 16.969 1 77.69 89 GLY B O 1
ATOM 2968 N N . SER B 1 90 ? -28.234 12.961 17.156 1 79.94 90 SER B N 1
ATOM 2969 C CA . SER B 1 90 ? -28.938 14.133 17.656 1 79.94 90 SER B CA 1
ATOM 2970 C C . SER B 1 90 ? -28.875 14.227 19.172 1 79.94 90 SER B C 1
ATOM 2972 O O . SER B 1 90 ? -28.453 15.25 19.719 1 79.94 90 SER B O 1
ATOM 2974 N N . CYS B 1 91 ? -29.219 13.227 19.797 1 83.19 91 CYS B N 1
ATOM 2975 C CA . CYS B 1 91 ? -29.297 13.297 21.25 1 83.19 91 CYS B CA 1
ATOM 2976 C C . CYS B 1 91 ? -28.141 12.555 21.891 1 83.19 91 CYS B C 1
ATOM 2978 O O . CYS B 1 91 ? -27.938 12.648 23.109 1 83.19 91 CYS B O 1
ATOM 2980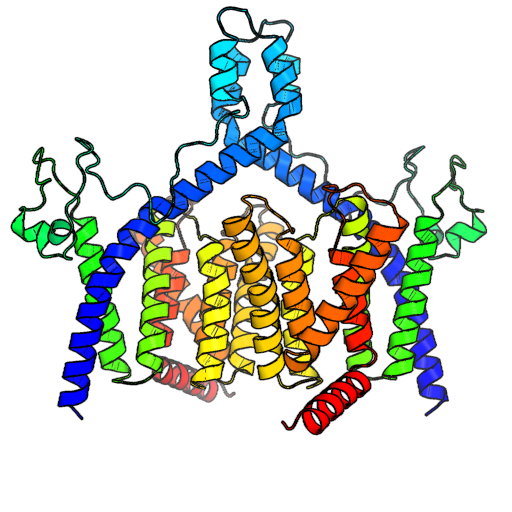 N N . GLY B 1 92 ? -27.453 11.703 21.141 1 83.31 92 GLY B N 1
ATOM 2981 C CA . GLY B 1 92 ? -26.297 11 21.656 1 83.31 92 GLY B CA 1
ATOM 2982 C C . GLY B 1 92 ? -26.641 9.727 22.406 1 83.31 92 GLY B C 1
ATOM 2983 O O . GLY B 1 92 ? -25.766 9.039 22.922 1 83.31 92 GLY B O 1
ATOM 2984 N N . ALA B 1 93 ? -27.891 9.391 22.484 1 81.75 93 ALA B N 1
ATOM 2985 C CA . ALA B 1 93 ? -28.344 8.188 23.172 1 81.75 93 ALA B CA 1
ATOM 2986 C C . ALA B 1 93 ? -27.797 6.934 22.5 1 81.75 93 ALA B C 1
ATOM 2988 O O . ALA B 1 93 ? -27.719 6.859 21.281 1 81.75 93 ALA B O 1
ATOM 2989 N N . GLY B 1 94 ? -27.422 5.984 23.375 1 83.56 94 GLY B N 1
ATOM 2990 C CA . GLY B 1 94 ? -26.938 4.715 22.859 1 83.56 94 GLY B CA 1
ATOM 2991 C C . GLY B 1 94 ? -28 3.891 22.172 1 83.56 94 GLY B C 1
ATOM 2992 O O . GLY B 1 94 ? -29.156 3.854 22.625 1 83.56 94 GLY B O 1
ATOM 2993 N N . ILE B 1 95 ? -27.672 3.326 21.156 1 77.69 95 ILE B N 1
ATOM 2994 C CA . ILE B 1 95 ? -28.594 2.477 20.422 1 77.69 95 ILE B CA 1
ATOM 2995 C C . ILE B 1 95 ? -28.578 1.062 20.984 1 77.69 95 ILE B C 1
ATOM 2997 O O . ILE B 1 95 ? -27.516 0.432 21.062 1 77.69 95 ILE B O 1
ATOM 3001 N N . LYS B 1 96 ? -29.75 0.646 21.422 1 76.94 96 LYS B N 1
ATOM 3002 C CA . LYS B 1 96 ? -29.875 -0.691 22 1 76.94 96 LYS B CA 1
ATOM 3003 C C . LYS B 1 96 ? -29.672 -1.767 20.938 1 76.94 96 LYS B C 1
ATOM 3005 O O . LYS B 1 96 ? -29.797 -1.496 19.734 1 76.94 96 LYS B O 1
ATOM 3010 N N . ALA B 1 97 ? -29.391 -2.996 21.375 1 77.75 97 ALA B N 1
ATOM 3011 C CA . ALA B 1 97 ? -29.047 -4.105 20.484 1 77.75 97 ALA B CA 1
ATOM 3012 C C . ALA B 1 97 ? -30.172 -4.391 19.5 1 77.75 97 ALA B C 1
ATOM 3014 O O . ALA B 1 97 ? -29.938 -4.645 18.312 1 77.75 97 ALA B O 1
ATOM 3015 N N . TRP B 1 98 ? -31.406 -4.387 20.094 1 77.06 98 TRP B N 1
ATOM 3016 C CA . TRP B 1 98 ? -32.531 -4.727 19.234 1 77.06 98 TRP B CA 1
ATOM 3017 C C . TRP B 1 98 ? -32.75 -3.637 18.188 1 77.06 98 TRP B C 1
ATOM 3019 O O . TRP B 1 98 ? -33.344 -3.891 17.141 1 77.06 98 TRP B O 1
ATOM 3029 N N . GLN B 1 99 ? -32.281 -2.49 18.453 1 74.31 99 GLN B N 1
ATOM 3030 C CA . GLN B 1 99 ? -32.438 -1.365 17.531 1 74.31 99 GLN B CA 1
ATOM 3031 C C . GLN B 1 99 ? -31.406 -1.44 16.406 1 74.31 99 GLN B C 1
ATOM 3033 O O . GLN B 1 99 ? -31.453 -0.642 15.461 1 74.31 99 GLN B O 1
ATOM 3038 N N . ASN B 1 100 ? -30.578 -2.5 16.484 1 75.94 100 ASN B N 1
ATOM 3039 C CA . ASN B 1 100 ? -29.578 -2.703 15.438 1 75.94 100 ASN B CA 1
ATOM 3040 C C . ASN B 1 100 ? -29.969 -3.842 14.5 1 75.94 100 ASN B C 1
ATOM 3042 O O . ASN B 1 100 ? -29.188 -4.25 13.648 1 75.94 100 ASN B O 1
ATOM 3046 N N . ILE B 1 101 ? -31.25 -4.316 14.781 1 78.94 101 ILE B N 1
ATOM 3047 C CA . ILE B 1 101 ? -31.734 -5.34 13.859 1 78.94 101 ILE B CA 1
ATOM 3048 C C . ILE B 1 101 ? -31.984 -4.727 12.484 1 78.94 101 ILE B C 1
ATOM 3050 O O . ILE B 1 101 ? -32.812 -3.811 12.344 1 78.94 101 ILE B O 1
ATOM 3054 N N . PRO B 1 102 ? -31.344 -5.219 11.539 1 82.25 102 PRO B N 1
ATOM 3055 C CA . PRO B 1 102 ? -31.344 -4.574 10.227 1 82.25 102 PRO B CA 1
ATOM 3056 C C . PRO B 1 102 ? -32.75 -4.375 9.672 1 82.25 102 PRO B C 1
ATOM 3058 O O . PRO B 1 102 ? -33.625 -5.246 9.828 1 82.25 102 PRO B O 1
ATOM 3061 N N . VAL B 1 103 ? -32.938 -3.334 9.078 1 84.19 103 VAL B N 1
ATOM 3062 C CA . VAL B 1 103 ? -34.156 -2.926 8.391 1 84.19 103 VAL B CA 1
ATOM 3063 C C . VAL B 1 103 ? -35.312 -2.887 9.375 1 84.19 103 VAL B C 1
ATOM 3065 O O . VAL B 1 103 ? -36.062 -1.898 9.445 1 84.19 103 VAL B O 1
ATOM 3068 N N . LEU B 1 104 ? -35.438 -3.877 10.281 1 84.62 104 LEU B N 1
ATOM 3069 C CA . LEU B 1 104 ? -36.594 -4.051 11.148 1 84.62 104 LEU B CA 1
ATOM 3070 C C . LEU B 1 104 ? -36.656 -2.947 12.203 1 84.62 104 LEU B C 1
ATOM 3072 O O . LEU B 1 104 ? -37.719 -2.439 12.516 1 84.62 104 LEU B O 1
ATOM 3076 N N . SER B 1 105 ? -35.562 -2.594 12.711 1 84.06 105 SER B N 1
ATOM 3077 C CA . SER B 1 105 ? -35.531 -1.557 13.734 1 84.06 105 SER B CA 1
ATOM 3078 C C . SER B 1 105 ? -35.969 -0.212 13.172 1 84.06 105 SER B C 1
ATOM 3080 O O . SER B 1 105 ? -36.75 0.516 13.805 1 84.06 105 SER B O 1
ATOM 3082 N N . TRP B 1 106 ? -35.531 0.025 11.961 1 83.62 106 TRP B N 1
ATOM 3083 C CA . TRP B 1 106 ? -35.875 1.283 11.312 1 83.62 106 TRP B CA 1
ATOM 3084 C C . TRP B 1 106 ? -37.375 1.339 11.016 1 83.62 106 TRP B C 1
ATOM 3086 O O . TRP B 1 106 ? -38.031 2.369 11.227 1 83.62 106 TRP B O 1
ATOM 3096 N N . LEU B 1 107 ? -37.875 0.237 10.617 1 85.38 107 LEU B N 1
ATOM 3097 C CA . LEU B 1 107 ? -39.281 0.162 10.312 1 85.38 107 LEU B CA 1
ATOM 3098 C C . LEU B 1 107 ? -40.125 0.273 11.578 1 85.38 107 LEU B C 1
ATOM 3100 O O . LEU B 1 107 ? -41.125 1.007 11.609 1 85.38 107 LEU B O 1
ATOM 3104 N N . LEU B 1 108 ? -39.719 -0.413 12.594 1 84.94 108 LEU B N 1
ATOM 3105 C CA . LEU B 1 108 ? -40.469 -0.435 13.844 1 84.94 108 LEU B CA 1
ATOM 3106 C C . LEU B 1 108 ? -40.438 0.935 14.516 1 84.94 108 LEU B C 1
ATOM 3108 O O . LEU B 1 108 ? -41.438 1.346 15.125 1 84.94 108 LEU B O 1
ATOM 3112 N N . LEU B 1 109 ? -39.375 1.633 14.281 1 85.62 109 LEU B N 1
ATOM 3113 C CA . LEU B 1 109 ? -39.219 2.945 14.898 1 85.62 109 LEU B CA 1
ATOM 3114 C C . LEU B 1 109 ? -39.688 4.047 13.953 1 85.62 109 LEU B C 1
ATOM 3116 O O . LEU B 1 109 ? -39.531 5.234 14.242 1 85.62 109 LEU B O 1
ATOM 3120 N N . ARG B 1 110 ? -40.125 3.596 12.805 1 89 110 ARG B N 1
ATOM 3121 C CA . ARG B 1 110 ? -40.656 4.508 11.797 1 89 110 ARG B CA 1
ATOM 3122 C C . ARG B 1 110 ? -39.594 5.52 11.375 1 89 110 ARG B C 1
ATOM 3124 O O . ARG B 1 110 ? -39.906 6.707 11.219 1 89 110 ARG B O 1
ATOM 3131 N N . GLY B 1 111 ? -38.406 4.992 11.461 1 87.06 111 GLY B N 1
ATOM 3132 C CA . GLY B 1 111 ? -37.312 5.812 10.953 1 87.06 111 GLY B CA 1
ATOM 3133 C C . GLY B 1 111 ? -36.906 6.902 11.914 1 87.06 111 GLY B C 1
ATOM 3134 O O . GLY B 1 111 ? -36.438 7.973 11.492 1 87.06 111 GLY B O 1
ATOM 3135 N N . ARG B 1 112 ? -37.156 6.699 13.188 1 89.44 112 ARG B N 1
ATOM 3136 C CA . ARG B 1 112 ? -36.812 7.711 14.18 1 89.44 112 ARG B CA 1
ATOM 3137 C C . ARG B 1 112 ? -36.031 7.098 15.336 1 89.44 112 ARG B C 1
ATOM 3139 O O . ARG B 1 112 ? -36.094 5.887 15.555 1 89.44 112 ARG B O 1
ATOM 3146 N N . CYS B 1 113 ? -35.281 8.023 15.898 1 86.88 113 CYS B N 1
ATOM 3147 C CA . CYS B 1 113 ? -34.562 7.594 17.078 1 86.88 113 CYS B CA 1
ATOM 3148 C C . CYS B 1 113 ? -35.531 7.145 18.188 1 86.88 113 CYS B C 1
ATOM 3150 O O . CYS B 1 113 ? -36.594 7.75 18.375 1 86.88 113 CYS B O 1
ATOM 3152 N N . GLY B 1 114 ? -35.188 6.188 18.969 1 84.31 114 GLY B N 1
ATOM 3153 C CA . GLY B 1 114 ? -36.031 5.672 20.031 1 84.31 114 GLY B CA 1
ATOM 3154 C C . GLY B 1 114 ? -36.094 6.605 21.234 1 84.31 114 GLY B C 1
ATOM 3155 O O . GLY B 1 114 ? -37.062 6.543 22.016 1 84.31 114 GLY B O 1
ATOM 3156 N N . SER B 1 115 ? -35.156 7.547 21.266 1 84.38 115 SER B N 1
ATOM 3157 C CA . SER B 1 115 ? -35.094 8.422 22.438 1 84.38 115 SER B CA 1
ATOM 3158 C C . SER B 1 115 ? -35.594 9.82 22.125 1 84.38 115 SER B C 1
ATOM 3160 O O . SER B 1 115 ? -36.531 10.312 22.781 1 84.38 115 SER B O 1
ATOM 3162 N N . CYS B 1 116 ? -35.094 10.383 21.141 1 88.56 116 CYS B N 1
ATOM 3163 C CA . CYS B 1 116 ? -35.438 11.773 20.891 1 88.56 116 CYS B CA 1
ATOM 3164 C C . CYS B 1 116 ? -36.344 11.898 19.672 1 88.56 116 CYS B C 1
ATOM 3166 O O . CYS B 1 116 ? -36.781 13 19.328 1 88.56 116 CYS B O 1
ATOM 3168 N N . ARG B 1 117 ? -36.531 10.898 18.906 1 87.25 117 ARG B N 1
ATOM 3169 C CA . ARG B 1 117 ? -37.438 10.812 17.781 1 87.25 117 ARG B CA 1
ATOM 3170 C C . ARG B 1 117 ? -36.906 11.602 16.578 1 87.25 117 ARG B C 1
ATOM 3172 O O . ARG B 1 117 ? -37.688 11.945 15.68 1 87.25 117 ARG B O 1
ATOM 3179 N N . ALA B 1 118 ? -35.656 11.828 16.609 1 89.56 118 ALA B N 1
ATOM 3180 C CA . ALA B 1 118 ? -35.031 12.453 15.438 1 89.56 118 ALA B CA 1
ATOM 3181 C C . ALA B 1 118 ? -35.031 11.5 14.242 1 89.56 118 ALA B C 1
ATOM 3183 O O . ALA B 1 118 ? -34.906 10.281 14.422 1 89.56 118 ALA B O 1
ATOM 3184 N N . PRO B 1 119 ? -35.219 12.102 13.18 1 90.69 119 PRO B N 1
ATOM 3185 C CA . PRO B 1 119 ? -35.281 11.227 12.008 1 90.69 119 PRO B CA 1
ATOM 3186 C C . PRO B 1 119 ? -33.938 10.539 11.734 1 90.69 119 PRO B C 1
ATOM 3188 O O . PRO B 1 119 ? -32.875 11.141 11.898 1 90.69 119 PRO B O 1
ATOM 3191 N N . VAL B 1 120 ? -34.031 9.25 11.406 1 86.19 120 VAL B N 1
ATOM 3192 C CA . VAL B 1 120 ? -32.875 8.453 11.008 1 86.19 120 VAL B CA 1
ATOM 3193 C C . VAL B 1 120 ? -32.844 8.312 9.484 1 86.19 120 VAL B C 1
ATOM 3195 O O . VAL B 1 120 ? -33.875 7.988 8.875 1 86.19 120 VAL B O 1
ATOM 3198 N N . SER B 1 121 ? -31.781 8.539 8.914 1 89 121 SER B N 1
ATOM 3199 C CA . SER B 1 121 ? -31.656 8.531 7.461 1 89 121 SER B CA 1
ATOM 3200 C C . SER B 1 121 ? -32.062 7.184 6.871 1 89 121 SER B C 1
ATOM 3202 O O . SER B 1 121 ? -31.734 6.133 7.434 1 89 121 SER B O 1
ATOM 3204 N N . VAL B 1 122 ? -32.719 7.219 5.758 1 91.88 122 VAL B N 1
ATOM 3205 C CA . VAL B 1 122 ? -33.188 6.027 5.062 1 91.88 122 VAL B CA 1
ATOM 3206 C C . VAL B 1 122 ? -32 5.301 4.434 1 91.88 122 VAL B C 1
ATOM 3208 O O . VAL B 1 122 ? -32.125 4.133 4.055 1 91.88 122 VAL B O 1
ATOM 3211 N N . ARG B 1 123 ? -30.891 5.906 4.375 1 91.88 123 ARG B N 1
ATOM 3212 C CA . ARG B 1 123 ? -29.688 5.297 3.803 1 91.88 123 ARG B CA 1
ATOM 3213 C C . ARG B 1 123 ? -29.281 4.047 4.578 1 91.88 123 ARG B C 1
ATOM 3215 O O . ARG B 1 123 ? -28.797 3.08 3.996 1 91.88 123 ARG B O 1
ATOM 3222 N N . TYR B 1 124 ? -29.516 4.07 5.84 1 91 124 TYR B N 1
ATOM 3223 C CA . TYR B 1 124 ? -29.078 2.975 6.695 1 91 124 TYR B CA 1
ATOM 3224 C C . TYR B 1 124 ? -29.812 1.682 6.336 1 91 124 TYR B C 1
ATOM 3226 O O . TYR B 1 124 ? -29.172 0.702 5.93 1 91 124 TYR B O 1
ATOM 3234 N N . PRO B 1 125 ? -31.156 1.722 6.324 1 92.94 125 PRO B N 1
ATOM 3235 C CA . PRO B 1 125 ? -31.828 0.48 5.938 1 92.94 125 PRO B CA 1
ATOM 3236 C C . PRO B 1 125 ? -31.656 0.149 4.457 1 92.94 125 PRO B C 1
ATOM 3238 O O . PRO B 1 125 ? -31.688 -1.023 4.074 1 92.94 125 PRO B O 1
ATOM 3241 N N . LEU B 1 126 ? -31.422 1.053 3.676 1 95.06 126 LEU B N 1
ATOM 3242 C CA . LEU B 1 126 ? -31.219 0.807 2.252 1 95.06 126 LEU B CA 1
ATOM 3243 C C . LEU B 1 126 ? -29.922 0.039 2.01 1 95.06 126 LEU B C 1
ATOM 3245 O O . LEU B 1 126 ? -29.875 -0.862 1.169 1 95.06 126 LEU B O 1
ATOM 3249 N N . VAL B 1 127 ? -28.875 0.413 2.711 1 96.56 127 VAL B N 1
ATOM 3250 C CA . VAL B 1 127 ? -27.609 -0.297 2.586 1 96.56 127 VAL B CA 1
ATOM 3251 C C . VAL B 1 127 ? -27.766 -1.731 3.084 1 96.56 127 VAL B C 1
ATOM 3253 O O . VAL B 1 127 ? -27.25 -2.668 2.477 1 96.56 127 VAL B O 1
ATOM 3256 N N . GLU B 1 128 ? -28.516 -1.86 4.148 1 96.81 128 GLU B N 1
ATOM 3257 C CA . GLU B 1 128 ? -28.781 -3.193 4.676 1 96.81 128 GLU B CA 1
ATOM 3258 C C . GLU B 1 128 ? -29.531 -4.047 3.658 1 96.81 128 GLU B C 1
ATOM 3260 O O . GLU B 1 128 ? -29.141 -5.176 3.371 1 96.81 128 GLU B O 1
ATOM 3265 N N . LEU B 1 129 ? -30.547 -3.457 3.123 1 96.88 129 LEU B N 1
ATOM 3266 C CA . LEU B 1 129 ? -31.375 -4.172 2.156 1 96.88 129 LEU B CA 1
ATOM 3267 C C . LEU B 1 129 ? -30.594 -4.48 0.889 1 96.88 129 LEU B C 1
ATOM 3269 O O . LEU B 1 129 ? -30.672 -5.59 0.357 1 96.88 129 LEU B O 1
ATOM 3273 N N . LEU B 1 130 ? -29.875 -3.514 0.454 1 97.75 130 LEU B N 1
ATOM 3274 C CA . LEU B 1 130 ? -29.047 -3.689 -0.743 1 97.75 130 LEU B CA 1
ATOM 3275 C C . LEU B 1 130 ? -28.047 -4.82 -0.554 1 97.75 130 LEU B C 1
ATOM 3277 O O . LEU B 1 130 ? -27.875 -5.66 -1.441 1 97.75 130 LEU B O 1
ATOM 3281 N N . THR B 1 131 ? -27.375 -4.828 0.581 1 98.38 131 THR B N 1
ATOM 3282 C CA . THR B 1 131 ? -26.391 -5.871 0.864 1 98.38 131 THR B CA 1
ATOM 3283 C C . THR B 1 131 ? -27.062 -7.242 0.906 1 98.38 131 THR B C 1
ATOM 3285 O O . THR B 1 131 ? -26.531 -8.211 0.349 1 98.38 131 THR B O 1
ATOM 3288 N N . GLY B 1 132 ? -28.219 -7.277 1.577 1 98.31 132 GLY B N 1
ATOM 3289 C CA . GLY B 1 132 ? -28.953 -8.523 1.619 1 98.31 132 GLY B CA 1
ATOM 3290 C C . GLY B 1 132 ? -29.344 -9.031 0.245 1 98.31 132 GLY B C 1
ATOM 3291 O O . GLY B 1 132 ? -29.156 -10.211 -0.068 1 98.31 132 GLY B O 1
ATOM 3292 N N . VAL B 1 133 ? -29.844 -8.164 -0.546 1 98.19 133 VAL B N 1
ATOM 3293 C CA . VAL B 1 133 ? -30.297 -8.523 -1.885 1 98.19 133 VAL B CA 1
ATOM 3294 C C . VAL B 1 133 ? -29.109 -8.977 -2.729 1 98.19 133 VAL B C 1
ATOM 3296 O O . VAL B 1 133 ? -29.172 -10.016 -3.395 1 98.19 133 VAL B O 1
ATOM 3299 N N . LEU B 1 134 ? -28.016 -8.297 -2.713 1 98.62 134 LEU B N 1
ATOM 3300 C CA . LEU B 1 134 ? -26.875 -8.617 -3.551 1 98.62 134 LEU B CA 1
ATOM 3301 C C . LEU B 1 134 ? -26.203 -9.914 -3.096 1 98.62 134 LEU B C 1
ATOM 3303 O O . LEU B 1 134 ? -25.703 -10.68 -3.92 1 98.62 134 LEU B O 1
ATOM 3307 N N . PHE B 1 135 ? -26.156 -10.094 -1.736 1 98.5 135 PHE B N 1
ATOM 3308 C CA . PHE B 1 135 ? -25.688 -11.391 -1.249 1 98.5 135 PHE B CA 1
ATOM 3309 C C . PHE B 1 135 ? -26.578 -12.508 -1.791 1 98.5 135 PHE B C 1
ATOM 3311 O O . PHE B 1 135 ? -26.062 -13.547 -2.234 1 98.5 135 PHE B O 1
ATOM 3318 N N . GLY B 1 136 ? -27.906 -12.266 -1.765 1 98.19 136 GLY B N 1
ATOM 3319 C CA . GLY B 1 136 ? -28.828 -13.242 -2.318 1 98.19 136 GLY B CA 1
ATOM 3320 C C . GLY B 1 136 ? -28.609 -13.508 -3.795 1 98.19 136 GLY B C 1
ATOM 3321 O O . GLY B 1 136 ? -28.703 -14.648 -4.246 1 98.19 136 GLY B O 1
ATOM 3322 N N . VAL B 1 137 ? -28.312 -12.492 -4.535 1 98.06 137 VAL B N 1
ATOM 3323 C CA . VAL B 1 137 ? -28.062 -12.609 -5.969 1 98.06 137 VAL B CA 1
ATOM 3324 C C . VAL B 1 137 ? -26.828 -13.477 -6.207 1 98.06 137 VAL B C 1
ATOM 3326 O O . VAL B 1 137 ? -26.812 -14.32 -7.109 1 98.06 137 VAL B O 1
ATOM 3329 N N . VAL B 1 138 ? -25.781 -13.32 -5.414 1 98.25 138 VAL B N 1
ATOM 3330 C CA . VAL B 1 138 ? -24.578 -14.125 -5.547 1 98.25 138 VAL B CA 1
ATOM 3331 C C . VAL B 1 138 ? -24.891 -15.594 -5.289 1 98.25 138 VAL B C 1
ATOM 3333 O O . VAL B 1 138 ? -24.453 -16.469 -6.035 1 98.25 138 VAL B O 1
ATOM 3336 N N . ALA B 1 139 ? -25.703 -15.805 -4.27 1 97.69 139 ALA B N 1
ATOM 3337 C CA . ALA B 1 139 ? -26.078 -17.172 -3.924 1 97.69 139 ALA B CA 1
ATOM 3338 C C . ALA B 1 139 ? -26.969 -17.781 -5 1 97.69 139 ALA B C 1
ATOM 3340 O O . ALA B 1 139 ? -26.906 -18.984 -5.262 1 97.69 139 ALA B O 1
ATOM 3341 N N . TRP B 1 140 ? -27.781 -16.938 -5.535 1 96.31 140 TRP B N 1
ATOM 3342 C CA . TRP B 1 140 ? -28.641 -17.406 -6.617 1 96.31 140 TRP B CA 1
ATOM 3343 C C . TRP B 1 140 ? -27.812 -17.812 -7.828 1 96.31 140 TRP B C 1
ATOM 3345 O O . TRP B 1 140 ? -28.125 -18.812 -8.484 1 96.31 140 TRP B O 1
ATOM 3355 N N . ARG B 1 141 ? -26.766 -17.172 -8.094 1 95.81 141 ARG B N 1
ATOM 3356 C CA . ARG B 1 141 ? -25.938 -17.406 -9.266 1 95.81 141 ARG B CA 1
ATOM 3357 C C . ARG B 1 141 ? -25.031 -18.625 -9.07 1 95.81 141 ARG B C 1
ATOM 3359 O O . ARG B 1 141 ? -24.828 -19.406 -10.008 1 95.81 141 ARG B O 1
ATOM 3366 N N . TYR B 1 142 ? -24.422 -18.812 -7.832 1 96.06 142 TYR B N 1
ATOM 3367 C CA . TYR B 1 142 ? -23.359 -19.797 -7.676 1 96.06 142 TYR B CA 1
ATOM 3368 C C . TYR B 1 142 ? -23.781 -20.906 -6.723 1 96.06 142 TYR B C 1
ATOM 3370 O O . TYR B 1 142 ? -23.062 -21.891 -6.551 1 96.06 142 TYR B O 1
ATOM 3378 N N . GLY B 1 143 ? -24.984 -20.766 -6.094 1 94.44 143 GLY B N 1
ATOM 3379 C CA . GLY B 1 143 ? -25.5 -21.812 -5.227 1 94.44 143 GLY B CA 1
ATOM 3380 C C . GLY B 1 143 ? -24.75 -21.922 -3.91 1 94.44 143 GLY B C 1
ATOM 3381 O O . GLY B 1 143 ? -24.125 -20.953 -3.461 1 94.44 143 GLY B O 1
ATOM 3382 N N . ALA B 1 144 ? -24.906 -23.031 -3.215 1 93.19 144 ALA B N 1
ATOM 3383 C CA . ALA B 1 144 ? -24.203 -23.281 -1.959 1 93.19 144 ALA B CA 1
ATOM 3384 C C . ALA B 1 144 ? -22.781 -23.766 -2.215 1 93.19 144 ALA B C 1
ATOM 3386 O O . ALA B 1 144 ? -22.484 -24.953 -2.117 1 93.19 144 ALA B O 1
ATOM 3387 N N . ASP B 1 145 ? -21.969 -22.891 -2.549 1 94.44 145 ASP B N 1
ATOM 3388 C CA . ASP B 1 145 ? -20.594 -23.156 -2.951 1 94.44 145 ASP B CA 1
ATOM 3389 C C . ASP B 1 145 ? -19.625 -22.188 -2.264 1 94.44 145 ASP B C 1
ATOM 3391 O O . ASP B 1 145 ? -20.047 -21.156 -1.718 1 94.44 145 ASP B O 1
ATOM 3395 N N . ALA B 1 146 ? -18.422 -22.578 -2.254 1 97.06 146 ALA B N 1
ATOM 3396 C CA . ALA B 1 146 ? -17.391 -21.703 -1.703 1 97.06 146 ALA B CA 1
ATOM 3397 C C . ALA B 1 146 ? -17.328 -20.375 -2.461 1 97.06 146 ALA B C 1
ATOM 3399 O O . ALA B 1 146 ? -17.047 -19.328 -1.874 1 97.06 146 ALA B O 1
ATOM 3400 N N . VAL B 1 147 ? -17.594 -20.422 -3.736 1 97.94 147 VAL B N 1
ATOM 3401 C CA . VAL B 1 147 ? -17.594 -19.234 -4.566 1 97.94 147 VAL B CA 1
ATOM 3402 C C . VAL B 1 147 ? -18.609 -18.219 -4.023 1 97.94 147 VAL B C 1
ATOM 3404 O O . VAL B 1 147 ? -18.359 -17.016 -4.035 1 97.94 147 VAL B O 1
ATOM 3407 N N . THR B 1 148 ? -19.719 -18.703 -3.553 1 98.06 148 THR B N 1
ATOM 3408 C CA . THR B 1 148 ? -20.766 -17.828 -3 1 98.06 148 THR B CA 1
ATOM 3409 C C . THR B 1 148 ? -20.25 -17.109 -1.751 1 98.06 148 THR B C 1
ATOM 3411 O O . THR B 1 148 ? -20.453 -15.906 -1.603 1 98.06 148 THR B O 1
ATOM 3414 N N . ALA B 1 149 ? -19.594 -17.844 -0.862 1 98.12 149 ALA B N 1
ATOM 3415 C CA . ALA B 1 149 ? -19.062 -17.234 0.351 1 98.12 149 ALA B CA 1
ATOM 3416 C C . ALA B 1 149 ? -18.047 -16.125 0.013 1 98.12 149 ALA B C 1
ATOM 3418 O O . ALA B 1 149 ? -18.141 -15.023 0.548 1 98.12 149 ALA B O 1
ATOM 3419 N N . TRP B 1 150 ? -17.141 -16.422 -0.898 1 98.56 150 TRP B N 1
ATOM 3420 C CA . TRP B 1 150 ? -16.141 -15.453 -1.335 1 98.56 150 TRP B CA 1
ATOM 3421 C C . TRP B 1 150 ? -16.812 -14.281 -2.057 1 98.56 150 TRP B C 1
ATOM 3423 O O . TRP B 1 150 ? -16.406 -13.133 -1.889 1 98.56 150 TRP B O 1
ATOM 3433 N N . GLY B 1 151 ? -17.812 -14.617 -2.842 1 98.69 151 GLY B N 1
ATOM 3434 C CA . GLY B 1 151 ? -18.531 -13.578 -3.549 1 98.69 151 GLY B CA 1
ATOM 3435 C C . GLY B 1 151 ? -19.234 -12.602 -2.619 1 98.69 151 GLY B C 1
ATOM 3436 O O . GLY B 1 151 ? -19.344 -11.414 -2.93 1 98.69 151 GLY B O 1
ATOM 3437 N N . CYS B 1 152 ? -19.734 -13.133 -1.527 1 98.69 152 CYS B N 1
ATOM 3438 C CA . CYS B 1 152 ? -20.344 -12.258 -0.531 1 98.69 152 CYS B CA 1
ATOM 3439 C C . CYS B 1 152 ? -19.312 -11.305 0.068 1 98.69 152 CYS B C 1
ATOM 3441 O O . CYS B 1 152 ? -19.609 -10.133 0.293 1 98.69 152 CYS B O 1
ATOM 3443 N N . VAL B 1 153 ? -18.094 -11.773 0.284 1 98.75 153 VAL B N 1
ATOM 3444 C CA . VAL B 1 153 ? -17.016 -10.922 0.773 1 98.75 153 VAL B CA 1
ATOM 3445 C C . VAL B 1 153 ? -16.703 -9.836 -0.252 1 98.75 153 VAL B C 1
ATOM 3447 O O . VAL B 1 153 ? -16.594 -8.656 0.096 1 98.75 153 VAL B O 1
ATOM 3450 N N . LEU B 1 154 ? -16.562 -10.25 -1.484 1 98.81 154 LEU B N 1
ATOM 3451 C CA . LEU B 1 154 ? -16.328 -9.297 -2.562 1 98.81 154 LEU B CA 1
ATOM 3452 C C . LEU B 1 154 ? -17.422 -8.227 -2.586 1 98.81 154 LEU B C 1
ATOM 3454 O O . LEU B 1 154 ? -17.141 -7.035 -2.691 1 98.81 154 LEU B O 1
ATOM 3458 N N . THR B 1 155 ? -18.641 -8.688 -2.453 1 98.81 155 THR B N 1
ATOM 3459 C CA . THR B 1 155 ? -19.797 -7.793 -2.504 1 98.81 155 THR B CA 1
ATOM 3460 C C . THR B 1 155 ? -19.734 -6.766 -1.374 1 98.81 155 THR B C 1
ATOM 3462 O O . THR B 1 155 ? -19.984 -5.578 -1.593 1 98.81 155 THR B O 1
ATOM 3465 N N . ALA B 1 156 ? -19.406 -7.215 -0.208 1 98.69 156 ALA B N 1
ATOM 3466 C CA . ALA B 1 156 ? -19.297 -6.32 0.94 1 98.69 156 ALA B CA 1
ATOM 3467 C C . ALA B 1 156 ? -18.25 -5.234 0.693 1 98.69 156 ALA B C 1
ATOM 3469 O O . ALA B 1 156 ? -18.484 -4.059 0.974 1 98.69 156 ALA B O 1
ATOM 3470 N N . PHE B 1 157 ? -17.109 -5.629 0.18 1 98.69 157 PHE B N 1
ATOM 3471 C CA . PHE B 1 157 ? -16.031 -4.676 -0.107 1 98.69 157 PHE B CA 1
ATOM 3472 C C . PHE B 1 157 ? -16.469 -3.689 -1.186 1 98.69 157 PHE B C 1
ATOM 3474 O O . PHE B 1 157 ? -16.219 -2.488 -1.071 1 98.69 157 PHE B O 1
ATOM 3481 N N . VAL B 1 158 ? -17.094 -4.227 -2.211 1 98.31 158 VAL B N 1
ATOM 3482 C CA . VAL B 1 158 ? -17.547 -3.396 -3.322 1 98.31 158 VAL B CA 1
ATOM 3483 C C . VAL B 1 158 ? -18.531 -2.346 -2.814 1 98.31 158 VAL B C 1
ATOM 3485 O O . VAL B 1 158 ? -18.438 -1.169 -3.166 1 98.31 158 VAL B O 1
ATOM 3488 N N . LEU B 1 159 ? -19.438 -2.754 -1.996 1 98.38 159 LEU B N 1
ATOM 3489 C CA . LEU B 1 159 ? -20.438 -1.832 -1.453 1 98.38 159 LEU B CA 1
ATOM 3490 C C . LEU B 1 159 ? -19.766 -0.769 -0.585 1 98.38 159 LEU B C 1
ATOM 3492 O O . LEU B 1 159 ? -20.047 0.424 -0.738 1 98.38 159 LEU B O 1
ATOM 3496 N N . ALA B 1 160 ? -18.891 -1.18 0.278 1 98.25 160 ALA B N 1
ATOM 3497 C CA . ALA B 1 160 ? -18.188 -0.233 1.143 1 98.25 160 ALA B CA 1
ATOM 3498 C C . ALA B 1 160 ? -17.406 0.781 0.321 1 98.25 160 ALA B C 1
ATOM 3500 O O . ALA B 1 160 ? -17.516 1.989 0.547 1 98.25 160 ALA B O 1
ATOM 3501 N N . LEU B 1 161 ? -16.688 0.291 -0.64 1 97.88 161 LEU B N 1
ATOM 3502 C CA . LEU B 1 161 ? -15.844 1.154 -1.464 1 97.88 161 LEU B CA 1
ATOM 3503 C C . LEU B 1 161 ? -16.688 2.098 -2.307 1 97.88 161 LEU B C 1
ATOM 3505 O O . LEU B 1 161 ? -16.344 3.266 -2.488 1 97.88 161 LEU B O 1
ATOM 3509 N N . THR B 1 162 ? -17.797 1.6 -2.811 1 96.31 162 THR B N 1
ATOM 3510 C CA . THR B 1 162 ? -18.703 2.396 -3.643 1 96.31 162 THR B CA 1
ATOM 3511 C C . THR B 1 162 ? -19.266 3.566 -2.85 1 96.31 162 THR B C 1
ATOM 3513 O O . THR B 1 162 ? -19.203 4.715 -3.289 1 96.31 162 THR B O 1
ATOM 3516 N N . PHE B 1 163 ? -19.75 3.299 -1.681 1 96.44 163 PHE B N 1
ATOM 3517 C CA . PHE B 1 163 ? -20.391 4.344 -0.892 1 96.44 163 PHE B CA 1
ATOM 3518 C C . PHE B 1 163 ? -19.359 5.309 -0.325 1 96.44 163 PHE B C 1
ATOM 3520 O O . PHE B 1 163 ? -19.578 6.52 -0.283 1 96.44 163 PHE B O 1
ATOM 3527 N N . ILE B 1 164 ? -18.219 4.832 0.105 1 96.56 164 ILE B N 1
ATOM 3528 C CA . ILE B 1 164 ? -17.172 5.699 0.614 1 96.56 164 ILE B CA 1
ATOM 3529 C C . ILE B 1 164 ? -16.688 6.633 -0.496 1 96.56 164 ILE B C 1
ATOM 3531 O O . ILE B 1 164 ? -16.547 7.84 -0.286 1 96.56 164 ILE B O 1
ATOM 3535 N N . ASP B 1 165 ? -16.438 6.023 -1.65 1 95.12 165 ASP B N 1
ATOM 3536 C CA . ASP B 1 165 ? -15.969 6.816 -2.781 1 95.12 165 ASP B CA 1
ATOM 3537 C C . ASP B 1 165 ? -17 7.867 -3.186 1 95.12 165 ASP B C 1
ATOM 3539 O O . ASP B 1 165 ? -16.656 9.016 -3.449 1 95.12 165 ASP B O 1
ATOM 3543 N N . ALA B 1 166 ? -18.25 7.555 -3.184 1 90.62 166 ALA B N 1
ATOM 3544 C CA . ALA B 1 166 ? -19.328 8.477 -3.533 1 90.62 166 ALA B CA 1
ATOM 3545 C C . ALA B 1 166 ? -19.391 9.641 -2.549 1 90.62 166 ALA B C 1
ATOM 3547 O O . ALA B 1 166 ? -19.672 10.773 -2.939 1 90.62 166 ALA B O 1
ATOM 3548 N N . ASP B 1 167 ? -19.094 9.328 -1.299 1 92.69 167 ASP B N 1
ATOM 3549 C CA . ASP B 1 167 ? -19.203 10.336 -0.249 1 92.69 167 ASP B CA 1
ATOM 3550 C C . ASP B 1 167 ? -17.953 11.203 -0.172 1 92.69 167 ASP B C 1
ATOM 3552 O O . ASP B 1 167 ? -18.031 12.391 0.153 1 92.69 167 ASP B O 1
ATOM 3556 N N . THR B 1 168 ? -16.766 10.586 -0.417 1 91.75 168 THR B N 1
ATOM 3557 C CA . THR B 1 168 ? -15.539 11.281 -0.056 1 91.75 168 THR B CA 1
ATOM 3558 C C . THR B 1 168 ? -14.578 11.328 -1.241 1 91.75 168 THR B C 1
ATOM 3560 O O . THR B 1 168 ? -13.578 12.047 -1.209 1 91.75 168 THR B O 1
ATOM 3563 N N . GLN B 1 169 ? -14.852 10.484 -2.326 1 88.88 169 GLN B N 1
ATOM 3564 C CA . GLN B 1 169 ? -13.984 10.352 -3.492 1 88.88 169 GLN B CA 1
ATOM 3565 C C . GLN B 1 169 ? -12.664 9.688 -3.123 1 88.88 169 GLN B C 1
ATOM 3567 O O . GLN B 1 169 ? -11.633 9.945 -3.754 1 88.88 169 GLN B O 1
ATOM 3572 N N . LEU B 1 170 ? -12.727 8.938 -1.996 1 91 170 LEU B N 1
ATOM 3573 C CA . LEU B 1 170 ? -11.555 8.195 -1.537 1 91 170 LEU B CA 1
ATOM 3574 C C . LEU B 1 170 ? -11.773 6.691 -1.666 1 91 170 LEU B C 1
ATOM 3576 O O . LEU B 1 170 ? -12.875 6.199 -1.419 1 91 170 LEU B O 1
ATOM 3580 N N . LEU B 1 171 ? -10.766 6.02 -2.084 1 95.75 171 LEU B N 1
ATOM 3581 C CA . LEU B 1 171 ? -10.688 4.566 -2.02 1 95.75 171 LEU B CA 1
ATOM 3582 C C . LEU B 1 171 ? -9.609 4.121 -1.039 1 95.75 171 LEU B C 1
ATOM 3584 O O . LEU B 1 171 ? -8.438 4.027 -1.403 1 95.75 171 LEU B O 1
ATOM 3588 N N . PRO B 1 172 ? -10.008 3.83 0.187 1 96.38 172 PRO B N 1
ATOM 3589 C CA . PRO B 1 172 ? -9.031 3.547 1.24 1 96.38 172 PRO B CA 1
ATOM 3590 C C . PRO B 1 172 ? -8.164 2.326 0.933 1 96.38 172 PRO B C 1
ATOM 3592 O O . PRO B 1 172 ? -8.688 1.263 0.592 1 96.38 172 PRO B O 1
ATOM 3595 N N . ASP B 1 173 ? -6.918 2.434 1.19 1 95.44 173 ASP B N 1
ATOM 3596 C CA . ASP B 1 173 ? -5.973 1.332 1.021 1 95.44 173 ASP B CA 1
ATOM 3597 C C . ASP B 1 173 ? -6.309 0.174 1.958 1 95.44 173 ASP B C 1
ATOM 3599 O O . ASP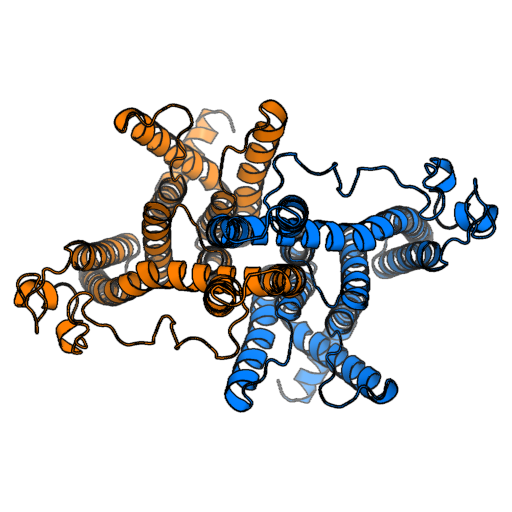 B 1 173 ? -6.074 -0.989 1.624 1 95.44 173 ASP B O 1
ATOM 3603 N N . ASP B 1 174 ? -6.887 0.47 3.031 1 95.88 174 ASP B N 1
ATOM 3604 C CA . ASP B 1 174 ? -7.238 -0.531 4.035 1 95.88 174 ASP B CA 1
ATOM 3605 C C . ASP B 1 174 ? -8.312 -1.479 3.51 1 95.88 174 ASP B C 1
ATOM 3607 O O . ASP B 1 174 ? -8.555 -2.537 4.094 1 95.88 174 ASP B O 1
ATOM 3611 N N . LEU B 1 175 ? -8.906 -1.059 2.453 1 97.75 175 LEU B N 1
ATOM 3612 C CA . LEU B 1 175 ? -9.906 -1.922 1.83 1 97.75 175 LEU B CA 1
ATOM 3613 C C . LEU B 1 175 ? -9.398 -2.459 0.496 1 97.75 175 LEU B C 1
ATOM 3615 O O . LEU B 1 175 ? -9.477 -3.662 0.237 1 97.75 175 LEU B O 1
ATOM 3619 N N . THR B 1 176 ? -8.781 -1.631 -0.297 1 97.69 176 THR B N 1
ATOM 3620 C CA . THR B 1 176 ? -8.391 -2.012 -1.651 1 97.69 176 THR B CA 1
ATOM 3621 C C . THR B 1 176 ? -7.27 -3.045 -1.623 1 97.69 176 THR B C 1
ATOM 3623 O O . THR B 1 176 ? -7.312 -4.035 -2.354 1 97.69 176 THR B O 1
ATOM 3626 N N . LEU B 1 177 ? -6.309 -2.818 -0.741 1 97.06 177 LEU B N 1
ATOM 3627 C CA . LEU B 1 177 ? -5.156 -3.709 -0.731 1 97.06 177 LEU B CA 1
ATOM 3628 C C . LEU B 1 177 ? -5.543 -5.094 -0.226 1 97.06 177 LEU B C 1
ATOM 3630 O O . LEU B 1 177 ? -5.23 -6.102 -0.865 1 97.06 177 LEU B O 1
ATOM 3634 N N . PRO B 1 178 ? -6.258 -5.199 0.877 1 97.81 178 PRO B N 1
ATOM 3635 C CA . PRO B 1 178 ? -6.723 -6.527 1.278 1 97.81 178 PRO B CA 1
ATOM 3636 C C . PRO B 1 178 ? -7.602 -7.188 0.219 1 97.81 178 PRO B C 1
ATOM 3638 O O . PRO B 1 178 ? -7.574 -8.414 0.064 1 97.81 178 PRO B O 1
ATOM 3641 N N . LEU B 1 179 ? -8.375 -6.34 -0.453 1 98.56 179 LEU B N 1
ATOM 3642 C CA . LEU B 1 179 ? -9.25 -6.891 -1.479 1 98.56 179 LEU B CA 1
ATOM 3643 C C . LEU B 1 179 ? -8.438 -7.559 -2.584 1 98.56 179 LEU B C 1
ATOM 3645 O O . LEU B 1 179 ? -8.852 -8.586 -3.131 1 98.56 179 LEU B O 1
ATOM 3649 N N . VAL B 1 180 ? -7.285 -7.02 -2.924 1 98.69 180 VAL B N 1
ATOM 3650 C CA . VAL B 1 180 ? -6.402 -7.629 -3.912 1 98.69 180 VAL B CA 1
ATOM 3651 C C . VAL B 1 180 ? -5.969 -9.016 -3.436 1 98.69 180 VAL B C 1
ATOM 3653 O O . VAL B 1 180 ? -6.094 -9.992 -4.172 1 98.69 180 VAL B O 1
ATOM 3656 N N . TRP B 1 181 ? -5.547 -9.109 -2.232 1 98.62 181 TRP B N 1
ATOM 3657 C CA . TRP B 1 181 ? -5.008 -10.359 -1.717 1 98.62 181 TRP B CA 1
ATOM 3658 C C . TRP B 1 181 ? -6.117 -11.383 -1.508 1 98.62 181 TRP B C 1
ATOM 3660 O O . TRP B 1 181 ? -5.906 -12.586 -1.704 1 98.62 181 TRP B O 1
ATOM 3670 N N . LEU B 1 182 ? -7.301 -10.93 -1.106 1 98.69 182 LEU B N 1
ATOM 3671 C CA . LEU B 1 182 ? -8.438 -11.836 -0.993 1 98.69 182 LEU B CA 1
ATOM 3672 C C . LEU B 1 182 ? -8.789 -12.438 -2.35 1 98.69 182 LEU B C 1
ATOM 3674 O O . LEU B 1 182 ? -9.219 -13.594 -2.428 1 98.69 182 LEU B O 1
ATOM 3678 N N . GLY B 1 183 ? -8.625 -11.602 -3.391 1 98.81 183 GLY B N 1
ATOM 3679 C CA . GLY B 1 183 ? -8.852 -12.125 -4.727 1 98.81 183 GLY B CA 1
ATOM 3680 C C . GLY B 1 183 ? -7.895 -13.242 -5.105 1 98.81 183 GLY B C 1
ATOM 3681 O O . GLY B 1 183 ? -8.297 -14.242 -5.695 1 98.81 183 GLY B O 1
ATOM 3682 N N . LEU B 1 184 ? -6.648 -13.078 -4.746 1 98.69 184 LEU B N 1
ATOM 3683 C CA . LEU B 1 184 ? -5.664 -14.117 -5.016 1 98.69 184 LEU B CA 1
ATOM 3684 C C . LEU B 1 184 ? -5.973 -15.383 -4.219 1 98.69 184 LEU B C 1
ATOM 3686 O O . LEU B 1 184 ? -5.91 -16.484 -4.758 1 98.69 184 LEU B O 1
ATOM 3690 N N . LEU B 1 185 ? -6.34 -15.234 -2.979 1 98.56 185 LEU B N 1
ATOM 3691 C CA . LEU B 1 185 ? -6.652 -16.375 -2.125 1 98.56 185 LEU B CA 1
ATOM 3692 C C . LEU B 1 185 ? -7.926 -17.078 -2.592 1 98.56 185 LEU B C 1
ATOM 3694 O O . LEU B 1 185 ? -8.031 -18.297 -2.508 1 98.56 185 LEU B O 1
ATOM 3698 N N . PHE B 1 186 ? -8.906 -16.266 -3.109 1 98.69 186 PHE B N 1
ATOM 3699 C CA . PHE B 1 186 ? -10.133 -16.797 -3.684 1 98.69 186 PHE B CA 1
ATOM 3700 C C . PHE B 1 186 ? -9.828 -17.75 -4.828 1 98.69 186 PHE B C 1
ATOM 3702 O O . PHE B 1 186 ? -10.336 -18.875 -4.859 1 98.69 186 PHE B O 1
ATOM 3709 N N . ASN B 1 187 ? -8.953 -17.312 -5.672 1 98.5 187 ASN B N 1
ATOM 3710 C CA . ASN B 1 187 ? -8.641 -18.141 -6.832 1 98.5 187 ASN B CA 1
ATOM 3711 C C . ASN B 1 187 ? -7.746 -19.312 -6.461 1 98.5 187 ASN B C 1
ATOM 3713 O O . ASN B 1 187 ? -7.828 -20.375 -7.074 1 98.5 187 ASN B O 1
ATOM 3717 N N . LEU B 1 188 ? -6.941 -19.109 -5.434 1 97.12 188 LEU B N 1
ATOM 3718 C CA . LEU B 1 188 ? -6.152 -20.219 -4.906 1 97.12 188 LEU B CA 1
ATOM 3719 C C . LEU B 1 188 ? -7.055 -21.297 -4.324 1 97.12 188 LEU B C 1
ATOM 3721 O O . LEU B 1 188 ? -6.785 -22.5 -4.484 1 97.12 188 LEU B O 1
ATOM 3725 N N . HIS B 1 189 ? -8.078 -20.906 -3.742 1 97.19 189 HIS B N 1
ATOM 3726 C CA . HIS B 1 189 ? -8.977 -21.812 -3.053 1 97.19 189 HIS B CA 1
ATOM 3727 C C . HIS B 1 189 ? -9.945 -22.484 -4.031 1 97.19 189 HIS B C 1
ATOM 3729 O O . HIS B 1 189 ? -10.156 -23.688 -3.973 1 97.19 189 HIS B O 1
ATOM 3735 N N . THR B 1 190 ? -10.523 -21.734 -4.961 1 97.38 190 THR B N 1
ATOM 3736 C CA . THR B 1 190 ? -11.656 -22.219 -5.734 1 97.38 190 THR B CA 1
ATOM 3737 C C . THR B 1 190 ? -11.234 -22.578 -7.156 1 97.38 190 THR B C 1
ATOM 3739 O O . THR B 1 190 ? -11.922 -23.344 -7.844 1 97.38 190 THR B O 1
ATOM 3742 N N . GLY B 1 191 ? -10.133 -21.906 -7.559 1 97.25 191 GLY B N 1
ATOM 3743 C CA . GLY B 1 191 ? -9.75 -22.125 -8.945 1 97.25 191 GLY B CA 1
ATOM 3744 C C . GLY B 1 191 ? -10.711 -21.484 -9.93 1 97.25 191 GLY B C 1
ATOM 3745 O O . GLY B 1 191 ? -10.867 -21.969 -11.055 1 97.25 191 GLY B O 1
ATOM 3746 N N . PHE B 1 192 ? -11.461 -20.453 -9.492 1 97.38 192 PHE B N 1
ATOM 3747 C CA . PHE B 1 192 ? -12.398 -19.734 -10.352 1 97.38 192 PHE B CA 1
ATOM 3748 C C . PHE B 1 192 ? -11.727 -19.328 -11.656 1 97.38 192 PHE B C 1
ATOM 3750 O O . PHE B 1 192 ? -12.32 -19.453 -12.734 1 97.38 192 PHE B O 1
ATOM 3757 N N . VAL B 1 193 ? -10.508 -18.828 -11.609 1 97.62 193 VAL B N 1
ATOM 3758 C CA . VAL B 1 193 ? -9.547 -18.656 -12.695 1 97.62 193 VAL B CA 1
ATOM 3759 C C . VAL B 1 193 ? -8.172 -19.156 -12.25 1 97.62 193 VAL B C 1
ATOM 3761 O O . VAL B 1 193 ? -7.906 -19.281 -11.055 1 97.62 193 VAL B O 1
ATOM 3764 N N . PRO B 1 194 ? -7.359 -19.516 -13.242 1 97.94 194 PRO B N 1
ATOM 3765 C CA . PRO B 1 194 ? -6.012 -19.906 -12.828 1 97.94 194 PRO B CA 1
ATOM 3766 C C . PRO B 1 194 ? -5.297 -18.812 -12.031 1 97.94 194 PRO B C 1
ATOM 3768 O O . PRO B 1 194 ? -5.441 -17.625 -12.336 1 97.94 194 PRO B O 1
ATOM 3771 N N . LEU B 1 195 ? -4.582 -19.25 -11.023 1 98.19 195 LEU B N 1
ATOM 3772 C CA . LEU B 1 195 ? -3.885 -18.312 -10.156 1 98.19 195 LEU B CA 1
ATOM 3773 C C . LEU B 1 195 ? -2.982 -17.391 -10.977 1 98.19 195 LEU B C 1
ATOM 3775 O O . LEU B 1 195 ? -2.834 -16.203 -10.648 1 98.19 195 LEU B O 1
ATOM 3779 N N . SER B 1 196 ? -2.328 -17.906 -12.016 1 98.19 196 SER B N 1
ATOM 3780 C CA . SER B 1 196 ? -1.503 -17.078 -12.898 1 98.19 196 SER B CA 1
ATOM 3781 C C . SER B 1 196 ? -2.311 -15.945 -13.516 1 98.19 196 SER B C 1
ATOM 3783 O O .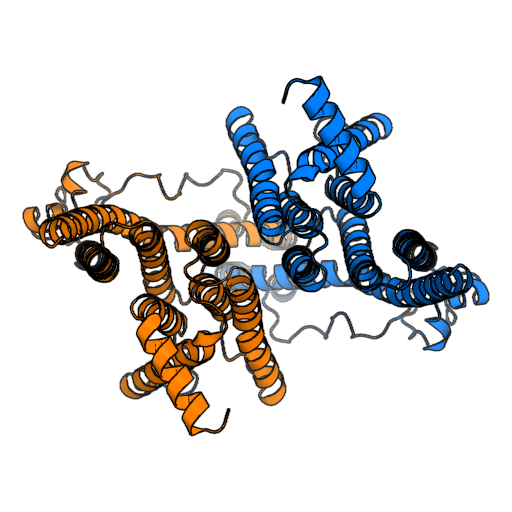 SER B 1 196 ? -1.832 -14.812 -13.594 1 98.19 196 SER B O 1
ATOM 3785 N N . GLN B 1 197 ? -3.557 -16.234 -13.875 1 97.88 197 GLN B N 1
ATOM 3786 C CA . GLN B 1 197 ? -4.438 -15.227 -14.461 1 97.88 197 GLN B CA 1
ATOM 3787 C C . GLN B 1 197 ? -4.824 -14.172 -13.422 1 97.88 197 GLN B C 1
ATOM 3789 O O . GLN B 1 197 ? -4.988 -13 -13.758 1 97.88 197 GLN B O 1
ATOM 3794 N N . ALA B 1 198 ? -5 -14.641 -12.211 1 98.62 198 ALA B N 1
ATOM 3795 C CA . ALA B 1 198 ? -5.328 -13.719 -11.125 1 98.62 198 ALA B CA 1
ATOM 3796 C C . ALA B 1 198 ? -4.176 -12.75 -10.859 1 98.62 198 ALA B C 1
ATOM 3798 O O . ALA B 1 198 ? -4.387 -11.547 -10.695 1 98.62 198 ALA B O 1
ATOM 3799 N N . VAL B 1 199 ? -2.938 -13.266 -10.836 1 98.56 199 VAL B N 1
ATOM 3800 C CA . VAL B 1 199 ? -1.756 -12.445 -10.594 1 98.56 199 VAL B CA 1
ATOM 3801 C C . VAL B 1 199 ? -1.568 -11.453 -11.742 1 98.56 199 VAL B C 1
ATOM 3803 O O . VAL B 1 199 ? -1.391 -10.258 -11.516 1 98.56 199 VAL B O 1
ATOM 3806 N N . TRP B 1 200 ? -1.693 -11.922 -12.953 1 98.12 200 TRP B N 1
ATOM 3807 C CA . TRP B 1 200 ? -1.6 -11.039 -14.109 1 98.12 200 TRP B CA 1
ATOM 3808 C C . TRP B 1 200 ? -2.725 -10.008 -14.102 1 98.12 200 TRP B C 1
ATOM 3810 O O . TRP B 1 200 ? -2.535 -8.867 -14.523 1 98.12 200 TRP B O 1
ATOM 3820 N N . GLY B 1 201 ? -3.883 -10.484 -13.68 1 98.38 201 GLY B N 1
ATOM 3821 C CA . GLY B 1 201 ? -5.004 -9.562 -13.578 1 98.38 201 GLY B CA 1
ATOM 3822 C C . GLY B 1 201 ? -4.738 -8.398 -12.641 1 98.38 201 GLY B C 1
ATOM 3823 O O . GLY B 1 201 ? -5.055 -7.25 -12.969 1 98.38 201 GLY B O 1
ATOM 3824 N N . ALA B 1 202 ? -4.191 -8.711 -11.5 1 98.62 202 ALA B N 1
ATOM 3825 C CA . ALA B 1 202 ? -3.848 -7.664 -10.539 1 98.62 202 ALA B CA 1
ATOM 3826 C C . ALA B 1 202 ? -2.799 -6.715 -11.117 1 98.62 202 ALA B C 1
ATOM 3828 O O . ALA B 1 202 ? -2.961 -5.496 -11.062 1 98.62 202 ALA B O 1
ATOM 3829 N N . VAL B 1 203 ? -1.763 -7.258 -11.719 1 98.38 203 VAL B N 1
ATOM 3830 C CA . VAL B 1 203 ? -0.653 -6.473 -12.25 1 98.38 203 VAL B CA 1
ATOM 3831 C C . VAL B 1 203 ? -1.13 -5.645 -13.445 1 98.38 203 VAL B C 1
ATOM 3833 O O . VAL B 1 203 ? -0.897 -4.434 -13.5 1 98.38 203 VAL B O 1
ATOM 3836 N N . ALA B 1 204 ? -1.808 -6.281 -14.32 1 98 204 ALA B N 1
ATOM 3837 C CA . ALA B 1 204 ? -2.309 -5.586 -15.5 1 98 204 ALA B CA 1
ATOM 3838 C C . ALA B 1 204 ? -3.357 -4.543 -15.125 1 98 204 ALA B C 1
ATOM 3840 O O . ALA B 1 204 ? -3.42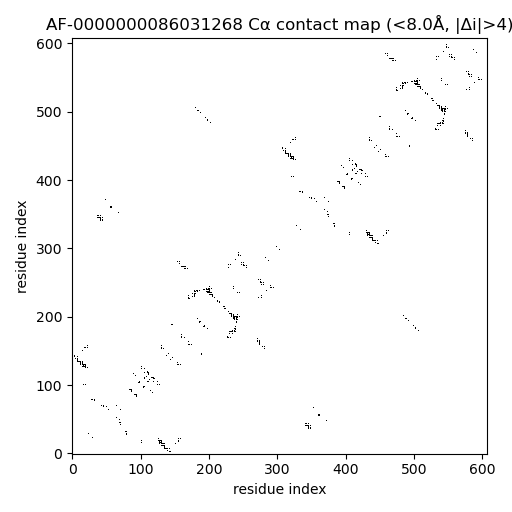8 -3.473 -15.734 1 98 204 ALA B O 1
ATOM 3841 N N . GLY B 1 205 ? -4.195 -4.938 -14.211 1 97.81 205 GLY B N 1
ATOM 3842 C CA . GLY B 1 205 ? -5.176 -3.971 -13.742 1 97.81 205 GLY B CA 1
ATOM 3843 C C . GLY B 1 205 ? -4.555 -2.689 -13.219 1 97.81 205 GLY B C 1
ATOM 3844 O O . GLY B 1 205 ? -4.898 -1.596 -13.672 1 97.81 205 GLY B O 1
ATOM 3845 N N . TYR B 1 206 ? -3.607 -2.801 -12.359 1 97.88 206 TYR B N 1
ATOM 3846 C CA . TYR B 1 206 ? -2.926 -1.632 -11.812 1 97.88 206 TYR B CA 1
ATOM 3847 C C . TYR B 1 206 ? -2.176 -0.881 -12.906 1 97.88 206 TYR B C 1
ATOM 3849 O O . TYR B 1 206 ? -2.336 0.333 -13.062 1 97.88 206 TYR B O 1
ATOM 3857 N N . MET B 1 207 ? -1.392 -1.584 -13.672 1 97.31 207 MET B N 1
ATOM 3858 C CA . MET B 1 207 ? -0.453 -0.971 -14.609 1 97.31 207 MET B CA 1
ATOM 3859 C C . MET B 1 207 ? -1.193 -0.306 -15.766 1 97.31 207 MET B C 1
ATOM 3861 O O . MET B 1 207 ? -0.742 0.712 -16.297 1 97.31 207 MET B O 1
ATOM 3865 N N . SER B 1 208 ? -2.291 -0.855 -16.172 1 96.06 208 SER B N 1
ATOM 3866 C CA . SER B 1 208 ? -3.025 -0.279 -17.297 1 96.06 208 SER B CA 1
ATOM 3867 C C . SER B 1 208 ? -3.521 1.126 -16.969 1 96.06 208 SER B C 1
ATOM 3869 O O . SER B 1 208 ? -3.271 2.068 -17.719 1 96.06 208 SER B O 1
ATOM 3871 N N . LEU B 1 209 ? -4.129 1.251 -15.828 1 94.38 209 LEU B N 1
ATOM 3872 C CA . LEU B 1 209 ? -4.633 2.57 -15.461 1 94.38 209 LEU B CA 1
ATOM 3873 C C . LEU B 1 209 ? -3.494 3.5 -15.062 1 94.38 209 LEU B C 1
ATOM 3875 O O . LEU B 1 209 ? -3.547 4.703 -15.32 1 94.38 209 LEU B O 1
ATOM 3879 N N . TRP B 1 210 ? -2.504 2.934 -14.406 1 94.06 210 TRP B N 1
ATOM 3880 C CA . TRP B 1 210 ? -1.332 3.732 -14.07 1 94.06 210 TRP B CA 1
ATOM 3881 C C . TRP B 1 210 ? -0.678 4.305 -15.32 1 94.06 210 TRP B C 1
ATOM 3883 O O . TRP B 1 210 ? -0.306 5.48 -15.352 1 94.06 210 TRP B O 1
ATOM 3893 N N . THR B 1 211 ? -0.498 3.51 -16.328 1 95.06 211 THR B N 1
ATOM 3894 C CA . THR B 1 211 ? 0.102 3.947 -17.578 1 95.06 211 THR B CA 1
ATOM 3895 C C . THR B 1 211 ? -0.764 5.008 -18.25 1 95.06 211 THR B C 1
ATOM 3897 O O . THR B 1 211 ? -0.249 6.008 -18.766 1 95.06 211 THR B O 1
ATOM 3900 N N . LEU B 1 212 ? -2.004 4.773 -18.266 1 90.5 212 LEU B N 1
ATOM 3901 C CA . LEU B 1 212 ? -2.924 5.758 -18.828 1 90.5 212 LEU B CA 1
ATOM 3902 C C . LEU B 1 212 ? -2.812 7.086 -18.094 1 90.5 212 LEU B C 1
ATOM 3904 O O . LEU B 1 212 ? -2.799 8.148 -18.719 1 90.5 212 LEU B O 1
ATOM 3908 N N . TYR B 1 213 ? -2.783 7.027 -16.859 1 90.5 213 TYR B N 1
ATOM 3909 C CA . TYR B 1 213 ? -2.648 8.219 -16.031 1 90.5 213 TYR B CA 1
ATOM 3910 C C . TYR B 1 213 ? -1.365 8.969 -16.344 1 90.5 213 TYR B C 1
ATOM 3912 O O . TYR B 1 213 ? -1.383 10.188 -16.531 1 90.5 213 TYR B O 1
ATOM 3920 N N . GLN B 1 214 ? -0.279 8.234 -16.406 1 91.56 214 GLN B N 1
ATOM 3921 C CA . GLN B 1 214 ? 1.013 8.859 -16.672 1 91.56 214 GLN B CA 1
ATOM 3922 C C . GLN B 1 214 ? 1.037 9.5 -18.047 1 91.56 214 GLN B C 1
ATOM 3924 O O . GLN B 1 214 ? 1.566 10.602 -18.219 1 91.56 214 GLN B O 1
ATOM 3929 N N . THR B 1 215 ? 0.546 8.805 -18.984 1 92.69 215 THR B N 1
ATOM 3930 C CA . THR B 1 215 ? 0.51 9.312 -20.344 1 92.69 215 THR B CA 1
ATOM 3931 C C . THR B 1 215 ? -0.363 10.562 -20.438 1 92.69 215 THR B C 1
ATOM 3933 O O . THR B 1 215 ? 0.02 11.547 -21.062 1 92.69 215 THR B O 1
ATOM 3936 N N . PHE B 1 216 ? -1.476 10.516 -19.812 1 89.44 216 PHE B N 1
ATOM 3937 C CA . PHE B 1 216 ? -2.375 11.656 -19.781 1 89.44 216 PHE B CA 1
ATOM 3938 C C . PHE B 1 216 ? -1.711 12.852 -19.094 1 89.44 216 PHE B C 1
ATOM 3940 O O . PHE B 1 216 ? -1.797 13.977 -19.594 1 89.44 216 PHE B O 1
ATOM 3947 N N . LYS B 1 217 ? -1.081 12.578 -18.031 1 89.81 217 LYS B N 1
ATOM 3948 C CA . LYS B 1 217 ? -0.398 13.633 -17.281 1 89.81 217 LYS B CA 1
ATOM 3949 C C . LYS B 1 217 ? 0.739 14.234 -18.094 1 89.81 217 LYS B C 1
ATOM 3951 O O . LYS B 1 217 ? 0.943 15.453 -18.094 1 89.81 217 LYS B O 1
ATOM 3956 N N . LEU B 1 218 ? 1.462 13.445 -18.75 1 89.12 218 LEU B N 1
ATOM 3957 C CA . LEU B 1 218 ? 2.566 13.906 -19.578 1 89.12 218 LEU B CA 1
ATOM 3958 C C . LEU B 1 218 ? 2.059 14.781 -20.719 1 89.12 218 LEU B C 1
ATOM 3960 O O . LEU B 1 218 ? 2.689 15.781 -21.062 1 89.12 218 LEU B O 1
ATOM 3964 N N . LEU B 1 219 ? 0.924 14.508 -21.234 1 90.81 219 LEU B N 1
ATOM 3965 C CA . LEU B 1 219 ? 0.392 15.188 -22.422 1 90.81 219 LEU B CA 1
ATOM 3966 C C . LEU B 1 219 ? -0.359 16.453 -22.031 1 90.81 219 LEU B C 1
ATOM 3968 O O . LEU B 1 219 ? -0.338 17.438 -22.766 1 90.81 219 LEU B O 1
ATOM 3972 N N . THR B 1 220 ? -1.035 16.453 -20.906 1 87.5 220 THR B N 1
ATOM 3973 C CA . THR B 1 220 ? -1.935 17.562 -20.578 1 87.5 220 THR B CA 1
ATOM 3974 C C . THR B 1 220 ? -1.412 18.344 -19.391 1 87.5 220 THR B C 1
ATOM 3976 O O . THR B 1 220 ? -1.849 19.469 -19.141 1 87.5 220 THR B O 1
ATOM 3979 N N . GLY B 1 221 ? -0.631 17.641 -18.594 1 82.44 221 GLY B N 1
ATOM 3980 C CA . GLY B 1 221 ? -0.136 18.281 -17.375 1 82.44 221 GLY B CA 1
ATOM 3981 C C . GLY B 1 221 ? -1.106 18.188 -16.219 1 82.44 221 GLY B C 1
ATOM 3982 O O . GLY B 1 221 ? -0.812 18.656 -15.117 1 82.44 221 GLY B O 1
ATOM 3983 N N . LYS B 1 222 ? -2.201 17.547 -16.516 1 83 222 LYS B N 1
ATOM 3984 C CA . LYS B 1 222 ? -3.232 17.453 -15.477 1 83 222 LYS B CA 1
ATOM 3985 C C . LYS B 1 222 ? -3.377 16.016 -14.984 1 83 222 LYS B C 1
ATOM 3987 O O . LYS B 1 222 ? -3.055 15.07 -15.703 1 83 222 LYS B O 1
ATOM 3992 N N . GLU B 1 223 ? -3.775 16.031 -13.68 1 79.69 223 GLU B N 1
ATOM 3993 C CA . GLU B 1 223 ? -4.059 14.703 -13.133 1 79.69 223 GLU B CA 1
ATOM 3994 C C . GLU B 1 223 ? -5.5 14.289 -13.406 1 79.69 223 GLU B C 1
ATOM 3996 O O . GLU B 1 223 ? -6.434 15.031 -13.094 1 79.69 223 GLU B O 1
ATOM 4001 N N . GLY B 1 224 ? -5.762 13.234 -14.086 1 68.62 224 GLY B N 1
ATOM 4002 C CA . GLY B 1 224 ? -7.082 12.867 -14.57 1 68.62 224 GLY B CA 1
ATOM 4003 C C . GLY B 1 224 ? -7.793 11.875 -13.672 1 68.62 224 GLY B C 1
ATOM 4004 O O . GLY B 1 224 ? -9.016 11.727 -13.75 1 68.62 224 GLY B O 1
ATOM 4005 N N . MET B 1 225 ? -7.051 11.094 -12.953 1 78.81 225 MET B N 1
ATOM 4006 C CA . MET B 1 225 ? -7.719 10.039 -12.195 1 78.81 225 MET B CA 1
ATOM 4007 C C . MET B 1 225 ? -7.023 9.805 -10.859 1 78.81 225 MET B C 1
ATOM 4009 O O . MET B 1 225 ? -5.852 10.141 -10.695 1 78.81 225 MET B O 1
ATOM 4013 N N . GLY B 1 226 ? -7.789 9.289 -9.945 1 80.31 226 GLY B N 1
ATOM 4014 C CA . GLY B 1 226 ? -7.234 9.023 -8.625 1 80.31 226 GLY B CA 1
ATOM 4015 C C . GLY B 1 226 ? -6.402 7.754 -8.57 1 80.31 226 GLY B C 1
ATOM 4016 O O . GLY B 1 226 ? -6.688 6.789 -9.289 1 80.31 226 GLY B O 1
ATOM 4017 N N . HIS B 1 227 ? -5.469 7.664 -7.715 1 86.94 227 HIS B N 1
ATOM 4018 C CA . HIS B 1 227 ? -4.582 6.52 -7.531 1 86.94 227 HIS B CA 1
ATOM 4019 C C . HIS B 1 227 ? -5.336 5.328 -6.953 1 86.94 227 HIS B C 1
ATOM 4021 O O . HIS B 1 227 ? -4.898 4.184 -7.09 1 86.94 227 HIS B O 1
ATOM 4027 N N . GLY B 1 228 ? -6.477 5.617 -6.402 1 92.62 228 GLY B N 1
ATOM 4028 C CA . GLY B 1 228 ? -7.293 4.555 -5.836 1 92.62 228 GLY B CA 1
ATOM 4029 C C . GLY B 1 228 ? -7.895 3.641 -6.887 1 92.62 228 GLY B C 1
ATOM 4030 O O . GLY B 1 228 ? -8.109 2.453 -6.633 1 92.62 228 GLY B O 1
ATOM 4031 N N . ASP B 1 229 ? -8.102 4.238 -8.016 1 94.88 229 ASP B N 1
ATOM 4032 C CA . ASP B 1 229 ? -8.719 3.473 -9.102 1 94.88 229 ASP B CA 1
ATOM 4033 C C . ASP B 1 229 ? -7.773 2.387 -9.609 1 94.88 229 ASP B C 1
ATOM 4035 O O . ASP B 1 229 ? -8.219 1.306 -10 1 94.88 229 ASP B O 1
ATOM 4039 N N . PHE B 1 230 ? -6.426 2.668 -9.531 1 95.75 230 PHE B N 1
ATOM 4040 C CA . PHE B 1 230 ? -5.445 1.664 -9.93 1 95.75 230 PHE B CA 1
ATOM 4041 C C . PHE B 1 230 ? -5.555 0.427 -9.039 1 95.75 230 PHE B C 1
ATOM 4043 O O . PHE B 1 230 ? -5.582 -0.699 -9.547 1 95.75 230 PHE B O 1
ATOM 4050 N N . LYS B 1 231 ? -5.613 0.648 -7.82 1 97.56 231 LYS B N 1
ATOM 4051 C CA . LYS B 1 231 ? -5.645 -0.43 -6.836 1 97.56 231 LYS B CA 1
ATOM 4052 C C . LYS B 1 231 ? -6.957 -1.201 -6.902 1 97.56 231 LYS B C 1
ATOM 4054 O O . LYS B 1 231 ? -6.98 -2.42 -6.719 1 97.56 231 LYS B O 1
ATOM 4059 N N . LEU B 1 232 ? -7.969 -0.436 -7.141 1 97.94 232 LEU B N 1
ATOM 4060 C CA . LEU B 1 232 ? -9.266 -1.094 -7.258 1 97.94 232 LEU B CA 1
ATOM 4061 C C . LEU B 1 232 ? -9.305 -2.008 -8.477 1 97.94 232 LEU B C 1
ATOM 4063 O O . LEU B 1 232 ? -9.797 -3.135 -8.398 1 97.94 232 LEU B O 1
ATOM 4067 N N . LEU B 1 233 ? -8.812 -1.512 -9.594 1 97.94 233 LEU B N 1
ATOM 4068 C CA . LEU B 1 233 ? -8.797 -2.359 -10.781 1 97.94 233 LEU B CA 1
ATOM 4069 C C . LEU B 1 233 ? -7.871 -3.557 -10.578 1 97.94 233 LEU B C 1
ATOM 4071 O O . LEU B 1 233 ? -8.148 -4.648 -11.086 1 97.94 233 LEU B O 1
ATOM 4075 N N . ALA B 1 234 ? -6.773 -3.336 -9.898 1 98.62 234 ALA B N 1
ATOM 4076 C CA . ALA B 1 234 ? -5.922 -4.461 -9.523 1 98.62 234 ALA B CA 1
ATOM 4077 C C . ALA B 1 234 ? -6.703 -5.504 -8.734 1 98.62 234 ALA B C 1
ATOM 4079 O O . ALA B 1 234 ? -6.566 -6.707 -8.977 1 98.62 234 ALA B O 1
ATOM 4080 N N . ALA B 1 235 ? -7.512 -5.035 -7.812 1 98.75 235 ALA B N 1
ATOM 4081 C CA . ALA B 1 235 ? -8.328 -5.945 -7.012 1 98.75 235 ALA B CA 1
ATOM 4082 C C . ALA B 1 235 ? -9.312 -6.711 -7.887 1 98.75 235 ALA B C 1
ATOM 4084 O O . ALA B 1 235 ? -9.438 -7.934 -7.773 1 98.75 235 ALA B O 1
ATOM 4085 N N . VAL B 1 236 ? -9.969 -5.969 -8.75 1 98.56 236 VAL B N 1
ATOM 4086 C CA . VAL B 1 236 ? -10.914 -6.609 -9.656 1 98.56 236 VAL B CA 1
ATOM 4087 C C . VAL B 1 236 ? -10.188 -7.664 -10.5 1 98.56 236 VAL B C 1
ATOM 4089 O O . VAL B 1 236 ? -10.664 -8.789 -10.633 1 98.56 236 VAL B O 1
ATOM 4092 N N . GLY B 1 237 ? -9.047 -7.297 -10.984 1 98.56 237 GLY B N 1
ATOM 4093 C CA . GLY B 1 237 ? -8.258 -8.227 -11.773 1 98.56 237 GLY B CA 1
ATOM 4094 C C . GLY B 1 237 ? -7.84 -9.461 -11 1 98.56 237 GLY B C 1
ATOM 4095 O O . GLY B 1 237 ? -7.816 -10.57 -11.547 1 98.56 237 GLY B O 1
ATOM 4096 N N . ALA B 1 238 ? -7.484 -9.305 -9.742 1 98.81 238 ALA B N 1
ATOM 4097 C CA . ALA B 1 238 ? -7.109 -10.43 -8.891 1 98.81 238 ALA B CA 1
ATOM 4098 C C . ALA B 1 238 ? -8.273 -11.398 -8.727 1 98.81 238 ALA B C 1
ATOM 4100 O O . ALA B 1 238 ? -8.062 -12.609 -8.562 1 98.81 238 ALA B O 1
ATOM 4101 N N . TRP B 1 239 ? -9.508 -10.883 -8.789 1 98.75 239 TRP B N 1
ATOM 4102 C CA . TRP B 1 239 ? -10.68 -11.719 -8.547 1 98.75 239 TRP B CA 1
ATOM 4103 C C . TRP B 1 239 ? -11.133 -12.398 -9.828 1 98.75 239 TRP B C 1
ATOM 4105 O O . TRP B 1 239 ? -11.445 -13.594 -9.828 1 98.75 239 TRP B O 1
ATOM 4115 N N . VAL B 1 240 ? -11.102 -11.656 -10.992 1 98.38 240 VAL B N 1
ATOM 4116 C CA . VAL B 1 240 ? -11.805 -12.188 -12.164 1 98.38 240 VAL B CA 1
ATOM 4117 C C . VAL B 1 240 ? -10.797 -12.539 -13.258 1 98.38 240 VAL B C 1
ATOM 4119 O O . VAL B 1 240 ? -11.156 -13.125 -14.273 1 98.38 240 VAL B O 1
ATOM 4122 N N . GLY B 1 241 ? -9.547 -12.141 -13.055 1 97.88 241 GLY B N 1
ATOM 4123 C CA . GLY B 1 241 ? -8.516 -12.523 -14.008 1 97.88 241 GLY B CA 1
ATOM 4124 C C . GLY B 1 241 ? -8.219 -11.445 -15.031 1 97.88 241 GLY B C 1
ATOM 4125 O O . GLY B 1 241 ? -9.023 -10.531 -15.227 1 97.88 241 GLY B O 1
ATOM 4126 N N . ALA B 1 242 ? -7.168 -11.633 -15.727 1 96.94 242 ALA B N 1
ATOM 4127 C CA . ALA B 1 242 ? -6.652 -10.641 -16.672 1 96.94 242 ALA B CA 1
ATOM 4128 C C . ALA B 1 242 ? -7.5 -10.594 -17.938 1 96.94 242 ALA B C 1
ATOM 4130 O O . ALA B 1 242 ? -7.711 -9.523 -18.516 1 96.94 242 ALA B O 1
ATOM 4131 N N . ALA B 1 243 ? -8 -11.656 -18.328 1 94.94 243 ALA B N 1
ATOM 4132 C CA . ALA B 1 243 ? -8.641 -11.812 -19.625 1 94.94 243 ALA B CA 1
ATOM 4133 C C . ALA B 1 243 ? -9.898 -10.953 -19.734 1 94.94 243 ALA B C 1
ATOM 4135 O O . ALA B 1 243 ? -10.25 -10.484 -20.828 1 94.94 243 ALA B O 1
ATOM 4136 N N . VAL B 1 244 ? -10.555 -10.703 -18.656 1 95.69 244 VAL B N 1
ATOM 4137 C CA . VAL B 1 244 ? -11.852 -10.047 -18.719 1 95.69 244 VAL B CA 1
ATOM 4138 C C . VAL B 1 244 ? -11.711 -8.586 -18.297 1 95.69 244 VAL B C 1
ATOM 4140 O O . VAL B 1 244 ? -12.695 -7.84 -18.281 1 95.69 244 VAL B O 1
ATOM 4143 N N . LEU B 1 245 ? -10.555 -8.125 -18.031 1 96.06 245 LEU B N 1
ATOM 4144 C CA . LEU B 1 245 ? -10.305 -6.77 -17.562 1 96.06 245 LEU B CA 1
ATOM 4145 C C . LEU B 1 245 ? -10.75 -5.742 -18.594 1 96.06 245 LEU B C 1
ATOM 4147 O O . LEU B 1 245 ? -11.32 -4.703 -18.25 1 96.06 245 LEU B O 1
ATOM 4151 N N . PRO B 1 246 ? -10.484 -5.992 -19.891 1 94.56 246 PRO B N 1
ATOM 4152 C CA . PRO B 1 246 ? -10.938 -5.008 -20.875 1 94.56 246 PRO B CA 1
ATOM 4153 C C . PRO B 1 246 ? -12.445 -4.773 -20.844 1 94.56 246 PRO B C 1
ATOM 4155 O O . PRO B 1 246 ? -12.906 -3.646 -21.016 1 94.56 246 PRO B O 1
ATOM 4158 N N . VAL B 1 247 ? -13.172 -5.832 -20.578 1 95.12 247 VAL B N 1
ATOM 4159 C CA . VAL B 1 247 ? -14.617 -5.723 -20.484 1 95.12 247 VAL B CA 1
ATOM 4160 C C . VAL B 1 247 ? -15 -4.887 -19.266 1 95.12 247 VAL B C 1
ATOM 4162 O O . VAL B 1 247 ? -15.914 -4.062 -19.328 1 95.12 247 VAL B O 1
ATOM 4165 N N . VAL B 1 248 ? -14.312 -5.066 -18.172 1 96.44 248 VAL B N 1
ATOM 4166 C CA . VAL B 1 248 ? -14.562 -4.309 -16.953 1 96.44 248 VAL B CA 1
ATOM 4167 C C . VAL B 1 248 ? -14.32 -2.822 -17.203 1 96.44 248 VAL B C 1
ATOM 4169 O O . VAL B 1 248 ? -15.156 -1.982 -16.875 1 96.44 248 VAL B O 1
ATOM 4172 N N . VAL B 1 249 ? -13.172 -2.508 -17.812 1 95.19 249 VAL B N 1
ATOM 4173 C CA . VAL B 1 249 ? -12.789 -1.122 -18.031 1 95.19 249 VAL B CA 1
ATOM 4174 C C . VAL B 1 249 ? -13.75 -0.473 -19.031 1 95.19 249 VAL B C 1
ATOM 4176 O O . VAL B 1 249 ? -14.172 0.668 -18.828 1 95.19 249 VAL B O 1
ATOM 4179 N N . LEU B 1 250 ? -14.109 -1.188 -20.031 1 93.19 250 LEU B N 1
ATOM 4180 C CA . LEU B 1 250 ? -15.047 -0.676 -21.031 1 93.19 250 LEU B CA 1
ATOM 4181 C C . LEU B 1 250 ? -16.406 -0.406 -20.391 1 93.19 250 LEU B C 1
ATOM 4183 O O . LEU B 1 250 ? -17 0.66 -20.594 1 93.19 250 LEU B O 1
ATOM 4187 N N . GLY B 1 251 ? -16.859 -1.384 -19.703 1 94.31 251 GLY B N 1
ATOM 4188 C CA . GLY B 1 251 ? -18.141 -1.2 -19.016 1 94.31 251 GLY B CA 1
ATOM 4189 C C . GLY B 1 251 ? -18.141 -0.028 -18.062 1 94.31 251 GLY B C 1
ATOM 4190 O O . GLY B 1 251 ? -19.078 0.775 -18.047 1 94.31 251 GLY B O 1
ATOM 4191 N N . ALA B 1 252 ? -17.109 0.031 -17.234 1 94.38 252 ALA B N 1
ATOM 4192 C CA . ALA B 1 252 ? -16.984 1.118 -16.266 1 94.38 252 ALA B CA 1
ATOM 4193 C C . ALA B 1 252 ? -16.938 2.473 -16.969 1 94.38 252 ALA B C 1
ATOM 4195 O O . ALA B 1 252 ? -17.562 3.436 -16.516 1 94.38 252 ALA B O 1
ATOM 4196 N N . SER B 1 253 ? -16.203 2.566 -18.047 1 91.06 253 SER B N 1
ATOM 4197 C CA . SER B 1 253 ? -16.062 3.816 -18.781 1 91.06 253 SER B CA 1
ATOM 4198 C C . SER B 1 253 ? -17.391 4.25 -19.406 1 91.06 253 SER B C 1
ATOM 4200 O O . SER B 1 253 ? -17.719 5.434 -19.391 1 91.06 253 SER B O 1
ATOM 4202 N N . LEU B 1 254 ? -18.094 3.346 -19.938 1 91.5 254 LEU B N 1
ATOM 4203 C CA . LEU B 1 254 ? -19.391 3.65 -20.547 1 91.5 254 LEU B CA 1
ATOM 4204 C C . LEU B 1 254 ? -20.359 4.188 -19.516 1 91.5 254 LEU B C 1
ATOM 4206 O O . LEU B 1 254 ? -21.047 5.191 -19.75 1 91.5 254 LEU B O 1
ATOM 4210 N N . VAL B 1 255 ? -20.359 3.531 -18.438 1 88.06 255 VAL B N 1
ATOM 4211 C CA . VAL B 1 255 ? -21.266 3.969 -17.375 1 88.06 255 VAL B CA 1
ATOM 4212 C C . VAL B 1 255 ? -20.812 5.328 -16.844 1 88.06 255 VAL B C 1
ATOM 4214 O O . VAL B 1 255 ? -21.625 6.203 -16.578 1 88.06 255 VAL B O 1
ATOM 4217 N N . GLY B 1 256 ? -19.531 5.449 -16.688 1 85.19 256 GLY B N 1
ATOM 4218 C CA . GLY B 1 256 ? -19 6.715 -16.219 1 85.19 256 GLY B CA 1
ATOM 4219 C C . GLY B 1 256 ? -19.297 7.875 -17.141 1 85.19 256 GLY B C 1
ATOM 4220 O O . GLY B 1 256 ? -19.688 8.953 -16.688 1 85.19 256 GLY B O 1
ATOM 4221 N N . ILE B 1 257 ? -19.203 7.652 -18.359 1 84.19 257 ILE B N 1
ATOM 4222 C CA . ILE B 1 257 ? -19.469 8.68 -19.359 1 84.19 257 ILE B CA 1
ATOM 4223 C C . ILE B 1 257 ? -20.969 9.008 -19.359 1 84.19 257 ILE B C 1
ATOM 4225 O O . ILE B 1 257 ? -21.344 10.18 -19.391 1 84.19 257 ILE B O 1
ATOM 4229 N N . ALA B 1 258 ? -21.672 8.016 -19.344 1 87.56 258 ALA B N 1
ATOM 4230 C CA . ALA B 1 258 ? -23.125 8.203 -19.312 1 87.56 258 ALA B CA 1
ATOM 4231 C C . ALA B 1 258 ? -23.547 9.023 -18.094 1 87.56 258 ALA B C 1
ATOM 4233 O O . ALA B 1 258 ? -24.359 9.945 -18.219 1 87.56 258 ALA B O 1
ATOM 4234 N N . ALA B 1 259 ? -23 8.617 -17 1 83.5 259 ALA B N 1
ATOM 4235 C CA . ALA B 1 259 ? -23.328 9.336 -15.773 1 83.5 259 ALA B CA 1
ATOM 4236 C C . ALA B 1 259 ? -22.859 10.789 -15.852 1 83.5 259 ALA B C 1
ATOM 4238 O O . ALA B 1 259 ? -23.578 11.688 -15.391 1 83.5 259 ALA B O 1
ATOM 4239 N N . ALA B 1 260 ? -21.766 11.023 -16.391 1 80.88 260 ALA B N 1
ATOM 4240 C CA . ALA B 1 260 ? -21.219 12.375 -16.531 1 80.88 260 ALA B CA 1
ATOM 4241 C C . ALA B 1 260 ? -22.094 13.219 -17.453 1 80.88 260 ALA B C 1
ATOM 4243 O O . ALA B 1 260 ? -22.312 14.406 -17.203 1 80.88 260 ALA B O 1
ATOM 4244 N N . LEU B 1 261 ? -22.594 12.633 -18.469 1 82.12 261 LEU B N 1
ATOM 4245 C CA . LEU B 1 261 ? -23.438 13.336 -19.422 1 82.12 261 LEU B CA 1
ATOM 4246 C C . LEU B 1 261 ? -24.781 13.695 -18.812 1 82.12 261 LEU B C 1
ATOM 4248 O O . LEU B 1 261 ? -25.297 14.789 -19.031 1 82.12 261 LEU B O 1
ATOM 4252 N N . VAL B 1 262 ? -25.25 12.836 -18.109 1 83.19 262 VAL B N 1
ATOM 4253 C CA . VAL B 1 262 ? -26.562 13.031 -17.484 1 83.19 262 VAL B CA 1
ATOM 4254 C C . VAL B 1 262 ? -26.469 14.094 -16.391 1 83.19 262 VAL B C 1
ATOM 4256 O O . VAL B 1 262 ? -27.344 14.953 -16.281 1 83.19 262 VAL B O 1
ATOM 4259 N N . LYS B 1 263 ? -25.438 14 -15.523 1 77.31 263 LYS B N 1
ATOM 4260 C CA . LYS B 1 263 ? -25.281 14.914 -14.398 1 77.31 263 LYS B CA 1
ATOM 4261 C C . LYS B 1 263 ? -24.719 16.25 -14.859 1 77.31 263 LYS B C 1
ATOM 4263 O O . LYS B 1 263 ? -24.562 17.188 -14.062 1 77.31 263 LYS B O 1
ATOM 4268 N N . ARG B 1 264 ? -24.609 16.453 -16.125 1 68.75 264 ARG B N 1
ATOM 4269 C CA . ARG B 1 264 ? -24.031 17.656 -16.703 1 68.75 264 ARG B CA 1
ATOM 4270 C C . ARG B 1 264 ? -22.812 18.125 -15.914 1 68.75 264 ARG B C 1
ATOM 4272 O O . ARG B 1 264 ? -22.703 19.281 -15.547 1 68.75 264 ARG B O 1
ATOM 4279 N N . VAL B 1 265 ? -22.25 17.141 -15.391 1 63.84 265 VAL B N 1
ATOM 4280 C CA . VAL B 1 265 ? -21.047 17.484 -14.633 1 63.84 265 VAL B CA 1
ATOM 4281 C C . VAL B 1 265 ? -20.125 18.344 -15.492 1 63.84 265 VAL B C 1
ATOM 4283 O O . VAL B 1 265 ? -19.875 18.031 -16.672 1 63.84 265 VAL B O 1
ATOM 4286 N N . GLY B 1 266 ? -19.984 19.531 -15.133 1 59.31 266 GLY B N 1
ATOM 4287 C CA . GLY B 1 266 ? -19.156 20.484 -15.875 1 59.31 266 GLY B CA 1
ATOM 4288 C C . GLY B 1 266 ? -17.781 19.922 -16.234 1 59.31 266 GLY B C 1
ATOM 4289 O O . GLY B 1 266 ? -17.328 18.953 -15.617 1 59.31 266 GLY B O 1
ATOM 4290 N N . LYS B 1 267 ? -17.359 20.328 -17.328 1 59.44 267 LYS B N 1
ATOM 4291 C CA . LYS B 1 267 ? -16 20.016 -17.766 1 59.44 267 LYS B CA 1
ATOM 4292 C C . LYS B 1 267 ? -14.984 20.312 -16.672 1 59.44 267 LYS B C 1
ATOM 4294 O O . LYS B 1 267 ? -14.984 21.406 -16.094 1 59.44 267 LYS B O 1
ATOM 4299 N N . GLY B 1 268 ? -14.312 19.25 -16.141 1 58.81 268 GLY B N 1
ATOM 4300 C CA . GLY B 1 268 ? -13.258 19.484 -15.156 1 58.81 268 GLY B CA 1
ATOM 4301 C C . GLY B 1 268 ? -13.641 19.047 -13.75 1 58.81 268 GLY B C 1
ATOM 4302 O O . GLY B 1 268 ? -12.805 19.047 -12.852 1 58.81 268 GLY B O 1
ATOM 4303 N N . GLN B 1 269 ? -15.023 18.828 -13.586 1 62.31 269 GLN B N 1
ATOM 4304 C CA . GLN B 1 269 ? -15.391 18.422 -12.242 1 62.31 269 GLN B CA 1
ATOM 4305 C C . GLN B 1 269 ? -15.055 16.953 -12.008 1 62.31 269 GLN B C 1
ATOM 4307 O O . GLN B 1 269 ? -15.336 16.094 -12.852 1 62.31 269 GLN B O 1
ATOM 4312 N N . PRO B 1 270 ? -14.328 16.734 -10.977 1 64.88 270 PRO B N 1
ATOM 4313 C CA . PRO B 1 270 ? -13.922 15.352 -10.703 1 64.88 270 PRO B CA 1
ATOM 4314 C C . PRO B 1 270 ? -15.102 14.438 -10.375 1 64.88 270 PRO B C 1
ATOM 4316 O O . PRO B 1 270 ? -16.062 14.875 -9.742 1 64.88 270 PRO B O 1
ATOM 4319 N N . MET B 1 271 ? -15.352 13.422 -11.172 1 72.12 271 MET B N 1
ATOM 4320 C CA . MET B 1 271 ? -16.344 12.406 -10.844 1 72.12 271 MET B CA 1
ATOM 4321 C C . MET B 1 271 ? -15.672 11.141 -10.32 1 72.12 271 MET B C 1
ATOM 4323 O O . MET B 1 271 ? -14.594 10.766 -10.789 1 72.12 271 MET B O 1
ATOM 4327 N N . ALA B 1 272 ? -16.359 10.531 -9.344 1 80.62 272 ALA B N 1
ATOM 4328 C CA . ALA B 1 272 ? -15.82 9.297 -8.781 1 80.62 272 ALA B CA 1
ATOM 4329 C C . ALA B 1 272 ? -15.93 8.148 -9.781 1 80.62 272 ALA B C 1
ATOM 4331 O O . ALA B 1 272 ? -17.031 7.801 -10.211 1 80.62 272 ALA B O 1
ATOM 4332 N N . PHE B 1 273 ? -14.93 7.656 -10.227 1 87.06 273 PHE B N 1
ATOM 4333 C CA . PHE B 1 273 ? -14.883 6.555 -11.18 1 87.06 273 PHE B CA 1
ATOM 4334 C C . PHE B 1 273 ? -14.859 5.211 -10.453 1 87.06 273 PHE B C 1
ATOM 4336 O O . PHE B 1 273 ? -15.188 4.18 -11.039 1 87.06 273 PHE B O 1
ATOM 4343 N N . GLY B 1 274 ? -14.547 5.188 -9.188 1 91.19 274 GLY B N 1
ATOM 4344 C CA . GLY B 1 274 ? -14.406 3.994 -8.367 1 91.19 274 GLY B CA 1
ATOM 4345 C C . GLY B 1 274 ? -15.664 3.137 -8.359 1 91.19 274 GLY B C 1
ATOM 4346 O O . GLY B 1 274 ? -15.602 1.936 -8.633 1 91.19 274 GLY B O 1
ATOM 4347 N N . PRO B 1 275 ? -16.719 3.779 -8.18 1 94.12 275 PRO B N 1
ATOM 4348 C CA . PRO B 1 275 ? -17.969 3.025 -8.164 1 94.12 275 PRO B CA 1
ATOM 4349 C C . PRO B 1 275 ? -18.25 2.307 -9.484 1 94.12 275 PRO B C 1
ATOM 4351 O O . PRO B 1 275 ? -18.703 1.158 -9.484 1 94.12 275 PRO B O 1
ATOM 4354 N N . CYS B 1 276 ? -17.984 2.949 -10.555 1 94.12 276 CYS B N 1
ATOM 4355 C CA . CYS B 1 276 ? -18.188 2.336 -11.859 1 94.12 276 CYS B CA 1
ATOM 4356 C C . CYS B 1 276 ? -17.297 1.108 -12.031 1 94.12 276 CYS B C 1
ATOM 4358 O O . CYS B 1 276 ? -17.766 0.065 -12.5 1 94.12 276 CYS B O 1
ATOM 4360 N N . LEU B 1 277 ? -16.125 1.217 -11.641 1 95 277 LEU B N 1
ATOM 4361 C CA . LEU B 1 277 ? -15.18 0.104 -11.734 1 95 277 LEU B CA 1
ATOM 4362 C C . LEU B 1 277 ? -15.617 -1.044 -10.828 1 95 277 LEU B C 1
ATOM 4364 O O . LEU B 1 277 ? -15.578 -2.207 -11.234 1 95 277 LEU B O 1
ATOM 4368 N N . ALA B 1 278 ? -15.977 -0.716 -9.609 1 96.62 278 ALA B N 1
ATOM 4369 C CA . ALA B 1 278 ? -16.359 -1.72 -8.617 1 96.62 278 ALA B CA 1
ATOM 4370 C C . ALA B 1 278 ? -17.594 -2.494 -9.078 1 96.62 278 ALA B C 1
ATOM 4372 O O . ALA B 1 278 ? -17.625 -3.727 -9.016 1 96.62 278 ALA B O 1
ATOM 4373 N N . VAL B 1 279 ? -18.547 -1.787 -9.555 1 96.12 279 VAL B N 1
ATOM 4374 C CA . VAL B 1 279 ? -19.797 -2.408 -9.977 1 96.12 279 VAL B CA 1
ATOM 4375 C C . VAL B 1 279 ? -19.562 -3.227 -11.25 1 96.12 279 VAL B C 1
ATOM 4377 O O . VAL B 1 279 ? -20.062 -4.348 -11.367 1 96.12 279 VAL B O 1
ATOM 4380 N N . ALA B 1 280 ? -18.828 -2.652 -12.148 1 96.94 280 ALA B N 1
ATOM 4381 C CA . ALA B 1 280 ? -18.484 -3.395 -13.359 1 96.94 280 ALA B CA 1
ATOM 4382 C C . ALA B 1 280 ? -17.75 -4.688 -13.031 1 96.94 280 ALA B C 1
ATOM 4384 O O . ALA B 1 280 ? -18.047 -5.746 -13.586 1 96.94 280 ALA B O 1
ATOM 4385 N N . GLY B 1 281 ? -16.75 -4.562 -12.156 1 97.88 281 GLY B N 1
ATOM 4386 C CA . GLY B 1 281 ? -16.031 -5.746 -11.719 1 97.88 281 GLY B CA 1
ATOM 4387 C C . GLY B 1 281 ? -16.922 -6.793 -11.078 1 97.88 281 GLY B C 1
ATOM 4388 O O . GLY B 1 281 ? -16.781 -7.988 -11.344 1 97.88 281 GLY B O 1
ATOM 4389 N N . TRP B 1 282 ? -17.828 -6.348 -10.258 1 98.12 282 TRP B N 1
ATOM 4390 C CA . TRP B 1 282 ? -18.766 -7.246 -9.586 1 98.12 282 TRP B CA 1
ATOM 4391 C C . TRP B 1 282 ? -19.672 -7.941 -10.586 1 98.12 282 TRP B C 1
ATOM 4393 O O . TRP B 1 282 ? -19.938 -9.141 -10.477 1 98.12 282 TRP B O 1
ATOM 4403 N N . LEU B 1 283 ? -20.156 -7.215 -11.578 1 97.56 283 LEU B N 1
ATOM 4404 C CA . LEU B 1 283 ? -21.016 -7.781 -12.609 1 97.56 283 LEU B CA 1
ATOM 4405 C C . LEU B 1 283 ? -20.266 -8.812 -13.445 1 97.56 283 LEU B C 1
ATOM 4407 O O . LEU B 1 283 ? -20.812 -9.859 -13.789 1 97.56 283 LEU B O 1
ATOM 4411 N N . VAL B 1 284 ? -19.062 -8.477 -13.742 1 97.56 284 VAL B N 1
ATOM 4412 C CA . VAL B 1 284 ? -18.234 -9.414 -14.5 1 97.56 284 VAL B CA 1
ATOM 4413 C C . VAL B 1 284 ? -18.016 -10.68 -13.68 1 97.56 284 VAL B C 1
ATOM 4415 O O . VAL B 1 284 ? -17.984 -11.789 -14.219 1 97.56 284 VAL B O 1
ATOM 4418 N N . PHE B 1 285 ? -17.828 -10.531 -12.383 1 98.31 285 PHE B N 1
ATOM 4419 C CA . PHE B 1 285 ? -17.703 -11.688 -11.5 1 98.31 285 PHE B CA 1
ATOM 4420 C C . PHE B 1 285 ? -18.969 -12.531 -11.547 1 98.31 285 PHE B C 1
ATOM 4422 O O . PHE B 1 285 ? -18.906 -13.758 -11.656 1 98.31 285 PHE B O 1
ATOM 4429 N N . LEU B 1 286 ? -20.125 -11.891 -11.539 1 97.5 286 LEU B N 1
ATOM 4430 C CA . LEU B 1 286 ? -21.406 -12.578 -11.523 1 97.5 286 LEU B CA 1
ATOM 4431 C C . LEU B 1 286 ? -21.641 -13.32 -12.844 1 97.5 286 LEU B C 1
ATOM 4433 O O . LEU B 1 286 ? -22.219 -14.406 -12.852 1 97.5 286 LEU B O 1
ATOM 4437 N N . PHE B 1 287 ? -21.203 -12.75 -13.906 1 96.62 287 PHE B N 1
ATOM 4438 C CA . PHE B 1 287 ? -21.469 -13.328 -15.219 1 96.62 287 PHE B CA 1
ATOM 4439 C C . PHE B 1 287 ? -20.172 -13.68 -15.938 1 96.62 287 PHE B C 1
ATOM 4441 O O . PHE B 1 287 ? -20.031 -13.445 -17.141 1 96.62 287 PHE B O 1
ATOM 4448 N N . HIS B 1 288 ? -19.266 -14.164 -15.211 1 95.56 288 HIS B N 1
ATOM 4449 C CA . HIS B 1 288 ? -17.906 -14.398 -15.703 1 95.56 288 HIS B CA 1
ATOM 4450 C C . HIS B 1 288 ? -17.922 -15.32 -16.922 1 95.56 288 HIS B C 1
ATOM 4452 O O . HIS B 1 288 ? -17.234 -15.055 -17.906 1 95.56 288 HIS B O 1
ATOM 4458 N N . ASN B 1 289 ? -18.688 -16.406 -16.906 1 92.88 289 ASN B N 1
ATOM 4459 C CA . ASN B 1 289 ? -18.75 -17.375 -18 1 92.88 289 ASN B CA 1
ATOM 4460 C C . ASN B 1 289 ? -19.297 -16.734 -19.266 1 92.88 289 ASN B C 1
ATOM 4462 O O . ASN B 1 289 ? -18.781 -16.984 -20.359 1 92.88 289 ASN B O 1
ATOM 4466 N N . GLN B 1 290 ? -20.297 -15.953 -19.078 1 91.75 290 GLN B N 1
ATOM 4467 C CA . GLN B 1 290 ? -20.891 -15.273 -20.219 1 91.75 290 GLN B CA 1
ATOM 4468 C C . GLN B 1 290 ? -19.922 -14.266 -20.844 1 91.75 290 GLN B C 1
ATOM 4470 O O . GLN B 1 290 ? -19.828 -14.156 -22.062 1 91.75 290 GLN B O 1
ATOM 4475 N N . VAL B 1 291 ? -19.234 -13.609 -20.016 1 91.69 291 VAL B N 1
ATOM 4476 C CA . VAL B 1 291 ? -18.25 -12.633 -20.469 1 91.69 291 VAL B CA 1
ATOM 4477 C C . VAL B 1 291 ? -17.109 -13.344 -21.203 1 91.69 291 VAL B C 1
ATOM 4479 O O . VAL B 1 291 ? -16.656 -12.883 -22.25 1 91.69 291 VAL B O 1
ATOM 4482 N N . GLY B 1 292 ? -16.703 -14.438 -20.641 1 88.88 292 GLY B N 1
ATOM 4483 C CA . GLY B 1 292 ? -15.68 -15.234 -21.312 1 88.88 292 GLY B CA 1
ATOM 4484 C C . GLY B 1 292 ? -16.094 -15.703 -22.688 1 88.88 292 GLY B C 1
ATOM 4485 O O . GLY B 1 292 ? -15.289 -15.656 -23.625 1 88.88 292 GLY B O 1
ATOM 4486 N N . THR B 1 293 ? -17.297 -16.094 -22.797 1 87.56 293 THR B N 1
ATOM 4487 C CA . THR B 1 293 ? -17.828 -16.562 -24.078 1 87.56 293 THR B CA 1
ATOM 4488 C C . THR B 1 293 ? -17.906 -15.406 -25.078 1 87.56 293 THR B C 1
ATOM 4490 O O . THR B 1 293 ? -17.625 -15.602 -26.266 1 87.56 293 THR B O 1
ATOM 4493 N N . LEU B 1 294 ? -18.266 -14.305 -24.531 1 86.12 294 LEU B N 1
ATOM 4494 C CA . LEU B 1 294 ? -18.344 -13.125 -25.391 1 86.12 294 LEU B CA 1
ATOM 4495 C C . LEU B 1 294 ? -16.969 -12.758 -25.938 1 86.12 294 LEU B C 1
ATOM 4497 O O . LEU B 1 294 ? -16.828 -12.422 -27.109 1 86.12 294 LEU B O 1
ATOM 4501 N N . ILE B 1 295 ? -16.016 -12.852 -25.141 1 85.12 295 ILE B N 1
ATOM 4502 C CA . ILE B 1 295 ? -14.648 -12.523 -25.547 1 85.12 295 ILE B CA 1
ATOM 4503 C C . ILE B 1 295 ? -14.148 -13.539 -26.562 1 85.12 295 ILE B C 1
ATOM 4505 O O . ILE B 1 295 ? -13.547 -13.172 -27.578 1 85.12 295 ILE B O 1
ATOM 4509 N N . ALA B 1 296 ? -14.391 -14.82 -26.297 1 84.5 296 ALA B N 1
ATOM 4510 C CA . ALA B 1 296 ? -13.984 -15.875 -27.219 1 84.5 296 ALA B CA 1
ATOM 4511 C C . ALA B 1 296 ? -14.656 -15.695 -28.578 1 84.5 296 ALA B C 1
ATOM 4513 O O . ALA B 1 296 ? -14.016 -15.875 -29.609 1 84.5 296 ALA B O 1
ATOM 4514 N N . TRP B 1 297 ? -15.875 -15.336 -28.516 1 83.5 297 TRP B N 1
ATOM 4515 C CA . TRP B 1 297 ? -16.641 -15.102 -29.734 1 83.5 297 TRP B CA 1
ATOM 4516 C C . TRP B 1 297 ? -16.047 -13.93 -30.531 1 83.5 297 TRP B C 1
ATOM 4518 O O . TRP B 1 297 ? -15.836 -14.031 -31.734 1 83.5 297 TRP B O 1
ATOM 4528 N N . TRP B 1 298 ? -15.781 -12.852 -29.797 1 81.19 298 TRP B N 1
ATOM 4529 C CA . TRP B 1 298 ? -15.219 -11.656 -30.422 1 81.19 298 TRP B CA 1
ATOM 4530 C C . TRP B 1 298 ? -13.844 -11.953 -31.016 1 81.19 298 TRP B C 1
ATOM 4532 O O . TRP B 1 298 ? -13.531 -11.516 -32.125 1 81.19 298 TRP B O 1
ATOM 4542 N N . LEU B 1 299 ? -13.047 -12.742 -30.281 1 82.94 299 LEU B N 1
ATOM 4543 C CA . LEU B 1 299 ? -11.719 -13.102 -30.75 1 82.94 299 LEU B CA 1
ATOM 4544 C C . LEU B 1 299 ? -11.805 -14 -31.984 1 82.94 299 LEU B C 1
ATOM 4546 O O . LEU B 1 299 ? -11.062 -13.82 -32.938 1 82.94 299 LEU B O 1
ATOM 4550 N N . ALA B 1 300 ? -12.68 -14.945 -31.969 1 84.44 300 ALA B N 1
ATOM 4551 C CA . ALA B 1 300 ? -12.883 -15.844 -33.094 1 84.44 300 ALA B CA 1
ATOM 4552 C C . ALA B 1 300 ? -13.367 -15.07 -34.344 1 84.44 300 ALA B C 1
ATOM 4554 O O . ALA B 1 300 ? -12.914 -15.328 -35.469 1 84.44 300 ALA B O 1
ATOM 4555 N N . LYS B 1 301 ? -14.156 -14.18 -34.156 1 86.81 301 LYS B N 1
ATOM 4556 C CA . LYS B 1 301 ? -14.711 -13.406 -35.25 1 86.81 301 LYS B CA 1
ATOM 4557 C C . LYS B 1 301 ? -13.688 -12.414 -35.812 1 86.81 301 LYS B C 1
ATOM 4559 O O . LYS B 1 301 ? -13.711 -12.078 -37 1 86.81 301 LYS B O 1
ATOM 4564 N N . SER B 1 302 ? -12.797 -12.016 -34.906 1 83.62 302 SER B N 1
ATOM 4565 C CA . SER B 1 302 ? -11.781 -11.055 -35.312 1 83.62 302 SER B CA 1
ATOM 4566 C C . SER B 1 302 ? -10.57 -11.766 -35.938 1 83.62 302 SER B C 1
ATOM 4568 O O . SER B 1 302 ? -9.625 -11.109 -36.375 1 83.62 302 SER B O 1
ATOM 4570 N N . GLY B 1 303 ? -10.562 -13.039 -35.938 1 73.12 303 GLY B N 1
ATOM 4571 C CA . GLY B 1 303 ? -9.516 -13.805 -36.594 1 73.12 303 GLY B CA 1
ATOM 4572 C C . GLY B 1 303 ? -8.469 -14.336 -35.625 1 73.12 303 GLY B C 1
ATOM 4573 O O . GLY B 1 303 ? -7.367 -14.695 -36.062 1 73.12 303 GLY B O 1
ATOM 4574 N N . PHE B 1 304 ? -8.609 -14.156 -34.375 1 66.56 304 PHE B N 1
ATOM 4575 C CA . PHE B 1 304 ? -7.664 -14.703 -33.438 1 66.56 304 PHE B CA 1
ATOM 4576 C C . PHE B 1 304 ? -8.125 -16.078 -32.938 1 66.56 304 PHE B C 1
ATOM 4578 O O . PHE B 1 304 ? -9.32 -16.359 -32.906 1 66.56 304 PHE B O 1
#

Organism: NCBI:txid211502

pLDDT: mean 91.15, std 8.2, range [58.81, 98.81]

Solvent-accessible surface area (backbone atoms only — not comparable to full-atom values): 31465 Å² total; per-residue (Å²): 110,68,65,53,28,52,49,30,19,51,52,31,19,55,48,17,20,55,50,18,49,52,39,54,50,49,43,55,42,48,60,53,44,49,51,53,50,49,52,52,50,24,28,59,73,43,40,66,57,47,53,54,47,51,70,57,35,48,81,91,43,36,64,59,43,43,69,64,57,47,70,72,86,65,81,71,80,76,66,57,95,70,35,66,67,62,50,41,89,82,78,56,48,72,62,53,74,73,62,61,39,54,48,54,27,43,57,74,44,68,33,27,40,93,81,80,56,46,80,46,70,69,62,57,40,47,44,8,50,48,34,9,52,52,24,17,49,41,11,61,73,56,27,85,38,70,65,22,58,53,44,40,52,51,48,52,52,39,51,37,45,29,55,28,18,72,74,70,67,43,58,56,61,87,51,33,54,56,42,26,53,49,15,44,50,48,21,66,73,68,51,82,39,56,54,69,37,14,53,46,3,22,51,48,28,25,48,51,48,48,50,50,46,50,52,45,25,72,73,71,70,44,86,85,70,64,74,40,48,22,43,43,36,11,17,42,10,10,58,64,14,41,87,51,40,64,58,27,52,49,49,14,50,51,51,46,49,51,49,39,62,71,65,58,54,53,91,87,58,88,70,70,56,51,40,34,41,40,51,30,35,49,50,43,58,74,40,40,68,61,51,51,51,51,49,52,50,53,36,49,72,71,71,92,111,67,64,53,28,52,49,29,20,51,52,32,21,55,49,18,19,56,51,18,48,52,40,54,48,50,42,56,42,48,61,53,45,49,50,54,49,49,51,51,49,24,28,59,73,41,39,66,56,47,54,56,48,52,69,59,35,48,81,91,44,36,66,59,42,42,70,63,57,47,70,71,86,65,80,70,80,76,65,56,94,71,36,64,66,61,48,41,90,84,79,56,50,72,62,54,74,71,61,62,39,54,50,54,28,45,58,75,43,68,32,27,42,93,82,78,55,47,76,47,69,67,61,58,40,48,43,9,50,51,34,9,50,53,22,18,50,41,11,62,72,57,27,84,37,70,66,21,60,52,45,39,52,51,48,52,52,40,52,38,44,31,54,28,17,71,73,70,66,43,56,57,62,87,51,33,53,54,42,26,53,50,16,42,51,47,20,65,72,68,52,83,40,57,53,69,37,14,54,45,3,22,51,49,28,24,48,52,50,46,51,50,45,52,52,46,25,72,74,69,71,44,87,86,72,64,75,42,47,22,44,42,36,11,16,41,10,10,55,63,14,41,87,51,40,64,59,27,54,49,48,14,47,51,50,46,48,50,51,39,61,72,66,58,55,54,91,86,58,87,70,71,56,53,42,34,42,42,51,28,34,51,49,44,58,74,40,39,69,60,52,50,50,49,51,52,49,52,35,50,73,72,71,93

Foldseek 3Di:
DVVQLVVLLQVLLQVQLLLLLLLVLLLPQVVVVVVVVVLLVVLVVCVVVLVVVLVVDDPVCNVVSCVVRNRDPDDDPDGDSPPPADADPPPRHHDDPVCSRAPVNCVVLVQADPPPGHGHDPVSNVSSNVSSNVLSLLCNLPPPDPLSVLLSVLSSLLSSQLSNCQVPVDRDCVRLVVLLVSLLVSCVVPVLDPSVQLQCQLVCLLVVVVVVQVVVCVVPVDGQHDSNSSSNSSSLCNNQGNLLSVVLVVQLVVVVVVVCVVVVPDDPDDDRSSSSSSVSSSVCSSVVVVSVVVSVVVCVVVPD/DVVQLVVLLQVLLQVQLLLLLLLVLLLPQVVVVVVVVVLLVVLVVCVVVLVVVLVVDDPVCNVVSCVVRNRDPDDDPDGDSPPPADADPPPRHHDDPVCSRAPVNCVVLVQADPPPGHGHDPVSNVSSNVSSNVLSLLCNLPPPDPLSVLLSVLSSLLSSQLSNCQVPVDRDCVRLVVLLVSLLVSCVVPVLDPSVQLQCQLVCQLVVVVVVQVVVCVVPVDGQHDSNSSSNSSSLCNNQGNLLSVVLVVQLVVVVVVVCVVVVPDDPDDDRSSSSSSVSSSVCSSVVVVSVVVSVVVCVVVPD

InterPro domains:
  IPR000045 Prepilin type IV endopeptidase, peptidase domain [PF01478] (152-260)
  IPR010627 Prepilin peptidase A24, N-terminal [PF06750] (14-142)
  IPR014032 Peptidase A24A, prepilin type IV, bacterial [PR00864] (161-178)
  IPR014032 Peptidase A24A, prepilin type IV, bacterial [PR00864] (218-228)
  IPR014032 Peptidase A24A, prepilin type IV, bacterial [PR00864] (229-240)
  IPR014032 Peptidase A24A, prepilin type IV, bacterial [PR00864] (241-256)
  IPR050882 Prepilin leader peptidase/N-methyltransferase [PTHR30487] (2-298)

Radius of gyration: 27.81 Å; Cα contacts (8 Å, |Δi|>4): 842; chains: 2; bounding box: 82×79×63 Å

Sequence (608 aa):
MMEETVFAVAAAGLLGLMVGSFLNVVIYRLPVMMNREYDRAAKEILAKPVEQVLAWLPADKAASGRALLGVAAEPPPRFNLLLPRSRCGSCGAGIKAWQNIPVLSWLLLRGRCGSCRAPVSVRYPLVELLTGVLFGVVAWRYGADAVTAWGCVLTAFVLALTFIDADTQLLPDDLTLPLVWLGLLFNLHTGFVPLSQAVWGAVAGYMSLWTLYQTFKLLTGKEGMGHGDFKLLAAVGAWVGAAVLPVVVLGASLVGIAAALVKRVGKGQPMAFGPCLAVAGWLVFLFHNQVGTLIAWWLAKSGFMMEETVFAVAAAGLLGLMVGSFLNVVIYRLPVMMNREYDRAAKEILAKPVEQVLAWLPADKAASGRALLGVAAEPPPRFNLLLPRSRCGSCGAGIKAWQNIPVLSWLLLRGRCGSCRAPVSVRYPLVELLTGVLFGVVAWRYGADAVTAWGCVLTAFVLALTFIDADTQLLPDDLTLPLVWLGLLFNLHTGFVPLSQAVWGAVAGYMSLWTLYQTFKLLTGKEGMGHGDFKLLAAVGAWVGAAVLPVVVLGASLVGIAAALVKRVGKGQPMAFGPCLAVAGWLVFLFHNQVGTLIAWWLAKSGF

Secondary structure (DSSP, 8-state):
-HHHHHHHHHHHHHHHHHHHHHHHHHHHHHHHHHHHHHHHHHHHHTHHHHHHHHHTS-HHHHHHHHHHHSPPSSPPPP-SSSSSPPB-TTT-PBPPGGGGSTTHHHHHTTTB-TTT-PBPPTHHHHHHHHHHHHHHHHHHHH-SSHHHHHHHHHHHHHHHHHHHHHHHS---HHHHHHHHHHHHHHHHHH-SS-HHHHHHHHHHHHHHHHHHHHHHHHHHSS--S-HHHHHHHHHHHHHH-GGGHHHHHHHHHHHHHHHHHHTT--TTPPP--HHHHHHHHHHHHHTHHHHHHHHHHHHHHTT-/-HHHHHHHHHHHHHHHHHHHHHHHHHHHHHHHHHHHHHHHHHHHHTHHHHHHHHHTS-HHHHHHHHHHHS--SSPPPP-SSSSSPPB-TTT-PBPPGGGGSTTHHHHHTTTB-TTT-PBPPTHHHHHHHHHHHHHHHHHHHH-SSHHHHHHHHHHHHHHHHHHHHHHHS---HHHHHHHHHHHHHHHHHH-SS-HHHHHHHHHHHHHHHHHHHHHHHHHHSS--S-HHHHHHHHHHHHHH-GGGHHHHHHHHHHHHHHHHHHTT--TTPPP--HHHHHHHHHHHHHTHHHHHHHHHHHHHHTT-